Protein 4X0R (pdb70)

Secondary structure (DSSP, 8-state):
---GGGGHHHHHHHHHHHHHHHHHT-----SSS--HHHHHHHHHHHHHHHHHHHHHHHHHHHHH---HHHHHHHHHHHHHHHHHHHHHHHHHHHHHHHHHHHHHHTT-HHHHHHHHHHHHHHHHHHHHHHHHHHHHHHHHHHHTT---THHHHHHHHHHHHHHHHHHHHHHHHIIIIIIHHHHHHHHHHHTTSSGGGTTT-/-TTGGGGHHHHHHHHHHHHHHHHHT-----TTS--HHHHHHHHHHHHHHHHHHHHHHHHHHHHHHHHHHHHHH--HHHHHHHHHHHHHHHHHHHHHHHHHHHHHHHHHHHHHHHHTT-HHHHHHHHHHHHHHHHHHHHHHHHHHHHHHHHHHHHH-----HHHHHHHHHHHHHHHHHHHHHHHHHHHHIIIIIHHHHHHHHHHHHHTT-GGGGGG-

B-factor: mean 104.65, std 35.22, range [20.0, 264.3]

Organism: Homo sapiens (NCBI:txid9606)

CATH classification: 1.20.120.1240

InterPro domains:
  IPR000375 Dynamin stalk domain [PF01031] (307-593)
  IPR001401 Dynamin, GTPase domain [SM00053] (94-336)
  IPR001401 Dynamin, GTPase domain [cd08771] (116-387)
  IPR003130 Dynamin GTPase effector [PF02212] (621-709)
  IPR003130 Dynamin GTPase effector [SM00302] (618-709)
  IPR019762 Dynamin, GTPase region, conserved site [PS00410] (143-152)
  IPR020850 GTPase effector domain [PS51388] (623-714)
  IPR022812 Dynamin [PR00195] (118-136)
  IPR022812 Dynamin [PR00195] (142-159)
  IPR022812 Dynamin [PR00195] (215-232)
  IPR022812 Dynamin [PR00195] (265-283)
  IPR022812 Dynamin [PR00195] (284-300)
  IPR022812 Dynamin [PR00195] (309-328)
  IPR022812 Dynamin [PTHR11566] (98-706)
  IPR027417 P-loop containing nucleoside triphosphate hydrolase [G3DSA:3.40.50.300] (107-403)
  IPR027417 P-loop containing nucleoside triphosphate hydrolase [SSF52540] (95-397)
  IPR030381 Dynamin-type guanine nucleotide-binding (G) domain [PS51718] (115-387)
  IPR045063 Dynamin, N-terminal [PF00350] (121-295)

Structure (mmCIF, N/CA/C/O backbone):
data_4X0R
#
_entry.id   4X0R
#
_cell.length_a   154.612
_cell.length_b   154.612
_cell.length_c   103.340
_cell.angle_alpha   90.00
_cell.angle_beta   90.00
_cell.angle_gamma   120.00
#
_symmetry.space_group_name_H-M   'P 31 2 1'
#
loop_
_atom_site.group_PDB
_atom_site.id
_atom_site.type_symbol
_atom_site.label_atom_id
_atom_site.label_alt_id
_atom_site.label_comp_id
_atom_site.label_asym_id
_atom_site.label_entity_id
_atom_site.label_seq_id
_atom_site.pdbx_PDB_ins_code
_atom_site.Cartn_x
_atom_site.Cartn_y
_atom_site.Cartn_z
_atom_site.occupancy
_atom_site.B_iso_or_equiv
_atom_site.auth_seq_id
_atom_site.auth_comp_id
_atom_site.auth_asym_id
_atom_site.auth_atom_id
_atom_site.pdbx_PDB_model_num
ATOM 1 N N . GLU A 1 3 ? 210.284 61.720 149.435 1.00 162.75 3 GLU B N 1
ATOM 2 C CA . GLU A 1 3 ? 210.291 61.900 147.994 1.00 162.80 3 GLU B CA 1
ATOM 3 C C . GLU A 1 3 ? 209.781 60.632 147.328 1.00 172.17 3 GLU B C 1
ATOM 4 O O . GLU A 1 3 ? 209.632 60.581 146.114 1.00 174.28 3 GLU B O 1
ATOM 10 N N . ALA A 1 4 ? 209.506 59.596 148.116 1.00 172.20 4 ALA B N 1
ATOM 11 C CA . ALA A 1 4 ? 208.880 58.404 147.553 1.00 159.72 4 ALA B CA 1
ATOM 12 C C . ALA A 1 4 ? 207.560 58.800 146.892 1.00 165.27 4 ALA B C 1
ATOM 13 O O . ALA A 1 4 ? 207.013 58.043 146.095 1.00 176.52 4 ALA B O 1
ATOM 15 N N . ASP A 1 5 ? 207.097 60.014 147.168 1.00 163.76 5 ASP B N 1
ATOM 16 C CA . ASP A 1 5 ? 205.875 60.517 146.551 1.00 165.64 5 ASP B CA 1
ATOM 17 C C . ASP A 1 5 ? 206.114 61.199 145.199 1.00 161.45 5 ASP B C 1
ATOM 18 O O . ASP A 1 5 ? 205.436 62.171 144.869 1.00 148.80 5 ASP B O 1
ATOM 23 N N . LYS A 1 6 ? 207.066 60.692 144.417 1.00 163.29 6 LYS B N 1
ATOM 24 C CA . LYS A 1 6 ? 207.302 61.235 143.086 1.00 147.80 6 LYS B CA 1
ATOM 25 C C . LYS A 1 6 ? 206.091 60.828 142.275 1.00 135.05 6 LYS B C 1
ATOM 26 O O . LYS A 1 6 ? 206.046 60.998 141.060 1.00 136.40 6 LYS B O 1
ATOM 32 N N . MET A 1 7 ? 205.091 60.319 142.987 1.00 133.25 7 MET B N 1
ATOM 33 C CA . MET A 1 7 ? 203.821 59.886 142.423 1.00 130.86 7 MET B CA 1
ATOM 34 C C . MET A 1 7 ? 203.018 61.078 141.921 1.00 134.28 7 MET B C 1
ATOM 35 O O . MET A 1 7 ? 201.959 60.923 141.312 1.00 146.86 7 MET B O 1
ATOM 40 N N . PHE A 1 8 ? 203.540 62.271 142.174 1.00 133.53 8 PHE B N 1
ATOM 41 C CA . PHE A 1 8 ? 203.109 63.479 141.498 1.00 137.50 8 PHE B CA 1
ATOM 42 C C . PHE A 1 8 ? 203.367 63.409 139.993 1.00 150.44 8 PHE B C 1
ATOM 43 O O . PHE A 1 8 ? 203.024 64.340 139.271 1.00 163.44 8 PHE B O 1
ATOM 51 N N . PHE A 1 9 ? 203.946 62.307 139.511 1.00 143.23 9 PHE B N 1
ATOM 52 C CA . PHE A 1 9 ? 204.077 62.105 138.071 1.00 128.19 9 PHE B CA 1
ATOM 53 C C . PHE A 1 9 ? 202.706 61.820 137.467 1.00 132.73 9 PHE B C 1
ATOM 54 O O . PHE A 1 9 ? 202.539 61.844 136.239 1.00 142.96 9 PHE B O 1
ATOM 62 N N . LEU A 1 10 ? 201.713 61.645 138.341 1.00 127.58 10 LEU B N 1
ATOM 63 C CA . LEU A 1 10 ? 200.323 61.601 137.923 1.00 118.65 10 LEU B CA 1
ATOM 64 C C . LEU A 1 10 ? 199.966 62.893 137.234 1.00 115.48 10 LEU B C 1
ATOM 65 O O . LEU A 1 10 ? 199.263 62.892 136.220 1.00 123.75 10 LEU B O 1
ATOM 70 N N . ILE A 1 11 ? 200.499 63.988 137.767 1.00 113.40 11 ILE B N 1
ATOM 71 C CA . ILE A 1 11 ? 200.275 65.304 137.197 1.00 124.06 11 ILE B CA 1
ATOM 72 C C . ILE A 1 11 ? 200.613 65.261 135.711 1.00 123.96 11 ILE B C 1
ATOM 73 O O . ILE A 1 11 ? 199.879 65.809 134.886 1.00 132.86 11 ILE B O 1
ATOM 78 N N . GLU A 1 12 ? 201.696 64.569 135.362 1.00 115.69 12 GLU B N 1
ATOM 79 C CA . GLU A 1 12 ? 202.018 64.420 133.951 1.00 127.75 12 GLU B CA 1
ATOM 80 C C . GLU A 1 12 ? 201.053 63.512 133.202 1.00 121.29 12 GLU B C 1
ATOM 81 O O . GLU A 1 12 ? 200.545 63.907 132.148 1.00 118.82 12 GLU B O 1
ATOM 87 N N . LYS A 1 13 ? 200.799 62.318 133.741 1.00 111.16 13 LYS B N 1
ATOM 88 C CA . LYS A 1 13 ? 199.904 61.365 133.091 1.00 113.66 13 LYS B CA 1
ATOM 89 C C . LYS A 1 13 ? 198.607 62.024 132.654 1.00 117.29 13 LYS B C 1
ATOM 90 O O . LYS A 1 13 ? 198.270 62.069 131.458 1.00 118.25 13 LYS B O 1
ATOM 96 N N . ILE A 1 14 ? 197.902 62.559 133.638 1.00 102.35 14 ILE B N 1
ATOM 97 C CA . ILE A 1 14 ? 196.679 63.267 133.380 1.00 113.18 14 ILE B CA 1
ATOM 98 C C . ILE A 1 14 ? 196.901 64.362 132.333 1.00 122.11 14 ILE B C 1
ATOM 99 O O . ILE A 1 14 ? 196.164 64.383 131.335 1.00 131.65 14 ILE B O 1
ATOM 104 N N . LYS A 1 15 ? 197.930 65.205 132.500 1.00 121.26 15 LYS B N 1
ATOM 105 C CA . LYS A 1 15 ? 198.181 66.257 131.508 1.00 125.11 15 LYS B CA 1
ATOM 106 C C . LYS A 1 15 ? 198.185 65.668 130.111 1.00 126.79 15 LYS B C 1
ATOM 107 O O . LYS A 1 15 ? 197.481 66.174 129.222 1.00 116.45 15 LYS B O 1
ATOM 113 N N . MET A 1 16 ? 198.896 64.549 129.954 1.00 121.41 16 MET B N 1
ATOM 114 C CA . MET A 1 16 ? 199.001 63.909 128.652 1.00 124.05 16 MET B CA 1
ATOM 115 C C . MET A 1 16 ? 197.675 63.266 128.250 1.00 122.56 16 MET B C 1
ATOM 116 O O . MET A 1 16 ? 197.202 63.480 127.126 1.00 122.06 16 MET B O 1
ATOM 121 N N . PHE A 1 17 ? 197.074 62.498 129.162 1.00 115.80 17 PHE B N 1
ATOM 122 C CA . PHE A 1 17 ? 195.815 61.817 128.869 1.00 105.03 17 PHE B CA 1
ATOM 123 C C . PHE A 1 17 ? 194.786 62.857 128.444 1.00 102.94 17 PHE B C 1
ATOM 124 O O . PHE A 1 17 ? 194.212 62.784 127.347 1.00 101.70 17 PHE B O 1
ATOM 132 N N . ASN A 1 18 ? 194.561 63.829 129.319 1.00 85.71 18 ASN B N 1
ATOM 133 C CA . ASN A 1 18 ? 193.697 64.943 128.989 1.00 86.34 18 ASN B CA 1
ATOM 134 C C . ASN A 1 18 ? 194.008 65.526 127.619 1.00 93.90 18 ASN B C 1
ATOM 135 O O . ASN A 1 18 ? 193.097 65.669 126.799 1.00 106.50 18 ASN B O 1
ATOM 140 N N . GLN A 1 19 ? 195.286 65.777 127.331 1.00 102.23 19 GLN B N 1
ATOM 141 C CA . GLN A 1 19 ? 195.647 66.323 126.022 1.00 110.13 19 GLN B CA 1
ATOM 142 C C . GLN A 1 19 ? 195.127 65.423 124.907 1.00 111.69 19 GLN B C 1
ATOM 143 O O . GLN A 1 19 ? 194.413 65.895 124.007 1.00 106.95 19 GLN B O 1
ATOM 149 N N . ASP A 1 20 ? 195.450 64.130 124.999 1.00 86.56 20 ASP B N 1
ATOM 150 C CA . ASP A 1 20 ? 194.996 63.155 124.009 1.00 95.14 20 ASP B CA 1
ATOM 151 C C . ASP A 1 20 ? 193.480 63.242 123.816 1.00 106.80 20 ASP B C 1
ATOM 152 O O . ASP A 1 20 ? 193.005 63.307 122.672 1.00 118.68 20 ASP B O 1
ATOM 157 N N . ILE A 1 21 ? 192.734 63.304 124.924 1.00 103.27 21 ILE B N 1
ATOM 158 C CA . ILE A 1 21 ? 191.276 63.380 124.842 1.00 95.87 21 ILE B CA 1
ATOM 159 C C . ILE A 1 21 ? 190.878 64.593 124.034 1.00 96.57 21 ILE B C 1
ATOM 160 O O . ILE A 1 21 ? 190.104 64.477 123.081 1.00 102.17 21 ILE B O 1
ATOM 165 N N . GLU A 1 22 ? 191.440 65.749 124.386 1.00 89.48 22 GLU B N 1
ATOM 166 C CA . GLU A 1 22 ? 191.085 66.975 123.691 1.00 91.91 22 GLU B CA 1
ATOM 167 C C . GLU A 1 22 ? 191.398 66.842 122.193 1.00 102.64 22 GLU B C 1
ATOM 168 O O . GLU A 1 22 ? 190.638 67.337 121.356 1.00 110.15 22 GLU B O 1
ATOM 174 N N . LYS A 1 23 ? 192.475 66.131 121.857 1.00 96.54 23 LYS B N 1
ATOM 175 C CA . LYS A 1 23 ? 192.818 65.950 120.453 1.00 101.28 23 LYS B CA 1
ATOM 176 C C . LYS A 1 23 ? 191.684 65.197 119.736 1.00 107.67 23 LYS B C 1
ATOM 177 O O . LYS A 1 23 ? 191.267 65.609 118.651 1.00 118.75 23 LYS B O 1
ATOM 183 N N . LEU A 1 24 ? 191.151 64.146 120.364 1.00 105.70 24 LEU B N 1
ATOM 184 C CA . LEU A 1 24 ? 189.982 63.433 119.836 1.00 93.08 24 LEU B CA 1
ATOM 185 C C . LEU A 1 24 ? 188.805 64.378 119.606 1.00 87.53 24 LEU B C 1
ATOM 186 O O . LEU A 1 24 ? 188.066 64.244 118.635 1.00 93.58 24 LEU B O 1
ATOM 191 N N . VAL A 1 25 ? 188.621 65.321 120.519 1.00 80.46 25 VAL B N 1
ATOM 192 C CA . VAL A 1 25 ? 187.526 66.271 120.427 1.00 74.93 25 VAL B CA 1
ATOM 193 C C . VAL A 1 25 ? 187.758 67.243 119.276 1.00 95.90 25 VAL B C 1
ATOM 194 O O . VAL A 1 25 ? 186.815 67.673 118.614 1.00 111.34 25 VAL B O 1
ATOM 198 N N . GLU A 1 26 ? 189.025 67.563 119.027 1.00 107.89 26 GLU B N 1
ATOM 199 C CA . GLU A 1 26 ? 189.384 68.551 118.013 1.00 114.22 26 GLU B CA 1
ATOM 200 C C . GLU A 1 26 ? 189.740 67.886 116.676 1.00 111.78 26 GLU B C 1
ATOM 201 O O . GLU A 1 26 ? 190.163 68.556 115.737 1.00 117.00 26 GLU B O 1
ATOM 207 N N . GLY A 1 27 ? 189.564 66.566 116.609 1.00 99.10 27 GLY B N 1
ATOM 208 C CA . GLY A 1 27 ? 189.799 65.789 115.404 1.00 98.21 27 GLY B CA 1
ATOM 209 C C . GLY A 1 27 ? 191.262 65.660 115.021 1.00 113.61 27 GLY B C 1
ATOM 210 O O . GLY A 1 27 ? 191.583 65.150 113.943 1.00 132.45 27 GLY B O 1
ATOM 211 N N . GLU A 1 28 ? 192.151 66.084 115.917 1.00 112.60 28 GLU B N 1
ATOM 212 C CA . GLU A 1 28 ? 193.586 66.046 115.658 1.00 115.40 28 GLU B CA 1
ATOM 213 C C . GLU A 1 28 ? 194.261 64.857 116.335 1.00 124.33 28 GLU B C 1
ATOM 214 O O . GLU A 1 28 ? 195.432 64.945 116.717 1.00 122.68 28 GLU B O 1
ATOM 220 N N . GLU A 1 29 ? 193.538 63.749 116.487 1.00 128.23 29 GLU B N 1
ATOM 221 C CA . GLU A 1 29 ? 194.143 62.562 117.079 1.00 125.92 29 GLU B CA 1
ATOM 222 C C . GLU A 1 29 ? 195.261 62.049 116.191 1.00 132.88 29 GLU B C 1
ATOM 223 O O . GLU A 1 29 ? 195.510 62.575 115.109 1.00 145.37 29 GLU B O 1
ATOM 229 N N . VAL A 1 30 ? 195.935 61.010 116.645 1.00 137.92 30 VAL B N 1
ATOM 230 C CA . VAL A 1 30 ? 197.029 60.462 115.880 1.00 144.84 30 VAL B CA 1
ATOM 231 C C . VAL A 1 30 ? 196.807 58.966 115.746 1.00 156.64 30 VAL B C 1
ATOM 232 O O . VAL A 1 30 ? 196.591 58.266 116.733 1.00 161.56 30 VAL B O 1
ATOM 236 N N . VAL A 1 31 ? 196.813 58.486 114.513 1.00 158.86 31 VAL B N 1
ATOM 237 C CA . VAL A 1 31 ? 196.445 57.108 114.256 1.00 159.37 31 VAL B CA 1
ATOM 238 C C . VAL A 1 31 ? 197.471 56.381 113.388 1.00 162.50 31 VAL B C 1
ATOM 239 O O . VAL A 1 31 ? 198.398 57.001 112.867 1.00 158.88 31 VAL B O 1
ATOM 243 N N . ARG A 1 32 ? 197.296 55.070 113.226 1.00 170.65 32 ARG B N 1
ATOM 244 C CA . ARG A 1 32 ? 198.116 54.299 112.295 1.00 182.55 32 ARG B CA 1
ATOM 245 C C . ARG A 1 32 ? 197.687 54.652 110.873 1.00 195.06 32 ARG B C 1
ATOM 246 O O . ARG A 1 32 ? 196.833 55.514 110.661 1.00 196.34 32 ARG B O 1
ATOM 254 N N . GLU A 1 33 ? 198.286 53.978 109.899 1.00 202.35 33 GLU B N 1
ATOM 255 C CA . GLU A 1 33 ? 197.885 54.120 108.507 1.00 201.56 33 GLU B CA 1
ATOM 256 C C . GLU A 1 33 ? 196.659 53.257 108.218 1.00 205.56 33 GLU B C 1
ATOM 257 O O . GLU A 1 33 ? 195.923 53.495 107.257 1.00 202.62 33 GLU B O 1
ATOM 263 N N . ASN A 1 34 ? 196.440 52.265 109.076 1.00 211.50 34 ASN B N 1
ATOM 264 C CA . ASN A 1 34 ? 195.394 51.270 108.874 1.00 213.49 34 ASN B CA 1
ATOM 265 C C . ASN A 1 34 ? 194.232 51.426 109.849 1.00 207.64 34 ASN B C 1
ATOM 266 O O . ASN A 1 34 ? 193.565 50.453 110.199 1.00 211.73 34 ASN B O 1
ATOM 271 N N . GLU A 1 35 ? 193.997 52.659 110.281 1.00 192.65 35 GLU B N 1
ATOM 272 C CA . GLU A 1 35 ? 192.891 52.966 111.172 1.00 175.86 35 GLU B CA 1
ATOM 273 C C . GLU A 1 35 ? 192.470 54.408 110.919 1.00 157.75 35 GLU B C 1
ATOM 274 O O . GLU A 1 35 ? 193.295 55.264 110.586 1.00 151.50 35 GLU B O 1
ATOM 280 N N . THR A 1 36 ? 191.188 54.684 111.103 1.00 144.05 36 THR B N 1
ATOM 281 C CA . THR A 1 36 ? 190.646 55.971 110.713 1.00 132.14 36 THR B CA 1
ATOM 282 C C . THR A 1 36 ? 190.430 56.891 111.913 1.00 119.66 36 THR B C 1
ATOM 283 O O . THR A 1 36 ? 190.390 56.443 113.059 1.00 121.64 36 THR B O 1
ATOM 287 N N . ARG A 1 37 ? 190.305 58.183 111.639 1.00 105.00 37 ARG B N 1
ATOM 288 C CA . ARG A 1 37 ? 190.095 59.173 112.688 1.00 116.40 37 ARG B CA 1
ATOM 289 C C . ARG A 1 37 ? 188.689 59.084 113.306 1.00 119.97 37 ARG B C 1
ATOM 290 O O . ARG A 1 37 ? 187.784 58.487 112.725 1.00 126.51 37 ARG B O 1
ATOM 298 N N . LEU A 1 38 ? 188.494 59.710 114.465 1.00 111.89 38 LEU B N 1
ATOM 299 C CA . LEU A 1 38 ? 187.184 59.697 115.110 1.00 105.33 38 LEU B CA 1
ATOM 300 C C . LEU A 1 38 ? 186.223 60.571 114.324 1.00 114.63 38 LEU B C 1
ATOM 301 O O . LEU A 1 38 ? 185.129 60.120 113.972 1.00 130.86 38 LEU B O 1
ATOM 306 N N . TYR A 1 39 ? 186.628 61.818 114.072 1.00 105.97 39 TYR B N 1
ATOM 307 C CA . TYR A 1 39 ? 185.834 62.747 113.273 1.00 107.68 39 TYR B CA 1
ATOM 308 C C . TYR A 1 39 ? 185.250 62.117 112.024 1.00 112.18 39 TYR B C 1
ATOM 309 O O . TYR A 1 39 ? 184.094 62.365 111.692 1.00 120.01 39 TYR B O 1
ATOM 318 N N . ASN A 1 40 ? 186.025 61.282 111.346 1.00 104.40 40 ASN B N 1
ATOM 319 C CA . ASN A 1 40 ? 185.522 60.704 110.119 1.00 116.63 40 ASN B CA 1
ATOM 320 C C . ASN A 1 40 ? 184.521 59.586 110.386 1.00 112.32 40 ASN B C 1
ATOM 321 O O . ASN A 1 40 ? 183.491 59.481 109.704 1.00 129.61 40 ASN B O 1
ATOM 326 N N . LYS A 1 41 ? 184.801 58.789 111.411 1.00 97.35 41 LYS B N 1
ATOM 327 C CA . LYS A 1 41 ? 183.922 57.692 111.792 1.00 103.85 41 LYS B CA 1
ATOM 328 C C . LYS A 1 41 ? 182.536 58.263 112.103 1.00 104.01 41 LYS B C 1
ATOM 329 O O . LYS A 1 41 ? 181.498 57.681 111.751 1.00 99.13 41 LYS B O 1
ATOM 335 N N . ILE A 1 42 ? 182.545 59.417 112.760 1.00 99.96 42 ILE B N 1
ATOM 336 C CA . ILE A 1 42 ? 181.335 60.158 113.091 1.00 97.56 42 ILE B CA 1
ATOM 337 C C . ILE A 1 42 ? 180.654 60.803 111.885 1.00 92.39 42 ILE B C 1
ATOM 338 O O . ILE A 1 42 ? 179.423 60.739 111.745 1.00 102.71 42 ILE B O 1
ATOM 343 N N . ARG A 1 43 ? 181.449 61.430 111.021 1.00 93.30 43 ARG B N 1
ATOM 344 C CA . ARG A 1 43 ? 180.914 62.069 109.818 1.00 94.13 43 ARG B CA 1
ATOM 345 C C . ARG A 1 43 ? 180.177 61.070 108.951 1.00 97.28 43 ARG B C 1
ATOM 346 O O . ARG A 1 43 ? 179.158 61.424 108.375 1.00 95.50 43 ARG B O 1
ATOM 354 N N . GLU A 1 44 ? 180.658 59.827 108.891 1.00 95.82 44 GLU B N 1
ATOM 355 C CA . GLU A 1 44 ? 179.960 58.807 108.111 1.00 108.73 44 GLU B CA 1
ATOM 356 C C . GLU A 1 44 ? 178.519 58.622 108.618 1.00 110.91 44 GLU B C 1
ATOM 357 O O . GLU A 1 44 ? 177.557 58.522 107.833 1.00 117.83 44 GLU B O 1
ATOM 363 N N . ASP A 1 45 ? 178.389 58.577 109.936 1.00 106.46 45 ASP B N 1
ATOM 364 C CA . ASP A 1 45 ? 177.104 58.472 110.594 1.00 104.37 45 ASP B CA 1
ATOM 365 C C . ASP A 1 45 ? 176.211 59.680 110.265 1.00 98.29 45 ASP B C 1
ATOM 366 O O . ASP A 1 45 ? 175.007 59.534 109.927 1.00 98.42 45 ASP B O 1
ATOM 371 N N . PHE A 1 46 ? 176.797 60.873 110.368 1.00 73.11 46 PHE B N 1
ATOM 372 C CA . PHE A 1 46 ? 176.058 62.086 110.034 1.00 67.60 46 PHE B CA 1
ATOM 373 C C . PHE A 1 46 ? 175.589 62.091 108.563 1.00 84.52 46 PHE B C 1
ATOM 374 O O . PHE A 1 46 ? 174.459 62.508 108.261 1.00 82.62 46 PHE B O 1
ATOM 382 N N . LYS A 1 47 ? 176.449 61.627 107.656 1.00 84.36 47 LYS B N 1
ATOM 383 C CA . LYS A 1 47 ? 176.125 61.591 106.234 1.00 90.92 47 LYS B CA 1
ATOM 384 C C . LYS A 1 47 ? 174.945 60.652 106.023 1.00 91.22 47 LYS B C 1
ATOM 385 O O . LYS A 1 47 ? 173.994 60.977 105.293 1.00 93.32 47 LYS B O 1
ATOM 391 N N . ASN A 1 48 ? 174.976 59.518 106.714 1.00 86.30 48 ASN B N 1
ATOM 392 C CA . ASN A 1 48 ? 173.826 58.624 106.706 1.00 94.05 48 ASN B CA 1
ATOM 393 C C . ASN A 1 48 ? 172.535 59.348 107.143 1.00 83.93 48 ASN B C 1
ATOM 394 O O . ASN A 1 48 ? 171.474 59.179 106.530 1.00 86.26 48 ASN B O 1
ATOM 399 N N . TRP A 1 49 ? 172.629 60.150 108.203 1.00 86.40 49 TRP B N 1
ATOM 400 C CA . TRP A 1 49 ? 171.478 60.945 108.662 1.00 81.02 49 TRP B CA 1
ATOM 401 C C . TRP A 1 49 ? 170.911 61.879 107.606 1.00 83.45 49 TRP B C 1
ATOM 402 O O . TRP A 1 49 ? 169.706 61.868 107.338 1.00 88.43 49 TRP B O 1
ATOM 413 N N . VAL A 1 50 ? 171.780 62.707 107.036 1.00 80.98 50 VAL B N 1
ATOM 414 C CA . VAL A 1 50 ? 171.398 63.602 105.942 1.00 74.75 50 VAL B CA 1
ATOM 415 C C . VAL A 1 50 ? 170.723 62.827 104.801 1.00 84.43 50 VAL B C 1
ATOM 416 O O . VAL A 1 50 ? 169.796 63.333 104.158 1.00 91.08 50 VAL B O 1
ATOM 420 N N . GLY A 1 51 ? 171.214 61.616 104.531 1.00 85.82 51 GLY B N 1
ATOM 421 C CA . GLY A 1 51 ? 170.615 60.762 103.519 1.00 76.52 51 GLY B CA 1
ATOM 422 C C . GLY A 1 51 ? 169.183 60.398 103.861 1.00 86.80 51 GLY B C 1
ATOM 423 O O . GLY A 1 51 ? 168.253 60.547 103.028 1.00 94.04 51 GLY B O 1
ATOM 424 N N . ILE A 1 52 ? 168.994 59.936 105.098 1.00 73.12 52 ILE B N 1
ATOM 425 C CA . ILE A 1 52 ? 167.651 59.615 105.584 1.00 72.19 52 ILE B CA 1
ATOM 426 C C . ILE A 1 52 ? 166.710 60.827 105.440 1.00 78.38 52 ILE B C 1
ATOM 427 O O . ILE A 1 52 ? 165.619 60.719 104.878 1.00 92.95 52 ILE B O 1
ATOM 432 N N . LEU A 1 53 ? 167.166 61.980 105.914 1.00 66.07 53 LEU B N 1
ATOM 433 C CA . LEU A 1 53 ? 166.458 63.240 105.763 1.00 79.49 53 LEU B CA 1
ATOM 434 C C . LEU A 1 53 ? 166.022 63.506 104.318 1.00 83.48 53 LEU B C 1
ATOM 435 O O . LEU A 1 53 ? 164.858 63.828 104.044 1.00 88.24 53 LEU B O 1
ATOM 440 N N . ALA A 1 54 ? 166.971 63.391 103.398 1.00 71.24 54 ALA B N 1
ATOM 441 C CA . ALA A 1 54 ? 166.702 63.690 102.005 1.00 77.01 54 ALA B CA 1
ATOM 442 C C . ALA A 1 54 ? 165.604 62.782 101.447 1.00 85.80 54 ALA B C 1
ATOM 443 O O . ALA A 1 54 ? 164.683 63.230 100.747 1.00 107.22 54 ALA B O 1
ATOM 445 N N . THR A 1 55 ? 165.699 61.502 101.770 1.00 75.70 55 THR B N 1
ATOM 446 C CA . THR A 1 55 ? 164.665 60.551 101.380 1.00 78.40 55 THR B CA 1
ATOM 447 C C . THR A 1 55 ? 163.278 60.891 101.945 1.00 81.00 55 THR B C 1
ATOM 448 O O . THR A 1 55 ? 162.303 61.002 101.194 1.00 92.66 55 THR B O 1
ATOM 452 N N . ASN A 1 56 ? 163.185 61.055 103.263 1.00 74.00 56 ASN B N 1
ATOM 453 C CA . ASN A 1 56 ? 161.885 61.298 103.877 1.00 77.76 56 ASN B CA 1
ATOM 454 C C . ASN A 1 56 ? 161.233 62.595 103.406 1.00 77.91 56 ASN B C 1
ATOM 455 O O . ASN A 1 56 ? 160.002 62.673 103.239 1.00 80.54 56 ASN B O 1
ATOM 460 N N . THR A 1 57 ? 162.078 63.589 103.155 1.00 69.85 57 THR B N 1
ATOM 461 C CA . THR A 1 57 ? 161.630 64.897 102.720 1.00 74.91 57 THR B CA 1
ATOM 462 C C . THR A 1 57 ? 161.151 64.860 101.272 1.00 75.52 57 THR B C 1
ATOM 463 O O . THR A 1 57 ? 160.127 65.477 100.934 1.00 76.53 57 THR B O 1
ATOM 467 N N . GLN A 1 58 ? 161.870 64.153 100.407 1.00 77.33 58 GLN B N 1
ATOM 468 C CA . GLN A 1 58 ? 161.358 64.009 99.048 1.00 81.21 58 GLN B CA 1
ATOM 469 C C . GLN A 1 58 ? 160.004 63.275 99.109 1.00 80.47 58 GLN B C 1
ATOM 470 O O . GLN A 1 58 ? 159.058 63.627 98.388 1.00 69.92 58 GLN B O 1
ATOM 476 N N . LYS A 1 59 ? 159.908 62.296 100.011 1.00 81.88 59 LYS B N 1
ATOM 477 C CA . LYS A 1 59 ? 158.677 61.529 100.180 1.00 72.61 59 LYS B CA 1
ATOM 478 C C . LYS A 1 59 ? 157.469 62.392 100.569 1.00 76.72 59 LYS B C 1
ATOM 479 O O . LYS A 1 59 ? 156.429 62.315 99.899 1.00 87.81 59 LYS B O 1
ATOM 485 N N . VAL A 1 60 ? 157.559 63.201 101.627 1.00 78.51 60 VAL B N 1
ATOM 486 C CA . VAL A 1 60 ? 156.397 64.064 101.895 1.00 90.92 60 VAL B CA 1
ATOM 487 C C . VAL A 1 60 ? 156.197 65.187 100.874 1.00 90.07 60 VAL B C 1
ATOM 488 O O . VAL A 1 60 ? 155.070 65.647 100.699 1.00 94.32 60 VAL B O 1
ATOM 492 N N . LYS A 1 61 ? 157.265 65.651 100.226 1.00 69.67 61 LYS B N 1
ATOM 493 C CA . LYS A 1 61 ? 157.078 66.667 99.199 1.00 65.43 61 LYS B CA 1
ATOM 494 C C . LYS A 1 61 ? 156.128 66.080 98.187 1.00 78.89 61 LYS B C 1
ATOM 495 O O . LYS A 1 61 ? 155.134 66.711 97.807 1.00 85.33 61 LYS B O 1
ATOM 501 N N . ASN A 1 62 ? 156.427 64.857 97.765 1.00 82.54 62 ASN B N 1
ATOM 502 C CA . ASN A 1 62 ? 155.570 64.179 96.802 1.00 83.35 62 ASN B CA 1
ATOM 503 C C . ASN A 1 62 ? 154.150 63.948 97.342 1.00 76.65 62 ASN B C 1
ATOM 504 O O . ASN A 1 62 ? 153.175 64.247 96.650 1.00 74.59 62 ASN B O 1
ATOM 509 N N . ILE A 1 63 ? 154.028 63.484 98.585 1.00 82.80 63 ILE B N 1
ATOM 510 C CA . ILE A 1 63 ? 152.705 63.340 99.192 1.00 59.88 63 ILE B CA 1
ATOM 511 C C . ILE A 1 63 ? 151.884 64.643 99.123 1.00 89.01 63 ILE B C 1
ATOM 512 O O . ILE A 1 63 ? 150.775 64.637 98.557 1.00 87.08 63 ILE B O 1
ATOM 517 N N . ILE A 1 64 ? 152.412 65.760 99.649 1.00 71.30 64 ILE B N 1
ATOM 518 C CA . ILE A 1 64 ? 151.614 66.992 99.659 1.00 70.30 64 ILE B CA 1
ATOM 519 C C . ILE A 1 64 ? 151.410 67.572 98.264 1.00 74.00 64 ILE B C 1
ATOM 520 O O . ILE A 1 64 ? 150.391 68.223 98.017 1.00 88.76 64 ILE B O 1
ATOM 525 N N . HIS A 1 65 ? 152.327 67.322 97.335 1.00 61.46 65 HIS B N 1
ATOM 526 C CA . HIS A 1 65 ? 152.076 67.779 95.971 1.00 61.12 65 HIS B CA 1
ATOM 527 C C . HIS A 1 65 ? 150.870 67.050 95.385 1.00 79.33 65 HIS B C 1
ATOM 528 O O . HIS A 1 65 ? 150.011 67.659 94.703 1.00 78.72 65 HIS B O 1
ATOM 535 N N . GLU A 1 66 ? 150.801 65.746 95.653 1.00 73.80 66 GLU B N 1
ATOM 536 C CA . GLU A 1 66 ? 149.653 64.964 95.221 1.00 65.10 66 GLU B CA 1
ATOM 537 C C . GLU A 1 66 ? 148.367 65.452 95.889 1.00 72.76 66 GLU B C 1
ATOM 538 O O . GLU A 1 66 ? 147.314 65.550 95.236 1.00 85.01 66 GLU B O 1
ATOM 544 N N . GLU A 1 67 ? 148.445 65.783 97.177 1.00 66.40 67 GLU B N 1
ATOM 545 C CA . GLU A 1 67 ? 147.246 66.270 97.860 1.00 69.34 67 GLU B CA 1
ATOM 546 C C . GLU A 1 67 ? 146.742 67.555 97.243 1.00 79.64 67 GLU B C 1
ATOM 547 O O . GLU A 1 67 ? 145.574 67.655 96.885 1.00 90.03 67 GLU B O 1
ATOM 553 N N . VAL A 1 68 ? 147.634 68.529 97.105 1.00 85.60 68 VAL B N 1
ATOM 554 C CA . VAL A 1 68 ? 147.285 69.829 96.549 1.00 73.99 68 VAL B CA 1
ATOM 555 C C . VAL A 1 68 ? 146.688 69.684 95.150 1.00 80.04 68 VAL B C 1
ATOM 556 O O . VAL A 1 68 ? 145.690 70.335 94.824 1.00 70.39 68 VAL B O 1
ATOM 560 N N . GLU A 1 69 ? 147.268 68.806 94.333 1.00 83.69 69 GLU B N 1
ATOM 561 C CA . GLU A 1 69 ? 146.664 68.539 93.036 1.00 73.68 69 GLU B CA 1
ATOM 562 C C . GLU A 1 69 ? 145.251 67.986 93.173 1.00 73.17 69 GLU B C 1
ATOM 563 O O . GLU A 1 69 ? 144.343 68.383 92.434 1.00 76.31 69 GLU B O 1
ATOM 569 N N . LYS A 1 70 ? 145.067 67.063 94.111 1.00 78.91 70 LYS B N 1
ATOM 570 C CA . LYS A 1 70 ? 143.761 66.438 94.299 1.00 74.02 70 LYS B CA 1
ATOM 571 C C . LYS A 1 70 ? 142.735 67.496 94.634 1.00 70.87 70 LYS B C 1
ATOM 572 O O . LYS A 1 70 ? 141.699 67.596 93.957 1.00 76.07 70 LYS B O 1
ATOM 578 N N . TYR A 1 71 ? 143.029 68.311 95.636 1.00 65.73 71 TYR B N 1
ATOM 579 C CA . TYR A 1 71 ? 142.071 69.329 96.058 1.00 67.05 71 TYR B CA 1
ATOM 580 C C . TYR A 1 71 ? 141.812 70.410 95.006 1.00 68.09 71 TYR B C 1
ATOM 581 O O . TYR A 1 71 ? 140.680 70.901 94.855 1.00 78.02 71 TYR B O 1
ATOM 590 N N . GLU A 1 72 ? 142.851 70.773 94.262 1.00 66.99 72 GLU B N 1
ATOM 591 C CA . GLU A 1 72 ? 142.687 71.781 93.216 1.00 72.22 72 GLU B CA 1
ATOM 592 C C . GLU A 1 72 ? 141.766 71.255 92.164 1.00 70.35 72 GLU B C 1
ATOM 593 O O . GLU A 1 72 ? 140.925 71.975 91.644 1.00 90.67 72 GLU B O 1
ATOM 599 N N . LYS A 1 73 ? 141.934 69.978 91.861 1.00 87.83 73 LYS B N 1
ATOM 600 C CA . LYS A 1 73 ? 141.082 69.312 90.896 1.00 72.66 73 LYS B CA 1
ATOM 601 C C . LYS A 1 73 ? 139.631 69.159 91.363 1.00 75.37 73 LYS B C 1
ATOM 602 O O . LYS A 1 73 ? 138.723 69.311 90.561 1.00 75.19 73 LYS B O 1
ATOM 608 N N . GLN A 1 74 ? 139.408 68.889 92.650 1.00 74.33 74 GLN B N 1
ATOM 609 C CA . GLN A 1 74 ? 138.035 68.855 93.173 1.00 72.78 74 GLN B CA 1
ATOM 610 C C . GLN A 1 74 ? 137.368 70.217 93.063 1.00 75.00 74 GLN B C 1
ATOM 611 O O . GLN A 1 74 ? 136.219 70.339 92.611 1.00 84.48 74 GLN B O 1
ATOM 617 N N . ALA A 1 75 ? 138.082 71.262 93.420 1.00 73.34 75 ALA B N 1
ATOM 618 C CA . ALA A 1 75 ? 137.487 72.578 93.404 1.00 72.91 75 ALA B CA 1
ATOM 619 C C . ALA A 1 75 ? 137.151 73.052 92.014 1.00 75.04 75 ALA B C 1
ATOM 620 O O . ALA A 1 75 ? 136.447 74.017 91.852 1.00 98.64 75 ALA B O 1
ATOM 622 N N . ALA A 1 76 ? 137.654 72.372 91.005 1.00 100.69 76 ALA B N 1
ATOM 623 C CA . ALA A 1 76 ? 137.362 72.740 89.634 1.00 106.74 76 ALA B CA 1
ATOM 624 C C . ALA A 1 76 ? 136.843 71.549 88.843 1.00 131.68 76 ALA B C 1
ATOM 625 O O . ALA A 1 76 ? 137.624 70.874 88.203 1.00 151.71 76 ALA B O 1
ATOM 627 N N . LYS A 1 87 ? 143.467 70.469 107.947 1.00 138.37 87 LYS B N 1
ATOM 628 C CA . LYS A 1 87 ? 144.054 69.557 108.924 1.00 125.13 87 LYS B CA 1
ATOM 629 C C . LYS A 1 87 ? 144.793 68.475 108.180 1.00 117.99 87 LYS B C 1
ATOM 630 O O . LYS A 1 87 ? 145.751 67.890 108.691 1.00 129.46 87 LYS B O 1
ATOM 636 N N . THR A 1 88 ? 144.335 68.221 106.961 1.00 114.82 88 THR B N 1
ATOM 637 C CA . THR A 1 88 ? 144.868 67.156 106.122 1.00 117.85 88 THR B CA 1
ATOM 638 C C . THR A 1 88 ? 146.384 67.243 105.957 1.00 113.43 88 THR B C 1
ATOM 639 O O . THR A 1 88 ? 147.067 66.215 105.937 1.00 108.33 88 THR B O 1
ATOM 643 N N . PHE A 1 89 ? 146.905 68.468 105.878 1.00 99.72 89 PHE B N 1
ATOM 644 C CA . PHE A 1 89 ? 148.336 68.670 105.709 1.00 84.28 89 PHE B CA 1
ATOM 645 C C . PHE A 1 89 ? 149.110 68.729 107.015 1.00 86.62 89 PHE B C 1
ATOM 646 O O . PHE A 1 89 ? 150.267 68.292 107.069 1.00 100.39 89 PHE B O 1
ATOM 654 N N . GLU A 1 90 ? 148.508 69.308 108.048 1.00 78.23 90 GLU B N 1
ATOM 655 C CA . GLU A 1 90 ? 149.111 69.269 109.370 1.00 75.37 90 GLU B CA 1
ATOM 656 C C . GLU A 1 90 ? 149.401 67.828 109.774 1.00 77.93 90 GLU B C 1
ATOM 657 O O . GLU A 1 90 ? 150.504 67.523 110.219 1.00 91.34 90 GLU B O 1
ATOM 663 N N . ILE A 1 91 ? 148.421 66.942 109.599 1.00 68.44 91 ILE B N 1
ATOM 664 C CA . ILE A 1 91 ? 148.623 65.535 109.916 1.00 74.05 91 ILE B CA 1
ATOM 665 C C . ILE A 1 91 ? 149.863 64.956 109.221 1.00 81.53 91 ILE B C 1
ATOM 666 O O . ILE A 1 91 ? 150.686 64.271 109.837 1.00 101.81 91 ILE B O 1
ATOM 671 N N . ILE A 1 92 ? 149.992 65.248 107.933 1.00 75.41 92 ILE B N 1
ATOM 672 C CA . ILE A 1 92 ? 151.071 64.712 107.117 1.00 71.56 92 ILE B CA 1
ATOM 673 C C . ILE A 1 92 ? 152.439 65.258 107.530 1.00 81.92 92 ILE B C 1
ATOM 674 O O . ILE A 1 92 ? 153.427 64.503 107.597 1.00 91.04 92 ILE B O 1
ATOM 679 N N . VAL A 1 93 ? 152.497 66.550 107.839 1.00 73.69 93 VAL B N 1
ATOM 680 C CA . VAL A 1 93 ? 153.752 67.154 108.277 1.00 73.81 93 VAL B CA 1
ATOM 681 C C . VAL A 1 93 ? 154.169 66.623 109.660 1.00 75.60 93 VAL B C 1
ATOM 682 O O . VAL A 1 93 ? 155.330 66.231 109.850 1.00 80.04 93 VAL B O 1
ATOM 686 N N . HIS A 1 94 ? 153.230 66.610 110.612 1.00 70.87 94 HIS B N 1
ATOM 687 C CA . HIS A 1 94 ? 153.441 65.969 111.909 1.00 67.22 94 HIS B CA 1
ATOM 688 C C . HIS A 1 94 ? 154.020 64.550 111.740 1.00 70.75 94 HIS B C 1
ATOM 689 O O . HIS A 1 94 ? 154.995 64.183 112.417 1.00 73.41 94 HIS B O 1
ATOM 696 N N . GLN A 1 95 ? 153.414 63.757 110.856 1.00 65.19 95 GLN B N 1
ATOM 697 C CA . GLN A 1 95 ? 153.871 62.390 110.626 1.00 74.46 95 GLN B CA 1
ATOM 698 C C . GLN A 1 95 ? 155.318 62.421 110.145 1.00 75.21 95 GLN B C 1
ATOM 699 O O . GLN A 1 95 ? 156.189 61.715 110.665 1.00 80.78 95 GLN B O 1
ATOM 705 N N . TYR A 1 96 ? 155.560 63.275 109.159 1.00 79.66 96 TYR B N 1
ATOM 706 C CA . TYR A 1 96 ? 156.877 63.446 108.558 1.00 74.56 96 TYR B CA 1
ATOM 707 C C . TYR A 1 96 ? 157.970 63.660 109.579 1.00 74.86 96 TYR B C 1
ATOM 708 O O . TYR A 1 96 ? 159.045 63.056 109.493 1.00 88.27 96 TYR B O 1
ATOM 717 N N . ILE A 1 97 ? 157.664 64.512 110.550 1.00 68.61 97 ILE B N 1
ATOM 718 C CA . ILE A 1 97 ? 158.592 64.886 111.601 1.00 60.83 97 ILE B CA 1
ATOM 719 C C . ILE A 1 97 ? 158.760 63.783 112.652 1.00 63.98 97 ILE B C 1
ATOM 720 O O . ILE A 1 97 ? 159.878 63.490 113.040 1.00 86.15 97 ILE B O 1
ATOM 725 N N . GLN A 1 98 ? 157.672 63.177 113.121 1.00 67.31 98 GLN B N 1
ATOM 726 C CA . GLN A 1 98 ? 157.801 62.050 114.052 1.00 82.74 98 GLN B CA 1
ATOM 727 C C . GLN A 1 98 ? 158.603 60.912 113.465 1.00 85.30 98 GLN B C 1
ATOM 728 O O . GLN A 1 98 ? 159.273 60.180 114.195 1.00 95.97 98 GLN B O 1
ATOM 734 N N . GLN A 1 99 ? 158.548 60.768 112.149 1.00 80.96 99 GLN B N 1
ATOM 735 C CA . GLN A 1 99 ? 159.296 59.699 111.511 1.00 91.96 99 GLN B CA 1
ATOM 736 C C . GLN A 1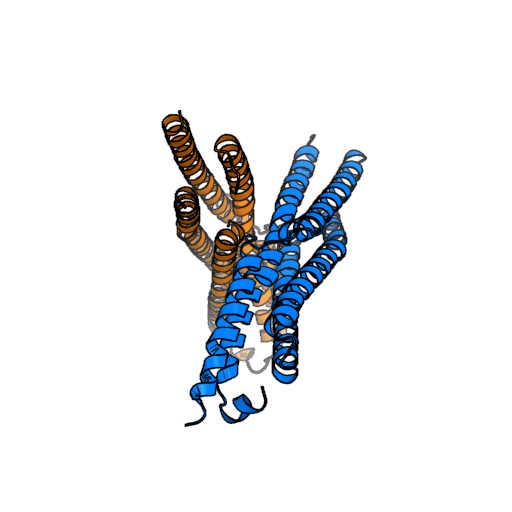 99 ? 160.816 59.914 111.524 1.00 81.41 99 GLN B C 1
ATOM 737 O O . GLN A 1 99 ? 161.577 59.018 111.169 1.00 83.53 99 GLN B O 1
ATOM 743 N N . LEU A 1 100 ? 161.257 61.088 111.953 1.00 74.16 100 LEU B N 1
ATOM 744 C CA . LEU A 1 100 ? 162.676 61.402 111.946 1.00 72.22 100 LEU B CA 1
ATOM 745 C C . LEU A 1 100 ? 163.272 61.236 113.340 1.00 78.66 100 LEU B C 1
ATOM 746 O O . LEU A 1 100 ? 164.488 61.118 113.496 1.00 85.35 100 LEU B O 1
ATOM 751 N N . VAL A 1 101 ? 162.418 61.215 114.353 1.00 70.05 101 VAL B N 1
ATOM 752 C CA . VAL A 1 101 ? 162.904 61.071 115.716 1.00 74.51 101 VAL B CA 1
ATOM 753 C C . VAL A 1 101 ? 163.684 59.776 115.928 1.00 80.60 101 VAL B C 1
ATOM 754 O O . VAL A 1 101 ? 164.765 59.799 116.505 1.00 84.70 101 VAL B O 1
ATOM 758 N N . GLU A 1 102 ? 163.157 58.647 115.475 1.00 93.53 102 GLU B N 1
ATOM 759 C CA . GLU A 1 102 ? 163.899 57.405 115.665 1.00 85.93 102 GLU B CA 1
ATOM 760 C C . GLU A 1 102 ? 165.265 57.372 114.959 1.00 88.45 102 GLU B C 1
ATOM 761 O O . GLU A 1 102 ? 166.271 57.060 115.597 1.00 101.24 102 GLU B O 1
ATOM 767 N N . PRO A 1 103 ? 165.319 57.719 113.660 1.00 77.31 103 PRO B N 1
ATOM 768 C CA . PRO A 1 103 ? 166.626 57.796 112.995 1.00 83.60 103 PRO B CA 1
ATOM 769 C C . PRO A 1 103 ? 167.594 58.738 113.704 1.00 82.55 103 PRO B C 1
ATOM 770 O O . PRO A 1 103 ? 168.807 58.498 113.729 1.00 83.34 103 PRO B O 1
ATOM 774 N N . ALA A 1 104 ? 167.049 59.805 114.273 1.00 76.08 104 ALA B N 1
ATOM 775 C CA . ALA A 1 104 ? 167.870 60.816 114.908 1.00 75.89 104 ALA B CA 1
ATOM 776 C C . ALA A 1 104 ? 168.488 60.240 116.166 1.00 76.82 104 ALA B C 1
ATOM 777 O O . ALA A 1 104 ? 169.693 60.337 116.379 1.00 78.11 104 ALA B O 1
ATOM 779 N N . LEU A 1 105 ? 167.646 59.619 116.984 1.00 79.28 105 LEU B N 1
ATOM 780 C CA . LEU A 1 105 ? 168.079 59.024 118.239 1.00 75.84 105 LEU B CA 1
ATOM 781 C C . LEU A 1 105 ? 168.985 57.809 118.013 1.00 79.17 105 LEU B C 1
ATOM 782 O O . LEU A 1 105 ? 169.873 57.545 118.809 1.00 85.67 105 LEU B O 1
ATOM 787 N N . SER A 1 106 ? 168.760 57.077 116.931 1.00 78.42 106 SER B N 1
ATOM 788 C CA . SER A 1 106 ? 169.592 55.943 116.604 1.00 74.80 106 SER B CA 1
ATOM 789 C C . SER A 1 106 ? 170.984 56.434 116.242 1.00 80.58 106 SER B C 1
ATOM 790 O O . SER A 1 106 ? 171.990 55.825 116.622 1.00 103.35 106 SER B O 1
ATOM 793 N N . MET A 1 107 ? 171.032 57.552 115.528 1.00 70.63 107 MET B N 1
ATOM 794 C CA . MET A 1 107 ? 172.288 58.213 115.191 1.00 80.88 107 MET B CA 1
ATOM 795 C C . MET A 1 107 ? 173.069 58.603 116.458 1.00 92.56 107 MET B C 1
ATOM 796 O O . MET A 1 107 ? 174.288 58.410 116.523 1.00 101.33 1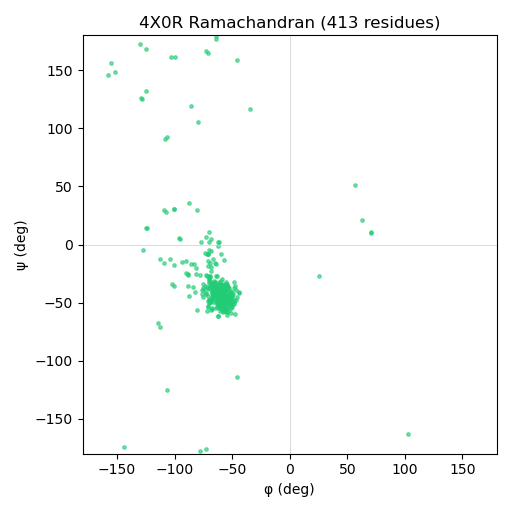07 MET B O 1
ATOM 801 N N . LEU A 1 108 ? 172.361 59.137 117.456 1.00 78.39 108 LEU B N 1
ATOM 802 C CA . LEU A 1 108 ? 172.943 59.422 118.763 1.00 75.64 108 LEU B CA 1
ATOM 803 C C . LEU A 1 108 ? 173.527 58.166 119.387 1.00 82.02 108 LEU B C 1
ATOM 804 O O . LEU A 1 108 ? 174.650 58.195 119.893 1.00 89.19 108 LEU B O 1
ATOM 809 N N . GLN A 1 109 ? 172.758 57.077 119.383 1.00 85.99 109 GLN B N 1
ATOM 810 C CA . GLN A 1 109 ? 173.214 55.837 120.002 1.00 86.02 109 GLN B CA 1
ATOM 811 C C . GLN A 1 109 ? 174.459 55.325 119.285 1.00 84.60 109 GLN B C 1
ATOM 812 O O . GLN A 1 109 ? 175.418 54.903 119.925 1.00 76.02 109 GLN B O 1
ATOM 818 N N . LYS A 1 110 ? 174.471 55.440 117.962 1.00 88.45 110 LYS B N 1
ATOM 819 C CA . LYS A 1 110 ? 175.594 54.955 117.175 1.00 83.63 110 LYS B CA 1
ATOM 820 C C . LYS A 1 110 ? 176.862 55.796 117.436 1.00 87.32 110 LYS B C 1
ATOM 821 O O . LYS A 1 110 ? 177.971 55.269 117.473 1.00 97.75 110 LYS B O 1
ATOM 827 N N . ALA A 1 111 ? 176.692 57.095 117.639 1.00 84.50 111 ALA B N 1
ATOM 828 C CA . ALA A 1 111 ? 177.819 57.968 117.936 1.00 82.67 111 ALA B CA 1
ATOM 829 C C . ALA A 1 111 ? 178.325 57.813 119.373 1.00 90.93 111 ALA B C 1
ATOM 830 O O . ALA A 1 111 ? 179.517 57.978 119.638 1.00 94.90 111 ALA B O 1
ATOM 832 N N . MET A 1 112 ? 177.419 57.550 120.309 1.00 82.62 112 MET B N 1
ATOM 833 C CA . MET A 1 112 ? 177.834 57.338 121.684 1.00 83.69 112 MET B CA 1
ATOM 834 C C . MET A 1 112 ? 178.766 56.131 121.718 1.00 91.64 112 MET B C 1
ATOM 835 O O . MET A 1 112 ? 179.812 56.165 122.358 1.00 93.65 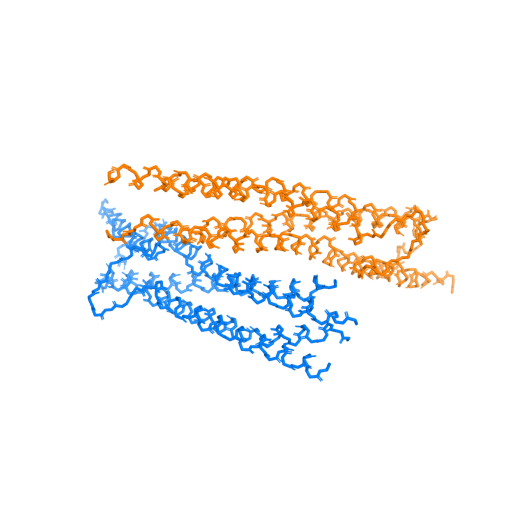112 MET B O 1
ATOM 840 N N . GLU A 1 113 ? 178.380 55.067 121.022 1.00 91.52 113 GLU B N 1
ATOM 841 C CA . GLU A 1 113 ? 179.171 53.848 121.014 1.00 85.99 113 GLU B CA 1
ATOM 842 C C . GLU A 1 113 ? 180.567 54.088 120.451 1.00 93.65 113 GLU B C 1
ATOM 843 O O . GLU A 1 113 ? 181.560 53.641 121.034 1.00 97.02 113 GLU B O 1
ATOM 849 N N . ILE A 1 114 ? 180.636 54.798 119.327 1.00 87.23 114 ILE B N 1
ATOM 850 C CA . ILE A 1 114 ? 181.905 55.119 118.687 1.00 75.91 114 ILE B CA 1
ATOM 851 C C . ILE A 1 114 ? 182.819 55.902 119.643 1.00 85.97 114 ILE B C 1
ATOM 852 O O . ILE A 1 114 ? 183.957 55.514 119.894 1.00 92.62 114 ILE B O 1
ATOM 857 N N . ILE A 1 115 ? 182.301 56.983 120.203 1.00 87.41 115 ILE B N 1
ATOM 858 C CA . ILE A 1 115 ? 183.061 57.828 121.111 1.00 79.10 115 ILE B CA 1
ATOM 859 C C . ILE A 1 115 ? 183.459 57.111 122.392 1.00 78.02 115 ILE B C 1
ATOM 860 O O . ILE A 1 115 ? 184.575 57.288 122.884 1.00 86.57 115 ILE B O 1
ATOM 865 N N . GLN A 1 116 ? 182.563 56.295 122.936 1.00 79.62 116 GLN B N 1
ATOM 866 C CA . GLN A 1 116 ? 182.875 55.595 124.179 1.00 81.47 116 GLN B CA 1
ATOM 867 C C . GLN A 1 116 ? 184.057 54.674 123.952 1.00 84.15 116 GLN B C 1
ATOM 868 O O . GLN A 1 116 ? 184.956 54.599 124.780 1.00 83.28 116 GLN B O 1
ATOM 874 N N . GLN A 1 117 ? 184.064 53.996 122.809 1.00 89.64 117 GLN B N 1
ATOM 875 C CA . GLN A 1 117 ? 185.132 53.067 122.518 1.00 92.06 117 GLN B CA 1
ATOM 876 C C . GLN A 1 117 ? 186.434 53.856 122.350 1.00 92.73 117 GLN B C 1
ATOM 877 O O . GLN A 1 117 ? 187.493 53.444 122.850 1.00 92.75 117 GLN B O 1
ATOM 883 N N . ALA A 1 118 ? 186.348 55.008 121.695 1.00 87.18 118 ALA B N 1
ATOM 884 C CA . ALA A 1 118 ? 187.515 55.859 121.524 1.00 90.47 118 ALA B CA 1
ATOM 885 C C . ALA A 1 118 ? 188.128 56.267 122.880 1.00 98.87 118 ALA B C 1
ATOM 886 O O . ALA A 1 118 ? 189.346 56.144 123.071 1.00 101.92 118 ALA B O 1
ATOM 888 N N . PHE A 1 119 ? 187.287 56.746 123.805 1.00 87.64 119 PHE B N 1
ATOM 889 C CA . PHE A 1 119 ? 187.749 57.192 125.120 1.00 81.55 119 PHE B CA 1
ATOM 890 C C . PHE A 1 119 ? 188.304 56.044 125.940 1.00 91.87 119 PHE B C 1
ATOM 891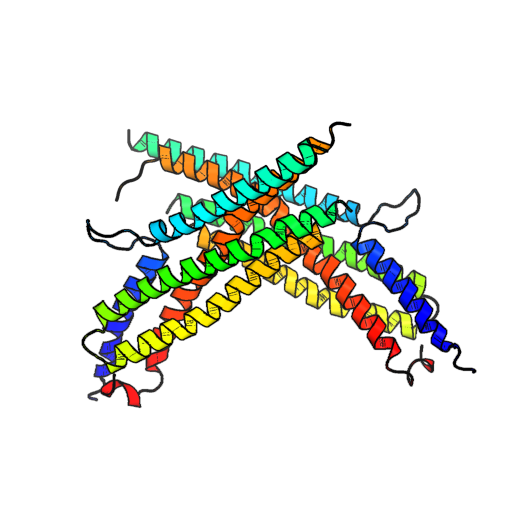 O O . PHE A 1 119 ? 189.239 56.228 126.707 1.00 98.51 119 PHE B O 1
ATOM 899 N N . ILE A 1 120 ? 187.710 54.865 125.814 1.00 91.54 120 ILE B N 1
ATOM 900 C CA . ILE A 1 120 ? 188.214 53.728 126.556 1.00 92.28 120 ILE B CA 1
ATOM 901 C C . ILE A 1 120 ? 189.588 53.358 126.026 1.00 104.62 120 ILE B C 1
ATOM 902 O O . ILE A 1 120 ? 190.480 53.072 126.803 1.00 102.20 120 ILE B O 1
ATOM 907 N N . ASN A 1 121 ? 189.769 53.382 124.708 1.00 108.57 121 ASN B N 1
ATOM 908 C CA . ASN A 1 121 ? 191.068 53.029 124.135 1.00 115.06 121 ASN B CA 1
ATOM 909 C C . ASN A 1 121 ? 192.191 53.981 124.545 1.00 118.55 121 ASN B C 1
ATOM 910 O O . ASN A 1 121 ? 193.355 53.580 124.609 1.00 111.89 121 ASN B O 1
ATOM 915 N N . VAL A 1 122 ? 191.841 55.225 124.858 1.00 116.67 122 VAL B N 1
ATOM 916 C CA . VAL A 1 122 ? 192.827 56.174 125.354 1.00 92.13 122 VAL B CA 1
ATOM 917 C C . VAL A 1 122 ? 193.174 55.859 126.815 1.00 112.11 122 VAL B C 1
ATOM 918 O O . VAL A 1 122 ? 194.322 55.985 127.231 1.00 117.90 122 VAL B O 1
ATOM 922 N N . ALA A 1 123 ? 192.178 55.448 127.592 1.00 98.51 123 ALA B N 1
ATOM 923 C CA . ALA A 1 123 ? 192.406 55.090 128.984 1.00 94.02 123 ALA B CA 1
ATOM 924 C C . ALA A 1 123 ? 193.239 53.834 129.083 1.00 102.82 123 ALA B C 1
ATOM 925 O O . ALA A 1 123 ? 194.141 53.771 129.913 1.00 100.60 123 ALA B O 1
ATOM 927 N N . LYS A 1 124 ? 192.925 52.828 128.272 1.00 98.83 124 LYS B N 1
ATOM 928 C CA . LYS A 1 124 ? 193.689 51.587 128.280 1.00 109.65 124 LYS B CA 1
ATOM 929 C C . LYS A 1 124 ? 195.148 51.884 127.979 1.00 112.22 124 LYS B C 1
ATOM 930 O O . LYS A 1 124 ? 196.048 51.387 128.655 1.00 107.99 124 LYS B O 1
ATOM 936 N N . LYS A 1 125 ? 195.363 52.735 126.981 1.00 116.97 125 LYS B N 1
ATOM 937 C CA . LYS A 1 125 ? 196.703 53.091 126.532 1.00 114.59 125 LYS B CA 1
ATOM 938 C C . LYS A 1 125 ? 197.511 53.798 127.630 1.00 120.89 125 LYS B C 1
ATOM 939 O O . LYS A 1 125 ? 198.696 53.493 127.849 1.00 138.13 125 LYS B O 1
ATOM 945 N N . HIS A 1 126 ? 196.870 54.725 128.334 1.00 110.53 126 HIS B N 1
ATOM 946 C CA . HIS A 1 126 ? 197.578 55.514 129.333 1.00 113.10 126 HIS B CA 1
ATOM 947 C C . HIS A 1 126 ? 197.589 54.877 130.718 1.00 112.38 126 HIS B C 1
ATOM 948 O O . HIS A 1 126 ? 198.495 55.142 131.513 1.00 118.84 126 HIS B O 1
ATOM 955 N N . PHE A 1 127 ? 196.603 54.036 131.014 1.00 113.13 127 PHE B N 1
ATOM 956 C CA . PHE A 1 127 ? 196.452 53.560 132.383 1.00 109.73 127 PHE B CA 1
ATOM 957 C C . PHE A 1 127 ? 196.449 52.036 132.492 1.00 117.41 127 PHE B C 1
ATOM 958 O O . PHE A 1 127 ? 196.106 51.490 133.539 1.00 119.76 127 PHE B O 1
ATOM 966 N N . GLY A 1 128 ? 196.874 51.359 131.431 1.00 121.17 128 GLY B N 1
ATOM 967 C CA . GLY A 1 128 ? 196.806 49.911 131.379 1.00 115.81 128 GLY B CA 1
ATOM 968 C C . GLY A 1 128 ? 197.448 49.195 132.544 1.00 127.88 128 GLY B C 1
ATOM 969 O O . GLY A 1 128 ? 196.920 48.191 133.015 1.00 138.53 128 GLY B O 1
ATOM 970 N N . GLU A 1 129 ? 198.552 49.747 133.038 1.00 129.76 129 GLU B N 1
ATOM 971 C CA . GLU A 1 129 ? 199.385 49.093 134.045 1.00 139.30 129 GLU B CA 1
ATOM 972 C C . GLU A 1 129 ? 198.813 49.180 135.456 1.00 141.75 129 GLU B C 1
ATOM 973 O O . GLU A 1 129 ? 199.109 48.347 136.325 1.00 133.95 129 GLU B O 1
ATOM 979 N N . PHE A 1 130 ? 198.018 50.213 135.690 1.00 139.31 130 PHE B N 1
ATOM 980 C CA . PHE A 1 130 ? 197.527 50.486 137.024 1.00 130.50 130 PHE B CA 1
ATOM 981 C C . PHE A 1 130 ? 196.049 50.158 137.060 1.00 125.05 130 PHE B C 1
ATOM 982 O O . PHE A 1 130 ? 195.212 51.002 136.760 1.00 111.74 130 PHE B O 1
ATOM 990 N N . PHE A 1 131 ? 195.744 48.917 137.418 1.00 130.82 131 PHE B N 1
ATOM 991 C CA . PHE A 1 131 ? 194.401 48.367 137.284 1.00 125.71 131 PHE B CA 1
ATOM 992 C C . PHE A 1 131 ? 193.348 49.140 138.066 1.00 131.06 131 PHE B C 1
ATOM 993 O O . PHE A 1 131 ? 192.250 49.357 137.560 1.00 128.34 131 PHE B O 1
ATOM 1001 N N . ASN A 1 132 ? 193.670 49.545 139.290 1.00 132.23 132 ASN B N 1
ATOM 1002 C CA . ASN A 1 132 ? 192.744 50.344 140.088 1.00 125.99 132 ASN B CA 1
ATOM 1003 C C . ASN A 1 132 ? 192.408 51.654 139.380 1.00 128.09 132 ASN B C 1
ATOM 1004 O O . ASN A 1 132 ? 191.241 52.055 139.267 1.00 141.23 132 ASN B O 1
ATOM 1009 N N . LEU A 1 133 ? 193.455 52.313 138.900 1.00 110.87 133 LEU B N 1
ATOM 1010 C CA . LEU A 1 133 ? 193.328 53.598 138.233 1.00 104.38 133 LEU B CA 1
ATOM 1011 C C . LEU A 1 133 ? 192.511 53.480 136.950 1.00 104.64 133 LEU B C 1
ATOM 1012 O O . LEU A 1 133 ? 191.536 54.205 136.756 1.00 115.25 133 LEU B O 1
ATOM 1017 N N . ASN A 1 134 ? 192.928 52.567 136.080 1.00 104.19 134 ASN B N 1
ATOM 1018 C CA . ASN A 1 134 ? 192.215 52.290 134.847 1.00 104.19 134 ASN B CA 1
ATOM 1019 C C . ASN A 1 134 ? 190.751 52.014 135.149 1.00 109.31 134 ASN B C 1
ATOM 1020 O O . ASN A 1 134 ? 189.868 52.546 134.486 1.00 116.70 134 ASN B O 1
ATOM 1025 N N . GLN A 1 135 ? 190.503 51.183 136.157 1.00 113.76 135 GLN B N 1
ATOM 1026 C CA . GLN A 1 135 ? 189.146 50.820 136.544 1.00 116.90 135 GLN B CA 1
ATOM 1027 C C . GLN A 1 135 ? 188.298 52.038 136.915 1.00 117.55 135 GLN B C 1
ATOM 1028 O O . GLN A 1 135 ? 187.248 52.280 136.292 1.00 124.50 135 GLN B O 1
ATOM 1034 N N . THR A 1 136 ? 188.745 52.820 137.899 1.00 111.31 136 THR B N 1
ATOM 1035 C CA . THR A 1 136 ? 187.945 53.977 138.313 1.00 101.47 136 THR B CA 1
ATOM 1036 C C . THR A 1 136 ? 187.778 54.976 137.161 1.00 103.47 136 THR B C 1
ATOM 1037 O O . THR A 1 136 ? 186.740 55.636 137.050 1.00 120.19 136 THR B O 1
ATOM 1041 N N . VAL A 1 137 ? 188.782 55.081 136.296 1.00 98.10 137 VAL B N 1
ATOM 1042 C CA . VAL A 1 137 ? 188.683 55.977 135.145 1.00 103.27 137 VAL B CA 1
ATOM 1043 C C . VAL A 1 137 ? 187.627 55.503 134.152 1.00 105.00 137 VAL B C 1
ATOM 1044 O O . VAL A 1 137 ? 186.830 56.297 133.651 1.00 102.05 137 VAL B O 1
ATOM 1048 N N . GLN A 1 138 ? 187.625 54.210 133.856 1.00 101.51 138 GLN B N 1
ATOM 1049 C CA . GLN A 1 138 ? 186.619 53.674 132.949 1.00 106.21 138 GLN B CA 1
ATOM 1050 C C . GLN A 1 138 ? 185.210 53.831 133.527 1.00 110.03 138 GLN B C 1
ATOM 1051 O O . GLN A 1 138 ? 184.260 54.123 132.790 1.00 107.08 138 GLN B O 1
ATOM 1057 N N . SER A 1 139 ? 185.076 53.646 134.840 1.00 115.39 139 SER B N 1
ATOM 1058 C CA . SER A 1 139 ? 183.779 53.855 135.478 1.00 116.32 139 SER B CA 1
ATOM 1059 C C . SER A 1 139 ? 183.340 55.321 135.338 1.00 109.36 139 SER B C 1
ATOM 1060 O O . SER A 1 139 ? 182.176 55.600 135.006 1.00 106.72 139 SER B O 1
ATOM 1063 N N . THR A 1 140 ? 184.279 56.240 135.566 1.00 92.92 140 THR B N 1
ATOM 1064 C CA . THR A 1 140 ? 184.049 57.669 135.352 1.00 80.96 140 THR B CA 1
ATOM 1065 C C . THR A 1 140 ? 183.571 58.003 133.938 1.00 83.69 140 THR B C 1
ATOM 1066 O O . THR A 1 140 ? 182.608 58.753 133.740 1.00 93.88 140 THR B O 1
ATOM 1070 N N . ILE A 1 141 ? 184.280 57.466 132.958 1.00 86.93 141 ILE B N 1
ATOM 1071 C CA . ILE A 1 141 ? 183.930 57.600 131.552 1.00 80.39 141 ILE B CA 1
ATOM 1072 C C . ILE A 1 141 ? 182.503 57.137 131.301 1.00 85.12 141 ILE B C 1
ATOM 1073 O O . ILE A 1 141 ? 181.747 57.826 130.605 1.00 93.68 141 ILE B O 1
ATOM 1078 N N . GLU A 1 142 ? 182.133 55.977 131.850 1.00 86.58 142 GLU B N 1
ATOM 1079 C CA . GLU A 1 142 ? 180.747 55.514 131.723 1.00 93.95 142 GLU B CA 1
ATOM 1080 C C . GLU A 1 142 ? 179.748 56.515 132.331 1.00 93.76 142 GLU B C 1
ATOM 1081 O O . GLU A 1 142 ? 178.782 56.903 131.669 1.00 89.47 142 GLU B O 1
ATOM 1087 N N . ASP A 1 143 ? 179.990 56.924 133.577 1.00 87.26 143 ASP B N 1
ATOM 1088 C CA . ASP A 1 143 ? 179.100 57.842 134.280 1.00 97.61 143 ASP B CA 1
ATOM 1089 C C . ASP A 1 143 ? 178.809 59.088 133.435 1.00 99.58 143 ASP B C 1
ATOM 1090 O O . ASP A 1 143 ? 177.634 59.428 133.126 1.00 106.19 143 ASP B O 1
ATOM 1095 N N . ILE A 1 144 ? 179.895 59.729 133.017 1.00 83.88 144 ILE B N 1
ATOM 1096 C CA . ILE A 1 144 ? 179.813 60.933 132.197 1.00 73.28 144 ILE B CA 1
ATOM 1097 C C . ILE A 1 144 ? 179.120 60.667 130.852 1.00 81.40 144 ILE B C 1
ATOM 1098 O O . ILE A 1 144 ? 178.399 61.520 130.325 1.00 94.94 144 ILE B O 1
ATOM 1103 N N . LYS A 1 145 ? 179.360 59.489 130.290 1.00 84.70 145 LYS B N 1
ATOM 1104 C CA . LYS A 1 145 ? 178.668 59.068 129.077 1.00 81.13 145 LYS B CA 1
ATOM 1105 C C . LYS A 1 145 ? 177.147 59.056 129.246 1.00 84.85 145 LYS B C 1
ATOM 1106 O O . LYS A 1 145 ? 176.430 59.679 128.470 1.00 84.50 145 LYS B O 1
ATOM 1112 N N . VAL A 1 146 ? 176.650 58.370 130.271 1.00 87.07 146 VAL B N 1
ATOM 1113 C CA . VAL A 1 146 ? 175.200 58.247 130.402 1.00 90.81 146 VAL B CA 1
ATOM 1114 C C . VAL A 1 146 ? 174.543 59.581 130.716 1.00 81.65 146 VAL B C 1
ATOM 1115 O O . VAL A 1 146 ? 173.445 59.870 130.215 1.00 87.95 146 VAL B O 1
ATOM 1119 N N . LYS A 1 147 ? 175.221 60.403 131.513 1.00 69.84 147 LYS B N 1
ATOM 1120 C CA . LYS A 1 147 ? 174.686 61.727 131.793 1.00 65.65 147 LYS B CA 1
ATOM 1121 C C . LYS A 1 147 ? 174.590 62.534 130.500 1.00 78.74 147 LYS B C 1
ATOM 1122 O O . LYS A 1 147 ? 173.527 63.115 130.177 1.00 92.99 147 LYS B O 1
ATOM 1128 N N . HIS A 1 148 ? 175.679 62.559 129.737 1.00 74.84 148 HIS B N 1
ATOM 1129 C CA . HIS A 1 148 ? 175.659 63.366 128.521 1.00 74.14 148 HIS B CA 1
ATOM 1130 C C . HIS A 1 148 ? 174.746 62.832 127.418 1.00 75.98 148 HIS B C 1
ATOM 1131 O O . HIS A 1 148 ? 174.221 63.611 126.617 1.00 88.21 148 HIS B O 1
ATOM 1138 N N . THR A 1 149 ? 174.540 61.521 127.385 1.00 74.27 149 THR B N 1
ATOM 1139 C CA . THR A 1 149 ? 173.581 60.947 126.448 1.00 74.73 149 THR B CA 1
ATOM 1140 C C . THR A 1 149 ? 172.181 61.397 126.851 1.00 76.97 149 THR B C 1
ATOM 1141 O O . THR A 1 149 ? 171.369 61.759 126.012 1.00 80.53 149 THR B O 1
ATOM 1145 N N . ALA A 1 150 ? 171.914 61.399 128.147 1.00 79.14 150 ALA B N 1
ATOM 1146 C CA . ALA A 1 150 ? 170.642 61.906 128.621 1.00 64.67 150 ALA B CA 1
ATOM 1147 C C . ALA A 1 150 ? 170.423 63.325 128.116 1.00 68.80 150 ALA B C 1
ATOM 1148 O O . ALA A 1 150 ? 169.375 63.617 127.536 1.00 86.30 150 ALA B O 1
ATOM 1150 N N . LYS A 1 151 ? 171.415 64.199 128.312 1.00 72.64 151 LYS B N 1
ATOM 1151 C CA . LYS A 1 151 ? 171.312 65.587 127.816 1.00 66.31 151 LYS B CA 1
ATOM 1152 C C . LYS A 1 151 ? 171.024 65.683 126.321 1.00 71.24 151 LYS B C 1
ATOM 1153 O O . LYS A 1 151 ? 170.187 66.473 125.877 1.00 78.40 151 LYS B O 1
ATOM 1159 N N . ALA A 1 152 ? 171.764 64.903 125.546 1.00 75.55 152 ALA B N 1
ATOM 1160 C CA . ALA A 1 152 ? 171.630 64.936 124.107 1.00 64.78 152 ALA B CA 1
ATOM 1161 C C . ALA A 1 152 ? 170.251 64.494 123.681 1.00 73.43 152 ALA B C 1
ATOM 1162 O O . ALA A 1 152 ? 169.646 65.083 122.764 1.00 85.04 152 ALA B O 1
ATOM 1164 N N . GLU A 1 153 ? 169.758 63.444 124.328 1.00 71.42 153 GLU B N 1
ATOM 1165 C CA . GLU A 1 153 ? 168.453 62.906 123.968 1.00 72.27 153 GLU B CA 1
ATOM 1166 C C . GLU A 1 153 ? 167.377 63.940 124.283 1.00 72.01 153 GLU B C 1
ATOM 1167 O O . GLU A 1 153 ? 166.498 64.198 123.459 1.00 81.68 153 GLU B O 1
ATOM 1173 N N . ASN A 1 154 ? 167.481 64.576 125.445 1.00 68.34 154 ASN B N 1
ATOM 1174 C CA . ASN A 1 154 ? 166.533 65.633 125.760 1.00 72.44 154 ASN B CA 1
ATOM 1175 C C . ASN A 1 154 ? 166.563 66.756 124.754 1.00 73.50 154 ASN B C 1
ATOM 1176 O O . ASN A 1 154 ? 165.509 67.190 124.320 1.00 89.18 154 ASN B O 1
ATOM 1181 N N . MET A 1 155 ? 167.750 67.210 124.360 1.00 59.06 155 MET B N 1
ATOM 1182 C CA . MET A 1 155 ? 167.828 68.232 123.318 1.00 58.69 155 MET B CA 1
ATOM 1183 C C . MET A 1 155 ? 167.198 67.815 121.991 1.00 68.88 155 MET B C 1
ATOM 1184 O O . 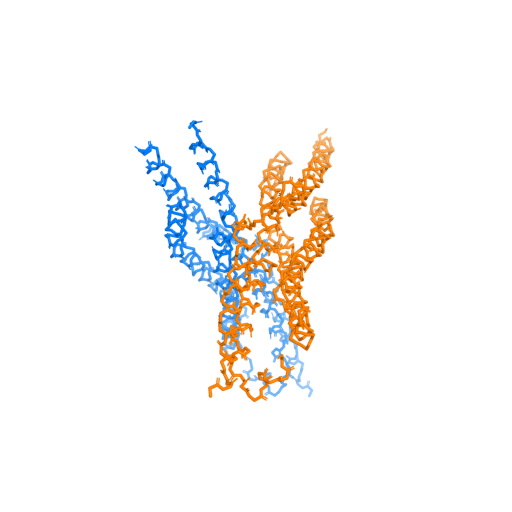MET A 1 155 ? 166.619 68.641 121.288 1.00 83.32 155 MET B O 1
ATOM 1189 N N . ILE A 1 156 ? 167.339 66.548 121.629 1.00 72.39 156 ILE B N 1
ATOM 1190 C CA . ILE A 1 156 ? 166.781 66.071 120.366 1.00 72.51 156 ILE B CA 1
ATOM 1191 C C . ILE A 1 156 ? 165.259 66.023 120.424 1.00 68.26 156 ILE B C 1
ATOM 1192 O O . ILE A 1 156 ? 164.574 66.526 119.522 1.00 76.51 156 ILE B O 1
ATOM 1197 N N . GLN A 1 157 ? 164.731 65.453 121.500 1.00 67.64 157 GLN B N 1
ATOM 1198 C CA . GLN A 1 157 ? 163.296 65.511 121.736 1.00 69.02 157 GLN B CA 1
ATOM 1199 C C . GLN A 1 157 ? 162.772 66.960 121.762 1.00 76.45 157 GLN B C 1
ATOM 1200 O O . GLN A 1 157 ? 161.730 67.259 121.178 1.00 78.40 157 GLN B O 1
ATOM 1206 N N . LEU A 1 158 ? 163.503 67.854 122.420 1.00 71.94 158 LEU B N 1
ATOM 1207 C CA . LEU A 1 158 ? 163.120 69.253 122.486 1.00 70.36 158 LEU B CA 1
ATOM 1208 C C . LEU A 1 158 ? 163.071 69.860 121.088 1.00 74.61 158 LEU B C 1
ATOM 1209 O O . LEU A 1 158 ? 162.103 70.532 120.741 1.00 80.94 158 LEU B O 1
ATOM 1214 N N . GLN A 1 159 ? 164.094 69.601 120.276 1.00 66.84 159 GLN B N 1
ATOM 1215 C CA . GLN A 1 159 ? 164.123 70.128 118.910 1.00 59.43 159 GLN B CA 1
ATOM 1216 C C . GLN A 1 159 ? 162.921 69.654 118.124 1.00 59.24 159 GLN B C 1
ATOM 1217 O O . GLN A 1 159 ? 162.344 70.427 117.386 1.00 79.61 159 GLN B O 1
ATOM 1223 N N . PHE A 1 160 ? 162.556 68.380 118.242 1.00 64.30 160 PHE B N 1
ATOM 1224 C CA . PHE A 1 160 ? 161.392 67.908 117.488 1.00 59.77 160 PHE B CA 1
ATOM 1225 C C . PHE A 1 160 ? 160.057 68.428 118.011 1.00 63.12 160 PHE B C 1
ATOM 1226 O O . PHE A 1 160 ? 159.170 68.706 117.209 1.00 69.26 160 PHE B O 1
ATOM 1234 N N . ARG A 1 161 ? 159.910 68.559 119.332 1.00 66.74 161 ARG B N 1
ATOM 1235 C CA . ARG A 1 161 ? 158.720 69.192 119.906 1.00 61.57 161 ARG B CA 1
ATOM 1236 C C . ARG A 1 161 ? 158.606 70.560 119.271 1.00 67.87 161 ARG B C 1
ATOM 1237 O O . ARG A 1 161 ? 157.609 70.879 118.646 1.00 69.77 161 ARG B O 1
ATOM 1245 N N . MET A 1 162 ? 159.674 71.336 119.401 1.00 68.22 162 MET B N 1
ATOM 1246 C CA . MET A 1 162 ? 159.758 72.684 118.855 1.00 69.70 162 MET B CA 1
ATOM 1247 C C . MET A 1 162 ? 159.376 72.719 117.364 1.00 71.38 162 MET B C 1
ATOM 1248 O O . MET A 1 162 ? 158.598 73.549 116.933 1.00 76.60 162 MET B O 1
ATOM 1253 N N . GLU A 1 163 ? 159.910 71.799 116.583 1.00 66.89 163 GLU B N 1
ATOM 1254 C CA . GLU A 1 163 ? 159.616 71.761 115.171 1.00 64.66 163 GLU B CA 1
ATOM 1255 C C . GLU A 1 163 ? 158.112 71.524 114.936 1.00 70.11 163 GLU B C 1
ATOM 1256 O O . GLU A 1 163 ? 157.487 72.174 114.088 1.00 84.65 163 GLU B O 1
ATOM 1262 N N . GLN A 1 164 ? 157.512 70.667 115.754 1.00 71.33 164 GLN B N 1
ATOM 1263 C CA . GLN A 1 164 ? 156.086 70.351 115.625 1.00 59.97 164 GLN B CA 1
ATOM 1264 C C . GLN A 1 164 ? 155.219 71.552 115.966 1.00 58.55 164 GLN B C 1
ATOM 1265 O O . GLN A 1 164 ? 154.377 71.944 115.177 1.00 79.51 164 GLN B O 1
ATOM 1271 N N . MET A 1 165 ? 155.417 72.113 117.153 1.00 70.03 165 MET B N 1
ATOM 1272 C CA . MET A 1 165 ? 154.660 73.269 117.625 1.00 71.02 165 MET B CA 1
ATOM 1273 C C . MET A 1 165 ? 154.850 74.492 116.734 1.00 68.21 165 MET B C 1
ATOM 1274 O O . MET A 1 165 ? 153.890 75.156 116.384 1.00 86.63 165 MET B O 1
ATOM 1279 N N . VAL A 1 166 ? 156.086 74.836 116.413 1.00 75.62 166 VAL B N 1
ATOM 1280 C CA . VAL A 1 166 ? 156.313 76.034 115.620 1.00 74.93 166 VAL B CA 1
ATOM 1281 C C . VAL A 1 166 ? 155.852 75.835 114.176 1.00 78.53 166 VAL B C 1
ATOM 1282 O O . VAL A 1 166 ? 155.673 76.810 113.446 1.00 76.44 166 VAL B O 1
ATOM 1286 N N . PHE A 1 167 ? 155.606 74.589 113.758 1.00 94.35 167 PHE B N 1
ATOM 1287 C CA . PHE A 1 167 ? 155.098 74.402 112.388 1.00 88.74 167 PHE B CA 1
ATOM 1288 C C . PHE A 1 167 ? 153.745 75.008 112.121 1.00 99.02 167 PHE B C 1
ATOM 1289 O O . PHE A 1 167 ? 153.524 75.579 111.057 1.00 105.84 167 PHE B O 1
ATOM 1297 N N . LYS A 1 168 ? 152.855 74.855 113.102 1.00 117.87 168 LYS B N 1
ATOM 1298 C CA . LYS A 1 168 ? 151.478 75.357 113.069 1.00 135.44 168 LYS B CA 1
ATOM 1299 C C . LYS A 1 168 ? 151.353 76.806 112.565 1.00 145.95 168 LYS B C 1
ATOM 1300 O O . LYS A 1 168 ? 150.364 77.168 111.924 1.00 151.23 168 LYS B O 1
ATOM 1306 N N . SER A 1 179 ? 138.166 82.400 106.852 1.00 163.50 180 SER B N 1
ATOM 1307 C CA . SER A 1 179 ? 139.187 83.266 106.266 1.00 165.10 180 SER B CA 1
ATOM 1308 C C . SER A 1 179 ? 139.486 82.916 104.805 1.00 170.17 180 SER B C 1
ATOM 1309 O O . SER A 1 179 ? 138.700 82.221 104.151 1.00 168.63 180 SER B O 1
ATOM 1312 N N . VAL A 1 180 ? 140.627 83.400 104.305 1.00 167.63 181 VAL B N 1
ATOM 1313 C CA . VAL A 1 180 ? 141.017 83.204 102.901 1.00 153.61 181 VAL B CA 1
ATOM 1314 C C . VAL A 1 180 ? 142.396 82.557 102.687 1.00 149.31 181 VAL B C 1
ATOM 1315 O O . VAL A 1 180 ? 143.404 82.960 103.279 1.00 152.80 181 VAL B O 1
ATOM 1319 N N . SER A 1 181 ? 142.416 81.553 101.817 1.00 132.35 182 SER B N 1
ATOM 1320 C CA . SER A 1 181 ? 143.627 80.837 101.445 1.00 108.31 182 SER B CA 1
ATOM 1321 C C . SER A 1 181 ? 143.544 80.472 99.967 1.00 95.87 182 SER B C 1
ATOM 1322 O O . SER A 1 181 ? 142.604 80.869 99.262 1.00 105.15 182 SER B O 1
ATOM 1325 N N . SER A 1 182 ? 144.530 79.706 99.510 1.00 74.75 183 SER B N 1
ATOM 1326 C CA . SER A 1 182 ? 144.574 79.181 98.146 1.00 84.93 183 SER B CA 1
ATOM 1327 C C . SER A 1 182 ? 145.483 77.978 98.189 1.00 77.91 183 SER B C 1
ATOM 1328 O O . SER A 1 182 ? 146.435 77.954 98.968 1.00 72.17 183 SER B O 1
ATOM 1331 N N . PHE A 1 183 ? 145.193 76.965 97.384 1.00 63.86 184 PHE B N 1
ATOM 1332 C CA . PHE A 1 183 ? 146.070 75.816 97.372 1.00 64.96 184 PHE B CA 1
ATOM 1333 C C . PHE A 1 183 ? 147.391 76.170 96.722 1.00 66.57 184 PHE B C 1
ATOM 1334 O O . PHE A 1 183 ? 148.418 75.593 97.066 1.00 70.44 184 PHE B O 1
ATOM 1342 N N . THR A 1 184 ? 147.367 77.121 95.795 1.00 67.17 185 THR B N 1
ATOM 1343 C CA . THR A 1 184 ? 148.582 77.501 95.099 1.00 82.47 185 THR B CA 1
ATOM 1344 C C . THR A 1 184 ? 149.589 78.003 96.164 1.00 72.89 185 THR B C 1
ATOM 1345 O O . THR A 1 184 ? 150.747 77.505 96.262 1.00 75.01 185 THR B O 1
ATOM 1349 N N . GLU A 1 185 ? 149.110 78.884 97.043 1.00 68.22 186 GLU B N 1
ATOM 1350 C CA . GLU A 1 185 ? 149.947 79.401 98.120 1.00 67.71 186 GLU B CA 1
ATOM 1351 C C . GLU A 1 185 ? 150.359 78.350 99.180 1.00 67.24 186 GLU B C 1
ATOM 1352 O O . GLU A 1 185 ? 151.530 78.279 99.562 1.00 69.66 186 GLU B O 1
ATOM 1358 N N . ILE A 1 186 ? 149.432 77.509 99.622 1.00 72.63 187 ILE B N 1
ATOM 1359 C CA . ILE A 1 186 ? 149.791 76.412 100.526 1.00 68.41 187 ILE B CA 1
ATOM 1360 C C . ILE A 1 186 ? 150.904 75.536 99.940 1.00 72.17 187 ILE B C 1
ATOM 1361 O O . ILE A 1 186 ? 151.805 75.114 100.662 1.00 73.95 187 ILE B O 1
ATOM 1366 N N . GLY A 1 187 ? 150.835 75.254 98.637 1.00 62.30 188 GLY B N 1
ATOM 1367 C CA . GLY A 1 187 ? 151.854 74.442 97.991 1.00 76.33 188 GLY B CA 1
ATOM 1368 C C . GLY A 1 187 ? 153.235 75.071 98.042 1.00 73.50 188 GLY B C 1
ATOM 1369 O O . GLY A 1 187 ? 154.233 74.411 98.377 1.00 76.81 188 GLY B O 1
ATOM 1370 N N . ILE A 1 188 ? 153.275 76.357 97.691 1.00 60.70 189 ILE B N 1
ATOM 1371 C CA . ILE A 1 188 ? 154.500 77.152 97.747 1.00 66.33 189 ILE B CA 1
ATOM 1372 C C . ILE A 1 188 ? 155.122 77.207 99.140 1.00 83.21 189 ILE B C 1
ATOM 1373 O O . ILE A 1 188 ? 156.315 76.912 99.330 1.00 81.40 189 ILE B O 1
ATOM 1378 N N . HIS A 1 189 ? 154.302 77.618 100.102 1.00 56.01 190 HIS B N 1
ATOM 1379 C CA . HIS A 1 189 ? 154.713 77.683 101.482 1.00 69.03 190 HIS B CA 1
ATOM 1380 C C . HIS A 1 189 ? 155.276 76.344 101.956 1.00 77.12 190 HIS B C 1
ATOM 1381 O O . HIS A 1 189 ? 156.379 76.286 102.512 1.00 78.96 190 HIS B O 1
ATOM 1388 N N . LEU A 1 190 ? 154.535 75.268 101.713 1.00 71.55 191 LEU B N 1
ATOM 1389 C CA . LEU A 1 190 ? 154.960 73.954 102.173 1.00 59.95 191 LEU B CA 1
ATOM 1390 C C . LEU A 1 190 ? 156.279 73.555 101.547 1.00 77.34 191 LEU B C 1
ATOM 1391 O O . LEU A 1 190 ? 157.190 73.145 102.268 1.00 83.87 191 LEU B O 1
ATOM 1396 N N . ASN A 1 191 ? 156.411 73.706 100.230 1.00 69.15 192 ASN B N 1
ATOM 1397 C CA . ASN A 1 191 ? 157.713 73.469 99.603 1.00 67.51 192 ASN B CA 1
ATOM 1398 C C . ASN A 1 191 ? 158.865 74.223 100.281 1.00 76.32 192 ASN B C 1
ATOM 1399 O O . ASN A 1 191 ? 159.883 73.620 100.651 1.00 85.69 192 ASN B O 1
ATOM 1404 N N . ALA A 1 192 ? 158.701 75.535 100.440 1.00 76.13 193 ALA B N 1
ATOM 1405 C CA . ALA A 1 192 ? 159.718 76.353 101.095 1.00 63.14 193 ALA B CA 1
ATOM 1406 C C . ALA A 1 192 ? 160.073 75.787 102.464 1.00 74.24 193 ALA B C 1
ATOM 1407 O O . ALA A 1 192 ? 161.256 75.653 102.829 1.00 78.24 193 ALA B O 1
ATOM 1409 N N . TYR A 1 193 ? 159.031 75.453 103.210 1.00 66.41 194 TYR B N 1
ATOM 1410 C CA . TYR A 1 193 ? 159.164 74.851 104.530 1.00 57.33 194 TYR B CA 1
ATOM 1411 C C . TYR A 1 193 ? 160.000 73.568 104.522 1.00 67.10 194 TYR B C 1
ATOM 1412 O O . TYR A 1 193 ? 160.876 73.409 105.345 1.00 84.84 194 TYR B O 1
ATOM 1421 N N . PHE A 1 194 ? 159.674 72.620 103.653 1.00 74.45 195 PHE B N 1
ATOM 1422 C CA . PHE A 1 194 ? 160.405 71.353 103.610 1.00 76.49 195 PHE B CA 1
ATOM 1423 C C . PHE A 1 194 ? 161.873 71.580 103.273 1.00 78.97 195 PHE B C 1
ATOM 1424 O O . PHE A 1 194 ? 162.765 70.920 103.833 1.00 91.94 195 PHE B O 1
ATOM 1432 N N . LEU A 1 195 ? 162.118 72.513 102.356 1.00 80.62 196 LEU B N 1
ATOM 1433 C CA . LEU A 1 195 ? 163.487 72.866 101.961 1.00 89.38 196 LEU B CA 1
ATOM 1434 C C . LEU A 1 195 ? 164.305 73.337 103.164 1.00 84.43 196 LEU B C 1
ATOM 1435 O O . LEU A 1 195 ? 165.366 72.781 103.503 1.00 80.65 196 LEU B O 1
ATOM 1440 N N . GLU A 1 196 ? 163.784 74.378 103.804 1.00 81.89 197 GLU B N 1
ATOM 1441 C CA . GLU A 1 196 ? 164.458 74.998 104.921 1.00 67.66 197 GLU B CA 1
ATOM 1442 C C . GLU A 1 196 ? 164.592 74.023 106.083 1.00 76.42 197 GLU B C 1
ATOM 1443 O O . GLU A 1 196 ? 165.666 73.896 106.682 1.00 96.18 197 GLU B O 1
ATOM 1449 N N . THR A 1 197 ? 163.520 73.306 106.381 1.00 72.04 198 THR B N 1
ATOM 1450 C CA . THR A 1 197 ? 163.540 72.376 107.501 1.00 79.19 198 THR B CA 1
ATOM 1451 C C . THR A 1 197 ? 164.553 71.260 107.334 1.00 83.01 198 THR B C 1
ATOM 1452 O O . THR A 1 197 ? 165.301 70.935 108.263 1.00 78.31 198 THR B O 1
ATOM 1456 N N . SER A 1 198 ? 164.564 70.648 106.160 1.00 81.16 199 SER B N 1
ATOM 1457 C CA . SER A 1 198 ? 165.513 69.571 105.945 1.00 72.87 199 SER B CA 1
ATOM 1458 C C . SER A 1 198 ? 166.937 70.107 106.084 1.00 80.62 199 SER B C 1
ATOM 1459 O O . SER A 1 198 ? 167.777 69.467 106.741 1.00 82.49 199 SER B O 1
ATOM 1462 N N . LYS A 1 199 ? 167.224 71.260 105.470 1.00 84.73 200 LYS B N 1
ATOM 1463 C CA . LYS A 1 199 ? 168.588 71.790 105.582 1.00 78.77 200 LYS B CA 1
ATOM 1464 C C . LYS A 1 199 ? 168.952 72.120 107.044 1.00 88.15 200 LYS B C 1
ATOM 1465 O O . LYS A 1 199 ? 170.089 71.911 107.467 1.00 90.91 200 LYS B O 1
ATOM 1471 N N . ARG A 1 200 ? 167.977 72.585 107.824 1.00 80.66 201 ARG B N 1
ATOM 1472 C CA . ARG A 1 200 ? 168.229 72.914 109.227 1.00 67.88 201 ARG B CA 1
ATOM 1473 C C . ARG A 1 200 ? 168.527 71.661 110.031 1.00 82.79 201 ARG B C 1
ATOM 1474 O O . ARG A 1 200 ? 169.568 71.570 110.663 1.00 94.25 201 ARG B O 1
ATOM 1482 N N . LEU A 1 201 ? 167.614 70.698 109.990 1.00 80.88 202 LEU B N 1
ATOM 1483 C CA . LEU A 1 201 ? 167.755 69.463 110.746 1.00 63.63 202 LEU B CA 1
ATOM 1484 C C . LEU A 1 201 ? 169.050 68.711 110.386 1.00 66.87 202 LEU B C 1
ATOM 1485 O O . LEU A 1 201 ? 169.668 68.081 111.276 1.00 80.27 202 LEU B O 1
ATOM 1490 N N . ALA A 1 202 ? 169.453 68.782 109.109 1.00 57.80 203 ALA B N 1
ATOM 1491 C CA . ALA A 1 202 ? 170.738 68.214 108.639 1.00 69.16 203 ALA B CA 1
ATOM 1492 C C . ALA A 1 202 ? 171.962 68.583 109.486 1.00 73.95 203 ALA B C 1
ATOM 1493 O O . ALA A 1 202 ? 172.860 67.767 109.658 1.00 86.52 203 ALA B O 1
ATOM 1495 N N . ASN A 1 203 ? 172.002 69.817 109.985 1.00 64.78 204 ASN B N 1
ATOM 1496 C CA . ASN A 1 203 ? 173.105 70.276 110.813 1.00 82.24 204 ASN B CA 1
ATOM 1497 C C . ASN A 1 203 ? 172.716 70.233 112.272 1.00 80.59 204 ASN B C 1
ATOM 1498 O O . ASN A 1 203 ? 173.518 69.935 113.140 1.00 84.34 204 ASN B O 1
ATOM 1503 N N . GLN A 1 204 ? 171.460 70.524 112.536 1.00 77.20 205 GLN B N 1
ATOM 1504 C CA . GLN A 1 204 ? 171.038 70.763 113.892 1.00 68.86 205 GLN B CA 1
ATOM 1505 C C . GLN A 1 204 ? 171.135 69.504 114.709 1.00 72.07 205 GLN B C 1
ATOM 1506 O O . GLN A 1 204 ? 171.633 69.558 115.831 1.00 87.98 205 GLN B O 1
ATOM 1512 N N . ILE A 1 205 ? 170.704 68.360 114.174 1.00 69.37 206 ILE B N 1
ATOM 1513 C CA . ILE A 1 205 ? 170.817 67.172 115.037 1.00 67.55 206 ILE B CA 1
ATOM 1514 C C . ILE A 1 205 ? 172.281 66.736 115.308 1.00 78.41 206 ILE B C 1
ATOM 1515 O O . ILE A 1 205 ? 172.670 66.525 116.460 1.00 84.89 206 ILE B O 1
ATOM 1520 N N . PRO A 1 206 ? 173.108 66.637 114.261 1.00 64.55 207 PRO B N 1
ATOM 1521 C CA . PRO A 1 206 ? 174.533 66.428 114.534 1.00 62.63 207 PRO B CA 1
ATOM 1522 C C . PRO A 1 206 ? 175.180 67.480 115.468 1.00 63.79 207 PRO B C 1
ATOM 1523 O O . PRO A 1 206 ? 176.060 67.113 116.233 1.00 77.38 207 PRO B O 1
ATOM 1527 N N . PHE A 1 207 ? 174.781 68.748 115.404 1.00 74.19 208 PHE B N 1
ATOM 1528 C CA . PHE A 1 207 ? 175.351 69.750 116.304 1.00 70.76 208 PHE B CA 1
ATOM 1529 C C . PHE A 1 207 ? 175.152 69.341 117.744 1.00 72.06 208 PHE B C 1
ATOM 1530 O O . PHE A 1 207 ? 176.112 69.297 118.524 1.00 70.49 208 PHE B O 1
ATOM 1538 N N . ILE A 1 208 ? 173.905 69.030 118.079 1.00 57.96 209 ILE B N 1
ATOM 1539 C CA . ILE A 1 208 ? 173.557 68.551 119.405 1.00 56.44 209 ILE B CA 1
ATOM 1540 C C . ILE A 1 208 ? 174.412 67.340 119.800 1.00 68.89 209 ILE B C 1
ATOM 1541 O O . ILE A 1 208 ? 174.985 67.301 120.893 1.00 79.71 209 ILE B O 1
ATOM 1546 N N . ILE A 1 209 ? 174.552 66.386 118.885 1.00 66.26 210 ILE B N 1
ATOM 1547 C CA . ILE A 1 209 ? 175.337 65.201 119.164 1.00 56.33 210 ILE B CA 1
ATOM 1548 C C . ILE A 1 209 ? 176.816 65.527 119.421 1.00 72.62 210 ILE B C 1
ATOM 1549 O O . ILE A 1 209 ? 177.388 65.029 120.394 1.00 73.10 210 ILE B O 1
ATOM 1554 N N . GLN A 1 210 ? 177.422 66.386 118.597 1.00 63.54 211 GLN B N 1
ATOM 1555 C CA . GLN A 1 210 ? 178.805 66.810 118.828 1.00 62.92 211 GLN B CA 1
ATOM 1556 C C . GLN A 1 210 ? 178.958 67.591 120.117 1.00 72.09 211 GLN B C 1
ATOM 1557 O O . GLN A 1 210 ? 179.866 67.323 120.904 1.00 78.56 211 GLN B O 1
ATOM 1563 N N . TYR A 1 211 ? 178.090 68.576 120.320 1.00 70.86 212 TYR B N 1
ATOM 1564 C CA . TYR A 1 211 ? 178.209 69.426 121.490 1.00 70.10 212 TYR B CA 1
ATOM 1565 C C . TYR A 1 211 ? 178.179 68.578 122.755 1.00 71.81 212 TYR B C 1
ATOM 1566 O O . TYR A 1 211 ? 179.050 68.719 123.626 1.00 73.38 212 TYR B O 1
ATOM 1575 N N . PHE A 1 212 ? 177.196 67.687 122.849 1.00 63.27 213 PHE B N 1
ATOM 1576 C CA . PHE A 1 212 ? 177.014 66.935 124.087 1.00 69.29 213 PHE B CA 1
ATOM 1577 C C . PHE A 1 212 ? 177.878 65.693 124.231 1.00 77.50 213 PHE B C 1
ATOM 1578 O O . PHE A 1 212 ? 178.275 65.377 125.351 1.00 91.73 213 PHE B O 1
ATOM 1586 N N . MET A 1 213 ? 178.123 64.962 123.142 1.00 76.57 214 MET B N 1
ATOM 1587 C CA . MET A 1 213 ? 178.864 63.694 123.235 1.00 79.10 214 MET B CA 1
ATOM 1588 C C . MET A 1 213 ? 180.354 63.847 122.998 1.00 84.07 214 MET B C 1
ATOM 1589 O O . MET A 1 213 ? 181.135 62.948 123.311 1.00 95.05 214 MET B O 1
ATOM 1594 N N . LEU A 1 214 ? 180.753 64.984 122.448 1.00 78.30 215 LEU B N 1
ATOM 1595 C CA . LEU A 1 214 ? 182.161 65.198 122.155 1.00 74.19 215 LEU B CA 1
ATOM 1596 C C . LEU A 1 214 ? 182.735 66.319 123.012 1.00 76.64 215 LEU B C 1
ATOM 1597 O O . LEU A 1 214 ? 183.577 66.073 123.863 1.00 87.17 215 LEU B O 1
ATOM 1602 N N . ARG A 1 215 ? 182.287 67.546 122.771 1.00 73.17 216 ARG B N 1
ATOM 1603 C CA . ARG A 1 215 ? 182.784 68.709 123.500 1.00 79.04 216 ARG B CA 1
ATOM 1604 C C . ARG A 1 215 ? 182.495 68.666 125.014 1.00 70.61 216 ARG B C 1
ATOM 1605 O O . ARG A 1 215 ? 183.398 68.698 125.848 1.00 79.26 216 ARG B O 1
ATOM 1613 N N . GLU A 1 216 ? 181.227 68.632 125.374 1.00 68.20 217 GLU B N 1
ATOM 1614 C CA . GLU A 1 216 ? 180.882 68.623 126.781 1.00 71.39 217 GLU B CA 1
ATOM 1615 C C . GLU A 1 216 ? 181.375 67.345 127.466 1.00 77.51 217 GLU B C 1
ATOM 1616 O O . GLU A 1 216 ? 181.810 67.374 128.615 1.00 87.55 217 GLU B O 1
ATOM 1622 N N . ASN A 1 217 ? 181.332 66.232 126.747 1.00 80.86 218 ASN B N 1
ATOM 1623 C CA . ASN A 1 217 ? 181.774 64.949 127.280 1.00 79.86 218 ASN B CA 1
ATOM 1624 C C . ASN A 1 217 ? 183.266 64.962 127.605 1.00 80.36 218 ASN B C 1
ATOM 1625 O O . ASN A 1 217 ? 183.664 64.658 128.734 1.00 85.48 218 ASN B O 1
ATOM 1630 N N . GLY A 1 218 ? 184.078 65.319 126.607 1.00 83.24 219 GLY B N 1
ATOM 1631 C CA . GLY A 1 218 ? 185.513 65.455 126.763 1.00 85.91 219 GLY B CA 1
ATOM 1632 C C . GLY A 1 218 ? 185.871 66.406 127.886 1.00 96.88 219 GLY B C 1
ATOM 1633 O O . GLY A 1 218 ? 186.726 66.088 128.728 1.00 104.06 219 GLY B O 1
ATOM 1634 N N . ASP A 1 219 ? 185.213 67.567 127.909 1.00 95.51 220 ASP B N 1
ATOM 1635 C CA . ASP A 1 219 ? 185.461 68.563 128.955 1.00 90.24 220 ASP B CA 1
ATOM 1636 C C . ASP A 1 219 ? 185.138 68.027 130.360 1.00 95.95 220 ASP B C 1
ATOM 1637 O O . ASP A 1 219 ? 185.944 68.169 131.299 1.00 97.58 220 ASP B O 1
ATOM 1642 N N . SER A 1 220 ? 183.965 67.414 130.499 1.00 84.89 221 SER B N 1
ATOM 1643 C CA . SER A 1 220 ? 183.557 66.825 131.770 1.00 81.48 221 SER B CA 1
ATOM 1644 C C . SER A 1 220 ? 184.578 65.809 132.253 1.00 86.78 221 SER B C 1
ATOM 1645 O O . SER A 1 220 ? 184.968 65.802 133.435 1.00 98.49 221 SER B O 1
ATOM 1648 N N . LEU A 1 221 ? 185.037 64.981 131.317 1.00 93.53 222 LEU B N 1
ATOM 1649 C CA . LEU A 1 221 ? 186.024 63.949 131.611 1.00 95.24 222 LEU B CA 1
ATOM 1650 C C . LEU A 1 221 ? 187.345 64.542 132.109 1.00 92.85 222 LEU B C 1
ATOM 1651 O O . LEU A 1 221 ? 187.893 64.084 133.125 1.00 103.53 222 LEU B O 1
ATOM 1656 N N . GLN A 1 222 ? 187.866 65.536 131.388 1.00 86.42 223 GLN B N 1
ATOM 1657 C CA . GLN A 1 222 ? 189.103 66.201 131.803 1.00 86.22 223 GLN B CA 1
ATOM 1658 C C . GLN A 1 222 ? 188.967 66.844 133.194 1.00 97.56 223 GLN B C 1
ATOM 1659 O O . GLN A 1 222 ? 189.899 66.774 134.011 1.00 89.10 223 GLN B O 1
ATOM 1665 N N . LYS A 1 223 ? 187.829 67.498 133.443 1.00 96.87 224 LYS B N 1
ATOM 1666 C CA . LYS A 1 223 ? 187.591 68.118 134.739 1.00 95.05 224 LYS B CA 1
ATOM 1667 C C . LYS A 1 223 ? 187.647 67.072 135.841 1.00 106.07 224 LYS B C 1
ATOM 1668 O O . LYS A 1 223 ? 188.228 67.311 136.918 1.00 121.57 224 LYS B O 1
ATOM 1674 N N . ALA A 1 224 ? 187.043 65.914 135.574 1.00 91.21 225 ALA B N 1
ATOM 1675 C CA . ALA A 1 224 ? 187.035 64.829 136.559 1.00 87.93 225 ALA B CA 1
ATOM 1676 C C . ALA A 1 224 ? 188.460 64.316 136.851 1.00 92.00 225 ALA B C 1
ATOM 1677 O O . ALA A 1 224 ? 188.845 64.072 138.017 1.00 107.22 225 ALA B O 1
ATOM 1679 N N . MET A 1 225 ? 189.245 64.158 135.789 1.00 91.69 226 MET B N 1
ATOM 1680 C CA . MET A 1 225 ? 190.624 63.707 135.949 1.00 94.38 226 MET B CA 1
ATOM 1681 C C . MET A 1 225 ? 191.420 64.716 136.778 1.00 100.02 226 MET B C 1
ATOM 1682 O O . MET A 1 225 ? 192.212 64.335 137.629 1.00 110.76 226 MET B O 1
ATOM 1687 N N . MET A 1 226 ? 191.212 66.003 136.519 1.00 102.56 227 MET B N 1
ATOM 1688 C CA . MET A 1 226 ? 191.851 67.046 137.313 1.00 101.98 227 MET B CA 1
ATOM 1689 C C . MET A 1 226 ? 191.431 66.898 138.776 1.00 111.02 227 MET B C 1
ATOM 1690 O O . MET A 1 226 ? 192.233 67.123 139.696 1.00 105.49 227 MET B O 1
ATOM 1695 N N . GLN A 1 227 ? 190.170 66.527 138.994 1.00 121.13 228 GLN B N 1
ATOM 1696 C CA . GLN A 1 227 ? 189.677 66.410 140.358 1.00 125.89 228 GLN B CA 1
ATOM 1697 C C . GLN A 1 227 ? 190.292 65.205 141.086 1.00 126.88 228 GLN B C 1
ATOM 1698 O O . GLN A 1 227 ? 190.302 65.151 142.321 1.00 142.55 228 GLN B O 1
ATOM 1704 N N . ILE A 1 228 ? 190.838 64.262 140.325 1.00 110.30 229 ILE B N 1
ATOM 1705 C CA . ILE A 1 228 ? 191.540 63.120 140.924 1.00 115.43 229 ILE B CA 1
ATOM 1706 C C . ILE A 1 228 ? 192.856 63.505 141.618 1.00 123.08 229 ILE B C 1
ATOM 1707 O O . ILE A 1 228 ? 193.226 62.909 142.638 1.00 125.50 229 ILE B O 1
ATOM 1712 N N . LEU A 1 229 ? 193.558 64.500 141.070 1.00 127.44 230 LEU B N 1
ATOM 1713 C CA . LEU A 1 229 ? 194.854 64.922 141.610 1.00 133.88 230 LEU B CA 1
ATOM 1714 C C . LEU A 1 229 ? 194.674 65.495 143.006 1.00 149.06 230 LEU B C 1
ATOM 1715 O O . LEU A 1 229 ? 195.633 65.656 143.755 1.00 160.39 230 LEU B O 1
ATOM 1720 N N . GLN A 1 230 ? 193.432 65.811 143.343 1.00 153.04 231 GLN B N 1
ATOM 1721 C CA . GLN A 1 230 ? 193.113 66.384 144.634 1.00 143.62 231 GLN B CA 1
ATOM 1722 C C . GLN A 1 230 ? 193.322 65.399 145.774 1.00 143.55 231 GLN B C 1
ATOM 1723 O O . GLN A 1 230 ? 194.095 65.671 146.694 1.00 153.71 231 GLN B O 1
ATOM 1729 N N . GLU A 1 231 ? 192.664 64.244 145.705 1.00 140.92 232 GLU B N 1
ATOM 1730 C CA . GLU A 1 231 ? 192.704 63.319 146.833 1.00 157.40 232 GLU B CA 1
ATOM 1731 C C . GLU A 1 231 ? 193.984 62.501 146.868 1.00 158.81 232 GLU B C 1
ATOM 1732 O O . GLU A 1 231 ? 194.140 61.541 146.114 1.00 157.79 232 GLU B O 1
ATOM 1738 N N . LYS A 1 232 ? 194.876 62.853 147.793 1.00 155.31 233 LYS B N 1
ATOM 1739 C CA . LYS A 1 232 ? 196.236 62.334 147.747 1.00 149.91 233 LYS B CA 1
ATOM 1740 C C . LYS A 1 232 ? 196.391 61.046 148.527 1.00 154.07 233 LYS B C 1
ATOM 1741 O O . LYS A 1 232 ? 197.236 60.205 148.194 1.00 158.04 233 LYS B O 1
ATOM 1747 N N . ASN A 1 233 ? 195.517 60.842 149.506 1.00 155.26 234 ASN B N 1
ATOM 1748 C CA . ASN A 1 233 ? 195.589 59.638 150.321 1.00 159.41 234 ASN B CA 1
ATOM 1749 C C . ASN A 1 233 ? 195.187 58.427 149.489 1.00 149.02 234 ASN B C 1
ATOM 1750 O O . ASN A 1 233 ? 195.145 57.304 149.986 1.00 136.56 234 ASN B O 1
ATOM 1755 N N . ARG A 1 234 ? 194.894 58.665 148.215 1.00 152.52 235 ARG B N 1
ATOM 1756 C CA . ARG A 1 234 ? 194.465 57.600 147.333 1.00 153.59 235 ARG B CA 1
ATOM 1757 C C . ARG A 1 234 ? 195.498 57.320 146.243 1.00 145.26 235 ARG B C 1
ATOM 1758 O O . ARG A 1 234 ? 195.390 56.302 145.545 1.00 139.76 235 ARG B O 1
ATOM 1766 N N . TYR A 1 235 ? 196.479 58.216 146.086 1.00 143.28 236 TYR B N 1
ATOM 1767 C CA . TYR A 1 235 ? 197.525 58.013 145.070 1.00 143.61 236 TYR B CA 1
ATOM 1768 C C . TYR A 1 235 ? 198.141 56.615 145.172 1.00 157.71 236 TYR B C 1
ATOM 1769 O O . TYR A 1 235 ? 198.366 55.943 144.163 1.00 164.56 236 TYR B O 1
ATOM 1778 N N . SER A 1 236 ? 198.404 56.195 146.405 1.00 158.22 237 SER B N 1
ATOM 1779 C CA . SER A 1 236 ? 199.039 54.920 146.687 1.00 158.70 237 SER B CA 1
ATOM 1780 C C . SER A 1 236 ? 198.250 53.783 146.068 1.00 153.23 237 SER B C 1
ATOM 1781 O O . SER A 1 236 ? 198.810 52.859 145.481 1.00 159.45 237 SER B O 1
ATOM 1784 N N . TRP A 1 237 ? 196.934 53.867 146.196 1.00 139.92 238 TRP B N 1
ATOM 1785 C CA . TRP A 1 237 ? 196.061 52.788 145.765 1.00 141.56 238 TRP B CA 1
ATOM 1786 C C . TRP A 1 237 ? 196.046 52.659 144.240 1.00 156.69 238 TRP B C 1
ATOM 1787 O O . TRP A 1 237 ? 195.604 51.654 143.683 1.00 161.97 238 TRP B O 1
ATOM 1798 N N . LEU A 1 238 ? 196.520 53.702 143.574 1.00 162.15 239 LEU B N 1
ATOM 1799 C CA . LEU A 1 238 ? 196.566 53.757 142.124 1.00 114.01 239 LEU B CA 1
ATOM 1800 C C . LEU A 1 238 ? 197.891 53.201 141.521 1.00 192.91 239 LEU B C 1
ATOM 1801 O O . LEU A 1 238 ? 199.026 53.439 142.001 1.00 119.36 239 LEU B O 1
ATOM 1806 N N . GLU B 1 3 ? 127.461 77.092 151.084 1.00 134.39 3 GLU A N 1
ATOM 1807 C CA . GLU B 1 3 ? 127.008 76.653 149.768 1.00 177.01 3 GLU A CA 1
ATOM 1808 C C . GLU B 1 3 ? 127.001 77.814 148.779 1.00 176.42 3 GLU A C 1
ATOM 1809 O O . GLU B 1 3 ? 126.870 77.619 147.572 1.00 127.25 3 GLU A O 1
ATOM 1815 N N . ALA B 1 4 ? 127.192 79.025 149.291 1.00 179.60 4 ALA A N 1
ATOM 1816 C CA . ALA B 1 4 ? 127.340 80.204 148.441 1.00 168.94 4 ALA A CA 1
ATOM 1817 C C . ALA B 1 4 ? 128.561 80.086 147.515 1.00 157.29 4 ALA A C 1
ATOM 1818 O O . ALA B 1 4 ? 128.819 80.982 146.713 1.00 147.22 4 ALA A O 1
ATOM 1820 N N . ASP B 1 5 ? 129.260 78.957 147.584 1.00 157.40 5 ASP A N 1
ATOM 1821 C CA . ASP B 1 5 ? 130.452 78.730 146.763 1.00 168.63 5 ASP A CA 1
ATOM 1822 C C . ASP B 1 5 ? 130.121 78.300 145.325 1.00 174.14 5 ASP A C 1
ATOM 1823 O O . ASP B 1 5 ? 130.896 77.577 144.700 1.00 169.30 5 ASP A O 1
ATOM 1828 N N . LYS B 1 6 ? 128.981 78.746 144.803 1.00 179.10 6 LYS A N 1
ATOM 1829 C CA . LYS B 1 6 ? 128.644 78.575 143.410 1.00 113.55 6 LYS A CA 1
ATOM 1830 C C . LYS B 1 6 ? 129.654 79.475 142.759 1.00 117.36 6 LYS A C 1
ATOM 1831 O O . LYS B 1 6 ? 129.598 79.742 141.562 1.00 119.56 6 LYS A O 1
ATOM 1837 N N . MET B 1 7 ? 130.532 80.008 143.609 1.00 125.45 7 MET A N 1
ATOM 1838 C CA . MET B 1 7 ? 131.615 80.911 143.248 1.00 111.43 7 MET A CA 1
ATOM 1839 C C . MET B 1 7 ? 132.614 80.215 142.351 1.00 108.84 7 MET A C 1
ATOM 1840 O O . MET B 1 7 ? 133.396 80.869 141.699 1.00 123.87 7 MET A O 1
ATOM 1845 N N . PHE B 1 8 ? 132.587 78.886 142.298 1.00 126.99 8 PHE A N 1
ATOM 1846 C CA . PHE B 1 8 ? 133.335 78.151 141.274 1.00 119.52 8 PHE A CA 1
ATOM 1847 C C . PHE B 1 8 ? 132.861 78.555 139.886 1.00 125.56 8 PHE A C 1
ATOM 1848 O O . PHE B 1 8 ? 133.446 78.134 138.908 1.00 135.54 8 PHE A O 1
ATOM 1856 N N . PHE B 1 9 ? 131.786 79.331 139.776 1.00 121.78 9 PHE A N 1
ATOM 1857 C CA . PHE B 1 9 ? 131.370 79.753 138.454 1.00 116.30 9 PHE A CA 1
ATOM 1858 C C . PHE B 1 9 ? 132.232 80.881 137.868 1.00 129.10 9 PHE A C 1
ATOM 1859 O O . PHE B 1 9 ? 131.948 81.389 136.781 1.00 134.90 9 PHE A O 1
ATOM 1867 N N . LEU B 1 10 ? 133.253 81.278 138.618 1.00 126.20 10 LEU A N 1
ATOM 1868 C CA . LEU B 1 10 ? 134.306 82.122 138.081 1.00 111.54 10 LEU A CA 1
ATOM 1869 C C . LEU B 1 10 ? 135.090 81.289 137.069 1.00 127.88 10 LEU A C 1
ATOM 1870 O O . LEU B 1 10 ? 135.745 81.826 136.175 1.00 136.40 10 LEU A O 1
ATOM 1875 N N . ILE B 1 11 ? 135.008 79.969 137.221 1.00 135.05 11 ILE A N 1
ATOM 1876 C CA . ILE B 1 11 ? 135.624 79.033 136.299 1.00 128.88 11 ILE A CA 1
ATOM 1877 C C . ILE B 1 11 ? 135.247 79.365 134.863 1.00 117.12 11 ILE A C 1
ATOM 1878 O O . ILE B 1 11 ? 136.092 79.299 133.971 1.00 100.16 11 ILE A O 1
ATOM 1883 N N . GLU B 1 12 ? 133.986 79.724 134.626 1.00 121.80 12 GLU A N 1
ATOM 1884 C CA . GLU B 1 12 ? 133.612 80.063 133.276 1.00 135.84 12 GLU A CA 1
ATOM 1885 C C . GLU B 1 12 ? 134.461 81.242 132.777 1.00 133.47 12 GLU A C 1
ATOM 1886 O O . GLU B 1 12 ? 135.029 81.162 131.682 1.00 153.18 12 GLU A O 1
ATOM 1892 N N . LYS B 1 13 ? 134.631 82.268 133.615 1.00 120.98 13 LYS A N 1
ATOM 1893 C CA . LYS B 1 13 ? 135.470 83.438 133.309 1.00 111.62 13 LYS A CA 1
ATOM 1894 C C . LYS B 1 13 ? 136.863 83.006 132.843 1.00 109.24 13 LYS A C 1
ATOM 1895 O O . LYS B 1 13 ? 137.283 83.305 131.714 1.00 111.07 13 LYS A O 1
ATOM 1901 N N . ILE B 1 14 ? 137.552 82.272 133.711 1.00 96.98 14 ILE A N 1
ATOM 1902 C CA . ILE B 1 14 ? 138.864 81.713 133.397 1.00 99.14 14 ILE A CA 1
ATOM 1903 C C . ILE B 1 14 ? 138.892 80.973 132.073 1.00 98.83 14 ILE A C 1
ATOM 1904 O O . ILE B 1 14 ? 139.723 81.264 131.197 1.00 101.19 14 ILE A O 1
ATOM 1909 N N . LYS B 1 15 ? 137.968 80.025 131.931 1.00 102.10 15 LYS A N 1
ATOM 1910 C CA . LYS B 1 15 ? 137.897 79.204 130.735 1.00 92.70 15 LYS A CA 1
ATOM 1911 C C . LYS B 1 15 ? 137.763 80.097 129.502 1.00 88.98 15 LYS A C 1
ATOM 1912 O O . LYS B 1 15 ? 138.400 79.820 128.476 1.00 90.01 15 LYS A O 1
ATOM 1918 N N . MET B 1 16 ? 136.985 81.183 129.612 1.00 80.39 16 MET A N 1
ATOM 1919 C CA . MET B 1 16 ? 136.841 82.100 128.474 1.00 101.27 16 MET A CA 1
ATOM 1920 C C . MET B 1 16 ? 138.191 82.784 128.210 1.00 101.71 16 MET A C 1
ATOM 1921 O O . MET B 1 16 ? 138.694 82.793 127.081 1.00 110.03 16 MET A O 1
ATOM 1926 N N . PHE B 1 17 ? 138.784 83.315 129.272 1.00 89.77 17 PHE A N 1
ATOM 1927 C CA . PHE B 1 17 ? 140.064 83.994 129.200 1.00 90.98 17 PHE A CA 1
ATOM 1928 C C . PHE B 1 17 ? 141.094 83.082 128.549 1.00 90.70 17 PHE A C 1
ATOM 1929 O O . PHE B 1 17 ? 141.671 83.433 127.513 1.00 93.39 17 PHE A O 1
ATOM 1937 N N . ASN B 1 18 ? 141.303 81.909 129.146 1.00 77.28 18 ASN A N 1
ATOM 1938 C CA . ASN B 1 18 ? 142.181 80.896 128.569 1.00 78.53 18 ASN A CA 1
ATOM 1939 C C . ASN B 1 18 ? 141.939 80.681 127.078 1.00 89.94 18 ASN A C 1
ATOM 1940 O O . ASN B 1 18 ? 142.907 80.627 126.305 1.00 95.03 18 ASN A O 1
ATOM 1945 N N . GLN B 1 19 ? 140.663 80.589 126.674 1.00 88.78 19 GLN A N 1
ATOM 1946 C CA . GLN B 1 19 ? 140.331 80.399 125.261 1.00 79.38 19 GLN A CA 1
ATOM 1947 C C . GLN B 1 19 ? 140.977 81.494 124.436 1.00 85.38 19 GLN A C 1
ATOM 1948 O O . GLN B 1 19 ? 141.742 81.216 123.510 1.00 93.56 19 GLN A O 1
ATOM 1954 N N . ASP B 1 20 ? 140.697 82.741 124.804 1.00 83.50 20 ASP A N 1
ATOM 1955 C CA . ASP B 1 20 ? 141.278 83.889 124.115 1.00 87.91 20 ASP A CA 1
ATOM 1956 C C . ASP B 1 20 ? 142.811 83.764 124.045 1.00 95.91 20 ASP A C 1
ATOM 1957 O O . ASP B 1 20 ? 143.407 83.997 122.985 1.00 103.40 20 ASP A O 1
ATOM 1962 N N . ILE B 1 21 ? 143.439 83.352 125.151 1.00 92.55 21 ILE A N 1
ATOM 1963 C CA . ILE B 1 21 ? 144.894 83.200 125.188 1.00 75.15 21 ILE A CA 1
ATOM 1964 C C . ILE B 1 21 ? 145.293 82.228 124.105 1.00 83.83 21 ILE A C 1
ATOM 1965 O O . ILE B 1 21 ? 146.149 82.551 123.278 1.00 94.26 21 ILE A O 1
ATOM 1970 N N . GLU B 1 22 ? 144.640 81.063 124.066 1.00 83.78 22 GLU A N 1
ATOM 1971 C CA . GLU B 1 22 ? 144.993 80.058 123.062 1.00 80.56 22 GLU A CA 1
ATOM 1972 C C . GLU B 1 22 ? 144.802 80.593 121.635 1.00 83.34 22 GLU A C 1
ATOM 1973 O O . GLU B 1 22 ? 145.577 80.265 120.736 1.00 87.26 22 GLU A O 1
ATOM 1979 N N . LYS B 1 23 ? 143.804 81.449 121.432 1.00 78.85 23 LYS A N 1
ATOM 1980 C CA . LYS B 1 23 ? 143.615 81.993 120.101 1.00 77.00 23 LYS A CA 1
ATOM 1981 C C . LYS B 1 23 ? 144.873 82.782 119.723 1.00 78.98 23 LYS A C 1
ATOM 1982 O O . LYS B 1 23 ? 145.439 82.557 118.657 1.00 86.87 23 LYS A O 1
ATOM 1988 N N . LEU B 1 24 ? 145.351 83.633 120.635 1.00 81.79 24 LEU A N 1
ATOM 1989 C CA . LEU B 1 24 ? 146.593 84.382 120.421 1.00 79.13 24 LEU A CA 1
ATOM 1990 C C . LEU B 1 24 ? 147.753 83.444 120.130 1.00 78.50 24 LEU A C 1
ATOM 1991 O O . LEU B 1 24 ? 148.578 83.712 119.267 1.00 83.42 24 LEU A O 1
ATOM 1996 N N . VAL B 1 25 ? 147.807 82.321 120.826 1.00 71.70 25 VAL A N 1
ATOM 1997 C CA . VAL B 1 25 ? 148.933 81.431 120.626 1.00 77.49 25 VAL A CA 1
ATOM 1998 C C . VAL B 1 25 ? 148.902 80.837 119.220 1.00 75.63 25 VAL A C 1
ATOM 1999 O O . VAL B 1 25 ? 149.944 80.631 118.612 1.00 88.93 25 VAL A O 1
ATOM 2003 N N . GLU B 1 26 ? 147.710 80.618 118.677 1.00 88.95 26 GLU A N 1
ATOM 2004 C CA . GLU B 1 26 ? 147.606 79.992 117.361 1.00 83.71 26 GLU A CA 1
ATOM 2005 C C . GLU B 1 26 ? 147.471 80.991 116.219 1.00 85.14 26 GLU A C 1
ATOM 2006 O O . GLU B 1 26 ? 147.300 80.586 115.078 1.00 98.71 26 GLU A O 1
ATOM 2012 N N . GLY B 1 27 ? 147.568 82.285 116.536 1.00 90.00 27 GLY A N 1
ATOM 2013 C CA . GLY B 1 27 ? 147.505 83.356 115.551 1.00 89.08 27 GLY A CA 1
ATOM 2014 C C . GLY B 1 27 ? 146.123 83.542 114.954 1.00 109.13 27 GLY A C 1
ATOM 2015 O O . GLY B 1 27 ? 145.953 84.287 113.981 1.00 123.94 27 GLY A O 1
ATOM 2016 N N . GLU B 1 28 ? 145.135 82.877 115.550 1.00 112.07 28 GLU A N 1
ATOM 2017 C CA . GLU B 1 28 ? 143.759 82.946 115.076 1.00 117.34 28 GLU A CA 1
ATOM 2018 C C . GLU B 1 28 ? 142.915 83.913 115.924 1.00 115.76 28 GLU A C 1
ATOM 2019 O O . GLU B 1 28 ? 141.711 83.745 116.068 1.00 122.04 28 GLU A O 1
ATOM 2025 N N . GLU B 1 29 ? 143.562 84.938 116.463 1.00 119.45 29 GLU A N 1
ATOM 2026 C CA . GLU B 1 29 ? 142.905 85.974 117.256 1.00 116.15 29 GLU A CA 1
ATOM 2027 C C . GLU B 1 29 ? 141.925 86.747 116.396 1.00 125.52 29 GLU A C 1
ATOM 2028 O O . GLU B 1 29 ? 141.806 86.496 115.201 1.00 137.32 29 GLU A O 1
ATOM 2034 N N . VAL B 1 30 ? 141.251 87.716 117.000 1.00 128.99 30 VAL A N 1
ATOM 2035 C CA . VAL B 1 30 ? 140.264 88.517 116.292 1.00 131.12 30 VAL A CA 1
ATOM 2036 C C . VAL B 1 30 ? 140.570 90.002 116.503 1.00 140.12 30 VAL A C 1
ATOM 2037 O O . VAL B 1 30 ? 140.665 90.467 117.640 1.00 139.63 30 VAL A O 1
ATOM 2041 N N . VAL B 1 31 ? 140.711 90.757 115.417 1.00 147.45 31 VAL A N 1
ATOM 2042 C CA . VAL B 1 31 ? 141.155 92.140 115.553 1.00 156.56 31 VAL A CA 1
ATOM 2043 C C . VAL B 1 31 ? 140.183 93.118 114.905 1.00 167.34 31 VAL A C 1
ATOM 2044 O O . VAL B 1 31 ? 139.279 92.717 114.166 1.00 166.48 31 VAL A O 1
ATOM 2048 N N . ARG B 1 32 ? 140.381 94.404 115.192 1.00 173.61 32 ARG A N 1
ATOM 2049 C CA . ARG B 1 32 ? 139.649 95.480 114.530 1.00 178.68 32 ARG A CA 1
ATOM 2050 C C . ARG B 1 32 ? 140.242 95.711 113.144 1.00 190.87 32 ARG A C 1
ATOM 2051 O O . ARG B 1 32 ? 141.159 95.006 112.718 1.00 200.02 32 ARG A O 1
ATOM 2059 N N . GLU B 1 33 ? 139.712 96.703 112.440 1.00 190.43 33 GLU A N 1
ATOM 2060 C CA . GLU B 1 33 ? 140.302 97.155 111.190 1.00 190.46 33 GLU A CA 1
ATOM 2061 C C . GLU B 1 33 ? 141.437 98.138 111.500 1.00 194.46 33 GLU A C 1
ATOM 2062 O O . GLU B 1 33 ? 142.287 98.415 110.649 1.00 192.81 33 GLU A O 1
ATOM 2068 N N . ASN B 1 34 ? 141.445 98.649 112.733 1.00 197.07 34 ASN A N 1
ATOM 2069 C CA . ASN B 1 34 ? 142.402 99.672 113.161 1.00 195.05 34 ASN A CA 1
ATOM 2070 C C . ASN B 1 34 ? 143.478 99.142 114.123 1.00 186.72 34 ASN A C 1
ATOM 2071 O O . ASN B 1 34 ? 144.001 99.886 114.958 1.00 184.02 34 ASN A O 1
ATOM 2076 N N . GLU B 1 35 ? 143.799 97.856 114.008 1.00 172.85 35 GLU A N 1
ATOM 2077 C CA . GLU B 1 35 ? 144.838 97.240 114.825 1.00 156.72 35 GLU A CA 1
ATOM 2078 C C . GLU B 1 35 ? 145.418 96.026 114.114 1.00 152.68 35 GLU A C 1
ATOM 2079 O O . GLU B 1 35 ? 144.762 95.404 113.267 1.00 144.09 35 GLU A O 1
ATOM 2085 N N . THR B 1 36 ? 146.647 95.681 114.481 1.00 148.02 36 THR A N 1
ATOM 2086 C CA . THR B 1 36 ? 147.377 94.634 113.789 1.00 137.44 36 THR A CA 1
ATOM 2087 C C . THR B 1 36 ? 147.322 93.320 114.539 1.00 127.40 36 THR A C 1
ATOM 2088 O O . THR B 1 36 ? 147.018 93.269 115.733 1.00 124.03 36 THR A O 1
ATOM 2092 N N . ARG B 1 37 ? 147.613 92.246 113.826 1.00 118.33 37 ARG A N 1
ATOM 2093 C CA . ARG B 1 37 ? 147.692 90.955 114.463 1.00 119.76 37 ARG A CA 1
ATOM 2094 C C . ARG B 1 37 ? 148.951 90.837 115.321 1.00 132.66 37 ARG A C 1
ATOM 2095 O O . ARG B 1 37 ? 149.880 91.647 115.217 1.00 133.79 37 ARG A O 1
ATOM 2103 N N . LEU B 1 38 ? 148.982 89.805 116.156 1.00 128.55 38 LEU A N 1
ATOM 2104 C CA . LEU B 1 38 ? 150.130 89.545 117.003 1.00 107.97 38 LEU A CA 1
ATOM 2105 C C . LEU B 1 38 ? 151.285 89.045 116.147 1.00 101.17 38 LEU A C 1
ATOM 2106 O O . LEU B 1 38 ? 152.383 89.637 116.135 1.00 88.55 38 LEU A O 1
ATOM 2111 N N . TYR B 1 39 ? 151.020 87.955 115.427 1.00 92.47 39 TYR A N 1
ATOM 2112 C CA . TYR B 1 39 ? 152.014 87.353 114.544 1.00 85.02 39 TYR A CA 1
ATOM 2113 C C . TYR B 1 39 ? 152.694 88.368 113.637 1.00 92.02 39 TYR A C 1
ATOM 2114 O O . TYR B 1 39 ? 153.840 88.171 113.259 1.00 106.59 39 TYR A O 1
ATOM 2123 N N . ASN B 1 40 ? 151.979 89.414 113.239 1.00 77.83 40 ASN A N 1
ATOM 2124 C CA . ASN B 1 40 ? 152.545 90.381 112.313 1.00 95.11 40 ASN A CA 1
ATOM 2125 C C . ASN B 1 40 ? 153.573 91.289 112.997 1.00 100.09 40 ASN A C 1
ATOM 2126 O O . ASN B 1 40 ? 154.609 91.621 112.400 1.00 109.48 40 ASN A O 1
ATOM 2131 N N . LYS B 1 41 ? 153.289 91.681 114.240 1.00 94.27 41 LYS A N 1
ATOM 2132 C CA . LYS B 1 41 ? 154.234 92.444 115.067 1.00 86.39 41 LYS A CA 1
ATOM 2133 C C . LYS B 1 41 ? 155.489 91.620 115.339 1.00 89.38 41 LYS A C 1
ATOM 2134 O O . LYS B 1 41 ? 156.652 92.100 115.265 1.00 102.90 41 LYS A O 1
ATOM 2140 N N . ILE B 1 42 ? 155.234 90.351 115.623 1.00 72.49 42 ILE A N 1
ATOM 2141 C CA . ILE B 1 42 ? 156.305 89.415 115.868 1.00 71.19 42 ILE A CA 1
ATOM 2142 C C . ILE B 1 42 ? 157.169 89.194 114.612 1.00 88.76 42 ILE A C 1
ATOM 2143 O O . ILE B 1 42 ? 158.399 89.208 114.697 1.00 96.19 42 ILE A O 1
ATOM 2148 N N . ARG B 1 43 ? 156.541 88.980 113.458 1.00 92.35 43 ARG A N 1
ATOM 2149 C CA . ARG B 1 43 ? 157.289 88.786 112.223 1.00 92.09 43 ARG A CA 1
ATOM 2150 C C . ARG B 1 43 ? 158.044 90.048 111.862 1.00 86.03 43 ARG A C 1
ATOM 2151 O O . ARG B 1 43 ? 159.114 89.999 111.288 1.00 86.75 43 ARG A O 1
ATOM 2159 N N . GLU B 1 44 ? 157.487 91.193 112.193 1.00 77.72 44 GLU A N 1
ATOM 2160 C CA . GLU B 1 44 ? 158.211 92.431 111.953 1.00 82.19 44 GLU A CA 1
ATOM 2161 C C . GLU B 1 44 ? 159.531 92.380 112.706 1.00 93.46 44 GLU A C 1
ATOM 2162 O O . GLU B 1 44 ? 160.614 92.674 112.160 1.00 115.49 44 GLU A O 1
ATOM 2168 N N . ASP B 1 45 ? 159.438 91.950 113.956 1.00 94.53 45 ASP A N 1
ATOM 2169 C CA . ASP B 1 45 ? 160.634 91.749 114.755 1.00 87.98 45 ASP A CA 1
ATOM 2170 C C . ASP B 1 45 ? 161.624 90.713 114.127 1.00 83.51 45 ASP A C 1
ATOM 2171 O O . ASP B 1 45 ? 162.828 91.016 113.908 1.00 85.34 45 ASP A O 1
ATOM 2176 N N . PHE B 1 46 ? 161.109 89.529 113.781 1.00 69.03 46 PHE A N 1
ATOM 2177 C CA . PHE B 1 46 ? 161.935 88.467 113.203 1.00 63.04 46 PHE A CA 1
ATOM 2178 C C . PHE B 1 46 ? 162.597 88.898 111.906 1.00 73.95 46 PHE A C 1
ATOM 2179 O O . PHE B 1 46 ? 163.748 88.548 111.644 1.00 87.32 46 PHE A O 1
ATOM 2187 N N . LYS B 1 47 ? 161.855 89.630 111.083 1.00 82.57 47 LYS A N 1
ATOM 2188 C CA . LYS B 1 47 ? 162.355 90.113 109.805 1.00 75.43 47 LYS A CA 1
ATOM 2189 C C . LYS B 1 47 ? 163.503 91.077 110.034 1.00 66.47 47 LYS A C 1
ATOM 2190 O O . LYS B 1 47 ? 164.518 91.007 109.335 1.00 80.97 47 LYS A O 1
ATOM 2196 N N . ASN B 1 48 ? 163.375 91.941 111.036 1.00 76.54 48 ASN A N 1
ATOM 2197 C CA . ASN B 1 48 ? 164.515 92.780 111.411 1.00 75.91 48 ASN A CA 1
ATOM 2198 C C . ASN B 1 48 ? 165.754 91.927 111.721 1.00 82.86 48 ASN A C 1
ATOM 2199 O O . ASN B 1 48 ? 166.874 92.246 111.297 1.00 92.37 48 ASN A O 1
ATOM 2204 N N . TRP B 1 49 ? 165.546 90.844 112.466 1.00 85.68 49 TRP A N 1
ATOM 2205 C CA . TRP B 1 49 ? 166.634 89.889 112.745 1.00 75.40 49 TRP A CA 1
ATOM 2206 C C . TRP B 1 49 ? 167.287 89.365 111.472 1.00 81.85 49 TRP A C 1
ATOM 2207 O O . TRP B 1 49 ? 168.495 89.520 111.289 1.00 98.70 49 TRP A O 1
ATOM 2218 N N . VAL B 1 50 ? 166.483 88.784 110.584 1.00 76.21 50 VAL A N 1
ATOM 2219 C CA . VAL B 1 50 ? 166.985 88.279 109.306 1.00 86.32 50 VAL A CA 1
ATOM 2220 C C . VAL B 1 50 ? 167.788 89.339 108.532 1.00 87.47 50 VAL A C 1
ATOM 2221 O O . VAL B 1 50 ? 168.829 89.043 107.927 1.00 83.33 50 VAL A O 1
ATOM 2225 N N . GLY B 1 51 ? 167.307 90.571 108.563 1.00 77.33 51 GLY A N 1
ATOM 2226 C CA . GLY B 1 51 ? 168.037 91.650 107.947 1.00 77.99 51 GLY A CA 1
ATOM 2227 C C . GLY B 1 51 ? 169.399 91.851 108.577 1.00 86.30 51 GLY A C 1
ATOM 2228 O O . GLY B 1 51 ? 170.398 92.007 107.868 1.00 100.97 51 GLY A O 1
ATOM 2229 N N . ILE B 1 52 ? 169.439 91.877 109.906 1.00 91.72 52 ILE A N 1
ATOM 2230 C CA . ILE B 1 52 ? 170.702 92.020 110.630 1.00 90.60 52 ILE A CA 1
ATOM 2231 C C . ILE B 1 52 ? 171.698 90.926 110.257 1.00 91.76 52 ILE A C 1
ATOM 2232 O O . ILE B 1 52 ? 172.870 91.196 109.963 1.00 89.53 52 ILE A O 1
ATOM 2237 N N . LEU B 1 53 ? 171.213 89.691 110.295 1.00 83.33 53 LEU A N 1
ATOM 2238 C CA . LEU B 1 53 ? 171.962 88.522 109.878 1.00 76.61 53 LEU A CA 1
ATOM 2239 C C . LEU B 1 53 ? 172.544 88.757 108.478 1.00 94.29 53 LEU A C 1
ATOM 2240 O O . LEU B 1 53 ? 173.748 88.603 108.262 1.00 97.24 53 LEU A O 1
ATOM 2245 N N . ALA B 1 54 ? 171.692 89.164 107.540 1.00 104.72 54 ALA A N 1
ATOM 2246 C CA . ALA B 1 54 ? 172.116 89.382 106.161 1.00 100.19 54 ALA A CA 1
ATOM 2247 C C . ALA B 1 54 ? 173.219 90.437 106.089 1.00 96.40 54 ALA A C 1
ATOM 2248 O O . ALA B 1 54 ? 174.202 90.273 105.368 1.00 106.41 54 ALA A O 1
ATOM 2250 N N . THR B 1 55 ? 173.056 91.512 106.845 1.00 84.37 55 THR A N 1
ATOM 2251 C CA . THR B 1 55 ? 174.076 92.549 106.935 1.00 88.19 55 THR A CA 1
ATOM 2252 C C . THR B 1 55 ? 175.418 91.986 107.419 1.00 97.02 55 THR A C 1
ATOM 2253 O O . THR B 1 55 ? 176.439 92.219 106.787 1.00 112.55 55 THR A O 1
ATOM 2257 N N . ASN B 1 56 ? 175.427 91.278 108.550 1.00 102.62 56 ASN A N 1
ATOM 2258 C CA . ASN B 1 56 ? 176.681 90.755 109.113 1.00 101.07 56 ASN A CA 1
ATOM 2259 C C . ASN B 1 56 ? 177.340 89.700 108.218 1.00 103.68 56 ASN A C 1
ATOM 2260 O O . ASN B 1 56 ? 178.578 89.558 108.193 1.00 103.35 56 ASN A O 1
ATOM 2265 N N . THR B 1 57 ? 176.505 88.953 107.496 1.00 98.25 57 THR A N 1
ATOM 2266 C CA . THR B 1 57 ? 176.980 87.917 106.581 1.00 105.89 57 THR A CA 1
ATOM 2267 C C . THR B 1 57 ? 177.614 88.580 105.347 1.00 116.74 57 THR A C 1
ATOM 2268 O O . THR B 1 57 ? 178.665 88.148 104.873 1.00 119.99 57 THR A O 1
ATOM 2272 N N . GLN B 1 58 ? 176.975 89.632 104.835 1.00 124.56 58 GLN A N 1
ATOM 2273 C CA . GLN B 1 58 ? 177.564 90.452 103.775 1.00 120.03 58 GLN A CA 1
ATOM 2274 C C . GLN B 1 58 ? 178.886 91.031 104.262 1.00 117.67 58 GLN A C 1
ATOM 2275 O O . GLN B 1 58 ? 179.841 91.152 103.505 1.00 125.16 58 GLN A O 1
ATOM 2281 N N . LYS B 1 59 ? 178.917 91.401 105.536 1.00 118.12 59 LYS A N 1
ATOM 2282 C CA . LYS B 1 59 ? 180.100 91.967 106.164 1.00 121.79 59 LYS A CA 1
ATOM 2283 C C . LYS B 1 59 ? 181.289 91.020 106.111 1.00 126.15 59 LYS A C 1
ATOM 2284 O O . LYS B 1 59 ? 182.354 91.392 105.601 1.00 150.32 59 LYS A O 1
ATOM 2290 N N . VAL B 1 60 ? 181.129 89.800 106.625 1.00 118.64 60 VAL A N 1
ATOM 2291 C CA . VAL B 1 60 ? 182.258 88.866 106.561 1.00 121.24 60 VAL A CA 1
ATOM 2292 C C . VAL B 1 60 ? 182.547 88.373 105.134 1.00 139.83 60 VAL A C 1
ATOM 2293 O O . VAL B 1 60 ? 183.705 88.069 104.807 1.00 154.33 60 VAL A O 1
ATOM 2297 N N . LYS B 1 61 ? 181.519 88.304 104.284 1.00 137.23 61 LYS A N 1
ATOM 2298 C CA . LYS B 1 61 ? 181.747 87.954 102.881 1.00 140.66 61 LYS A CA 1
ATOM 2299 C C . LYS B 1 61 ? 182.691 88.971 102.255 1.00 150.45 61 LYS A C 1
ATOM 2300 O O . LYS B 1 61 ? 183.662 88.594 101.611 1.00 162.26 61 LYS A O 1
ATOM 2306 N N . ASN B 1 62 ? 182.389 90.256 102.432 1.00 154.12 62 ASN A N 1
ATOM 2307 C CA . ASN B 1 62 ? 183.247 91.325 101.924 1.00 158.10 62 ASN A CA 1
ATOM 2308 C C . ASN B 1 62 ? 184.653 91.250 102.524 1.00 162.34 62 ASN A C 1
ATOM 2309 O O . ASN B 1 62 ? 185.649 91.409 101.803 1.00 179.05 62 ASN A O 1
ATOM 2314 N N . ILE B 1 63 ? 184.733 91.006 103.834 1.00 149.26 63 ILE A N 1
ATOM 2315 C CA . ILE B 1 63 ? 186.030 90.831 104.501 1.00 158.93 63 ILE A CA 1
ATOM 2316 C C . ILE B 1 63 ? 186.909 89.770 103.835 1.00 176.93 63 ILE A C 1
ATOM 2317 O O . ILE B 1 63 ? 188.066 90.040 103.488 1.00 188.90 63 ILE A O 1
ATOM 2322 N N . ILE B 1 64 ? 186.377 88.560 103.680 1.00 176.29 64 ILE A N 1
ATOM 2323 C CA . ILE B 1 64 ? 187.160 87.481 103.068 1.00 175.57 64 ILE A CA 1
ATOM 2324 C C . ILE B 1 64 ? 187.359 87.635 101.547 1.00 180.22 64 ILE A C 1
ATOM 2325 O O . ILE B 1 64 ? 188.319 87.111 100.993 1.00 180.38 64 ILE A O 1
ATOM 2330 N N . HIS B 1 65 ? 186.437 88.322 100.877 1.00 182.75 65 HIS A N 1
ATOM 2331 C CA . HIS B 1 65 ? 186.574 88.614 99.451 1.00 185.73 65 HIS A CA 1
ATOM 2332 C C . HIS B 1 65 ? 187.780 89.525 99.258 1.00 192.23 65 HIS A C 1
ATOM 2333 O O . HIS B 1 65 ? 188.517 89.397 98.275 1.00 188.94 65 HIS A O 1
ATOM 2340 N N . GLU B 1 66 ? 187.965 90.456 100.194 1.00 200.54 66 GLU A N 1
ATOM 2341 C CA . GLU B 1 66 ? 189.148 91.312 100.181 1.00 210.00 66 GLU A CA 1
ATOM 2342 C C . GLU B 1 66 ? 190.462 90.526 100.316 1.00 214.20 66 GLU A C 1
ATOM 2343 O O . GLU B 1 66 ? 191.495 90.938 99.780 1.00 223.89 66 GLU A O 1
ATOM 2349 N N . GLU B 1 67 ? 190.396 89.444 101.080 1.00 201.33 67 GLU A N 1
ATOM 2350 C CA . GLU B 1 67 ? 191.570 88.668 101.411 1.00 187.62 67 GLU A CA 1
ATOM 2351 C C . GLU B 1 67 ? 191.559 87.357 100.629 1.00 179.02 67 GLU A C 1
ATOM 2352 O O . GLU B 1 67 ? 191.293 87.355 99.428 1.00 164.46 67 GLU A O 1
ATOM 2358 N N . THR B 1 88 ? 192.846 81.655 114.685 1.00 161.43 88 THR A N 1
ATOM 2359 C CA . THR B 1 88 ? 192.944 81.183 113.309 1.00 161.29 88 THR A CA 1
ATOM 2360 C C . THR B 1 88 ? 191.828 81.631 112.357 1.00 151.47 88 THR A C 1
ATOM 2361 O O . THR B 1 88 ? 191.730 82.804 112.004 1.00 142.42 88 THR A O 1
ATOM 2365 N N . PHE B 1 89 ? 191.038 80.669 111.898 1.00 148.38 89 PHE A N 1
ATOM 2366 C CA . PHE B 1 89 ? 189.871 80.883 111.061 1.00 143.16 89 PHE A CA 1
ATOM 2367 C C . PHE B 1 89 ? 188.681 81.139 111.980 1.00 149.31 89 PHE A C 1
ATOM 2368 O O . PHE B 1 89 ? 187.842 82.012 111.796 1.00 155.76 89 PHE A O 1
ATOM 2376 N N . GLU B 1 90 ? 188.667 80.285 112.993 1.00 148.44 90 GLU A N 1
ATOM 2377 C CA . GLU B 1 90 ? 187.738 80.332 114.104 1.00 129.46 90 GLU A CA 1
ATOM 2378 C C . GLU B 1 90 ? 187.446 81.678 114.737 1.00 129.23 90 GLU A C 1
ATOM 2379 O O . GLU B 1 90 ? 186.301 81.960 115.073 1.00 141.71 90 GLU A O 1
ATOM 2385 N N . ILE B 1 91 ? 188.484 82.490 114.922 1.00 120.31 91 ILE A N 1
ATOM 2386 C CA . ILE B 1 91 ? 188.329 83.832 115.478 1.00 104.85 91 ILE A CA 1
ATOM 2387 C C . ILE B 1 91 ? 187.224 84.614 114.757 1.00 98.36 91 ILE A C 1
ATOM 2388 O O . ILE B 1 91 ? 186.415 85.286 115.388 1.00 112.39 91 ILE A O 1
ATOM 2393 N N . ILE B 1 92 ? 187.189 84.502 113.437 1.00 95.36 92 ILE A N 1
ATOM 2394 C CA . ILE B 1 92 ? 186.220 85.195 112.596 1.00 92.42 92 ILE A CA 1
ATOM 2395 C C . ILE B 1 92 ? 184.810 84.691 112.887 1.00 99.49 92 ILE A C 1
ATOM 2396 O O . ILE B 1 92 ? 183.841 85.450 112.835 1.00 111.33 92 ILE A O 1
ATOM 2401 N N . VAL B 1 93 ? 184.691 83.397 113.160 1.00 103.67 93 VAL A N 1
ATOM 2402 C CA . VAL B 1 93 ? 183.401 82.809 113.509 1.00 98.13 93 VAL A CA 1
ATOM 2403 C C . VAL B 1 93 ? 182.933 83.285 114.881 1.00 99.58 93 VAL A C 1
ATOM 2404 O O . VAL B 1 93 ? 181.778 83.716 115.051 1.00 110.57 93 VAL A O 1
ATOM 2408 N N . HIS B 1 94 ? 183.836 83.189 115.851 1.00 87.62 94 HIS A N 1
ATOM 2409 C CA . HIS B 1 94 ? 183.601 83.697 117.189 1.00 89.36 94 HIS A CA 1
ATOM 2410 C C . HIS B 1 94 ? 183.057 85.115 117.096 1.00 90.45 94 HIS A C 1
ATOM 2411 O O . HIS B 1 94 ? 182.004 85.416 117.661 1.00 98.40 94 HIS A O 1
ATOM 2418 N N . GLN B 1 95 ? 183.754 85.962 116.345 1.00 80.85 95 GLN A N 1
ATOM 2419 C CA . GLN B 1 95 ? 183.387 87.364 116.210 1.00 85.86 95 GLN A CA 1
ATOM 2420 C C . GLN B 1 95 ? 182.015 87.507 115.570 1.00 88.59 95 GLN A C 1
ATOM 2421 O O . GLN B 1 95 ? 181.151 88.245 116.071 1.00 97.69 95 GLN A O 1
ATOM 2427 N N . TYR B 1 96 ? 181.818 86.779 114.477 1.00 77.90 96 TYR A N 1
ATOM 2428 C CA . TYR B 1 96 ? 180.557 86.798 113.733 1.00 74.27 96 TYR A CA 1
ATOM 2429 C C . TYR B 1 96 ? 179.370 86.549 114.655 1.00 81.34 96 TYR A C 1
ATOM 2430 O O . TYR B 1 96 ? 178.354 87.252 114.585 1.00 98.66 96 TYR A O 1
ATOM 2439 N N . ILE B 1 97 ? 179.514 85.560 115.530 1.00 66.59 97 ILE A N 1
ATOM 2440 C CA . ILE B 1 97 ? 178.444 85.191 116.445 1.00 66.81 97 ILE A CA 1
ATOM 2441 C C . ILE B 1 97 ? 178.301 86.186 117.615 1.00 79.77 97 ILE A C 1
ATOM 2442 O O . ILE B 1 97 ? 177.178 86.590 117.981 1.00 97.67 97 ILE A O 1
ATOM 2447 N N . GLN B 1 98 ? 179.427 86.603 118.184 1.00 78.17 98 GLN A N 1
ATOM 2448 C CA . GLN B 1 98 ? 179.407 87.571 119.268 1.00 80.29 98 GLN A CA 1
ATOM 2449 C C . GLN B 1 98 ? 178.644 88.818 118.827 1.00 87.82 98 GLN A C 1
ATOM 2450 O O . GLN B 1 98 ? 177.905 89.418 119.617 1.00 106.53 98 GLN A O 1
ATOM 2456 N N . GLN B 1 99 ? 178.777 89.160 117.548 1.00 75.89 99 GLN A N 1
ATOM 2457 C CA . GLN B 1 99 ? 178.080 90.304 116.972 1.00 83.50 99 GLN A CA 1
ATOM 2458 C C . GLN B 1 99 ? 176.585 90.049 116.768 1.00 82.36 99 GLN A C 1
ATOM 2459 O O . GLN B 1 99 ? 175.827 90.956 116.397 1.00 91.20 99 GLN A O 1
ATOM 2465 N N . LEU B 1 100 ? 176.173 88.807 116.984 1.00 71.35 100 LEU A N 1
ATOM 2466 C CA . LEU B 1 100 ? 174.762 88.431 116.886 1.00 74.02 100 LEU A CA 1
ATOM 2467 C C . LEU B 1 100 ? 174.113 88.250 118.254 1.00 76.97 100 LEU A C 1
ATOM 2468 O O . LEU B 1 100 ? 172.903 88.062 118.336 1.00 63.56 100 LEU A O 1
ATOM 2473 N N . VAL B 1 101 ? 174.907 88.185 119.319 1.00 88.83 101 VAL A N 1
ATOM 2474 C CA . VAL B 1 101 ? 174.284 87.993 120.629 1.00 74.54 101 VAL A CA 1
ATOM 2475 C C . VAL B 1 101 ? 173.328 89.138 120.999 1.00 82.47 101 VAL A C 1
AT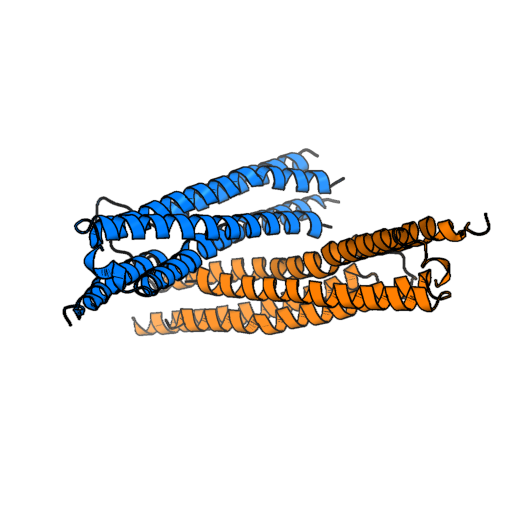OM 2476 O O . VAL B 1 101 ? 172.182 88.882 121.391 1.00 81.29 101 VAL A O 1
ATOM 2480 N N . GLU B 1 102 ? 173.775 90.388 120.856 1.00 84.92 102 GLU A N 1
ATOM 2481 C CA . GLU B 1 102 ? 172.907 91.535 121.180 1.00 77.48 102 GLU A CA 1
ATOM 2482 C C . GLU B 1 102 ? 171.612 91.611 120.351 1.00 78.73 102 GLU A C 1
ATOM 2483 O O . GLU B 1 102 ? 170.527 91.684 120.935 1.00 83.90 102 GLU A O 1
ATOM 2489 N N . PRO B 1 103 ? 171.712 91.555 119.004 1.00 69.06 103 PRO A N 1
ATOM 2490 C CA . PRO B 1 103 ? 170.487 91.525 118.193 1.00 69.24 103 PRO A CA 1
ATOM 2491 C C . PRO B 1 103 ? 169.523 90.399 118.550 1.00 74.60 103 PRO A C 1
ATOM 2492 O O . PRO B 1 103 ? 168.288 90.615 118.532 1.00 68.83 103 PRO A O 1
ATOM 2496 N N . ALA B 1 104 ? 170.068 89.230 118.889 1.00 66.46 104 ALA A N 1
ATOM 2497 C CA . ALA B 1 104 ? 169.216 88.065 119.128 1.00 66.61 104 ALA A CA 1
ATOM 2498 C C . ALA B 1 104 ? 168.454 88.267 120.411 1.00 62.33 104 ALA A C 1
ATOM 2499 O O . ALA B 1 104 ? 167.252 88.080 120.456 1.00 54.09 104 ALA A O 1
ATOM 2501 N N . LEU B 1 105 ? 169.158 88.669 121.460 1.00 70.68 105 LEU A N 1
ATOM 2502 C CA . LEU B 1 105 ? 168.503 88.889 122.738 1.00 57.28 105 LEU A CA 1
ATOM 2503 C C . LEU B 1 105 ? 167.592 90.107 122.717 1.00 70.06 105 LEU A C 1
ATOM 2504 O O . LEU B 1 105 ? 166.565 90.152 123.419 1.00 77.75 105 LEU A O 1
ATOM 2509 N N . SER B 1 106 ? 167.971 91.096 121.917 1.00 71.37 106 SER A N 1
ATOM 2510 C CA . SER B 1 106 ? 167.122 92.256 121.734 1.00 66.02 106 SER A CA 1
ATOM 2511 C C . SER B 1 106 ? 165.837 91.831 121.042 1.00 63.48 106 SER A C 1
ATOM 2512 O O . SER B 1 106 ? 164.759 92.297 121.387 1.00 73.81 106 SER A O 1
ATOM 2515 N N . MET B 1 107 ? 165.948 90.918 120.086 1.00 63.69 107 MET A N 1
ATOM 2516 C CA . MET B 1 107 ? 164.764 90.335 119.469 1.00 58.91 107 MET A CA 1
ATOM 2517 C C . MET B 1 107 ? 163.903 89.596 120.464 1.00 66.62 107 MET A C 1
ATOM 2518 O O . MET B 1 107 ? 162.681 89.744 120.432 1.00 84.34 107 MET A O 1
ATOM 2523 N N . LEU B 1 108 ? 164.524 88.818 121.356 1.00 68.67 108 LEU A N 1
ATOM 2524 C CA . LEU B 1 108 ? 163.778 88.120 122.411 1.00 65.64 108 LEU A CA 1
ATOM 2525 C C . LEU B 1 108 ? 163.004 89.122 123.227 1.00 69.56 108 LEU A C 1
ATOM 2526 O O . LEU B 1 108 ? 161.795 88.989 123.416 1.00 71.21 108 LEU A O 1
ATOM 2531 N N . GLN B 1 109 ? 163.695 90.152 123.685 1.00 64.53 109 GLN A N 1
ATOM 2532 C CA . GLN B 1 109 ? 163.021 91.139 124.494 1.00 62.65 109 GLN A CA 1
ATOM 2533 C C . GLN B 1 109 ? 161.850 91.833 123.785 1.00 62.09 109 GLN A C 1
ATOM 2534 O O . GLN B 1 109 ? 160.849 92.143 124.413 1.00 67.73 109 GLN A O 1
ATOM 2540 N N . LYS B 1 110 ? 161.958 92.094 122.491 1.00 70.06 110 LYS A N 1
ATOM 2541 C CA . LYS B 1 110 ? 160.874 92.823 121.872 1.00 74.30 110 LYS A CA 1
ATOM 2542 C C . LYS B 1 110 ? 159.658 91.901 121.723 1.00 68.90 110 LYS A C 1
ATOM 2543 O O . LYS B 1 110 ? 158.519 92.332 121.924 1.00 77.05 110 LYS A O 1
ATOM 2549 N N . ALA B 1 111 ? 159.896 90.622 121.453 1.00 62.72 111 ALA A N 1
ATOM 2550 C CA . ALA B 1 111 ? 158.795 89.666 121.303 1.00 68.16 111 ALA A CA 1
ATOM 2551 C C . ALA B 1 111 ? 158.114 89.408 122.635 1.00 79.30 111 ALA A C 1
ATOM 2552 O O . ALA B 1 111 ? 156.907 89.225 122.683 1.00 85.65 111 ALA A O 1
ATOM 2554 N N . MET B 1 112 ? 158.893 89.390 123.713 1.00 72.38 112 MET A N 1
ATOM 2555 C CA . MET B 1 112 ? 158.321 89.188 125.018 1.00 72.55 112 MET A CA 1
ATOM 2556 C C . MET B 1 112 ? 157.332 90.319 125.304 1.00 84.49 112 MET A C 1
ATOM 2557 O O . MET B 1 112 ? 156.195 90.068 125.722 1.00 88.77 112 MET A O 1
ATOM 2562 N N . GLU B 1 113 ? 157.768 91.554 125.048 1.00 75.12 113 GLU A N 1
ATOM 2563 C CA . GLU B 1 113 ? 156.966 92.740 125.321 1.00 58.11 113 GLU A CA 1
ATOM 2564 C C . GLU B 1 113 ? 155.668 92.748 124.523 1.00 72.81 113 GLU A C 1
ATOM 2565 O O . GLU B 1 113 ? 154.594 93.020 125.057 1.00 74.78 113 GLU A O 1
ATOM 2571 N N . ILE B 1 114 ? 155.766 92.430 123.243 1.00 76.86 114 ILE A N 1
ATOM 2572 C CA . ILE B 1 114 ? 154.592 92.339 122.388 1.00 67.82 114 ILE A CA 1
ATOM 2573 C C . ILE B 1 114 ? 153.591 91.327 122.952 1.00 70.57 114 ILE A C 1
ATOM 2574 O O . ILE B 1 114 ? 152.425 91.657 123.156 1.00 73.74 114 ILE A O 1
ATOM 2579 N N . ILE B 1 115 ? 154.056 90.113 123.232 1.00 72.39 115 ILE A N 1
ATOM 2580 C CA . ILE B 1 115 ? 153.212 89.052 123.786 1.00 69.59 115 ILE A CA 1
ATOM 2581 C C . ILE B 1 115 ? 152.685 89.378 125.196 1.00 71.60 115 ILE A C 1
ATOM 2582 O O . ILE B 1 115 ? 151.532 89.097 125.523 1.00 71.41 115 ILE A O 1
ATOM 2587 N N . GLN B 1 116 ? 153.522 89.950 126.051 1.00 70.29 116 GLN A N 1
ATOM 2588 C CA . GLN B 1 116 ? 153.028 90.260 127.378 1.00 65.38 116 GLN A CA 1
ATOM 2589 C C . GLN B 1 116 ? 151.930 91.309 127.281 1.00 73.41 116 GLN A C 1
ATOM 2590 O O . GLN B 1 116 ? 150.960 91.257 128.029 1.00 82.29 116 GLN A O 1
ATOM 2596 N N . GLN B 1 117 ? 152.087 92.258 126.361 1.00 75.61 117 GLN A N 1
ATOM 2597 C CA . GLN B 1 117 ? 151.089 93.307 126.165 1.00 74.09 117 GLN A CA 1
ATOM 2598 C C . GLN B 1 117 ? 149.801 92.678 125.666 1.00 80.31 117 GLN A C 1
ATOM 2599 O O . GLN B 1 117 ? 148.707 93.073 126.063 1.00 93.89 117 GLN A O 1
ATOM 2605 N N . ALA B 1 118 ? 149.947 91.699 124.787 1.00 78.25 118 ALA A N 1
ATOM 2606 C CA . ALA B 1 118 ? 148.814 90.978 124.250 1.00 78.05 118 ALA A CA 1
ATOM 2607 C C . ALA B 1 118 ? 148.021 90.270 125.337 1.00 74.59 118 ALA A C 1
ATOM 2608 O O . ALA B 1 118 ? 146.805 90.431 125.410 1.00 93.57 118 ALA A O 1
ATOM 2610 N N . PHE B 1 119 ? 148.716 89.514 126.191 1.00 81.99 119 PHE A N 1
ATOM 2611 C CA . PHE B 1 119 ? 148.069 88.721 127.244 1.00 90.64 119 PHE A CA 1
ATOM 2612 C C . PHE B 1 119 ? 147.370 89.629 128.252 1.00 93.26 119 PHE A C 1
ATOM 2613 O O . PHE B 1 119 ? 146.293 89.302 128.753 1.00 80.75 119 PHE A O 1
ATOM 2621 N N . ILE B 1 120 ? 147.997 90.769 128.537 1.00 78.49 120 ILE A N 1
ATOM 2622 C CA . ILE B 1 120 ? 147.443 91.734 129.468 1.00 76.95 120 ILE A CA 1
ATOM 2623 C C . ILE B 1 120 ? 146.160 92.349 128.936 1.00 90.60 120 ILE A C 1
ATOM 2624 O O . ILE B 1 120 ? 145.212 92.552 129.692 1.00 100.48 120 ILE A O 1
ATOM 2629 N N . ASN B 1 121 ? 146.120 92.660 127.647 1.00 93.64 121 ASN A N 1
ATOM 2630 C CA . ASN B 1 121 ? 144.889 93.192 127.077 1.00 96.89 121 ASN A CA 1
ATOM 2631 C C . ASN B 1 121 ? 143.738 92.177 127.139 1.00 97.89 121 ASN A C 1
ATOM 2632 O O . ASN B 1 121 ? 142.561 92.562 127.257 1.00 102.19 121 ASN A O 1
ATOM 2637 N N . VAL B 1 122 ? 144.081 90.889 127.140 1.00 81.30 122 VAL A N 1
ATOM 2638 C CA . VAL B 1 122 ? 143.067 89.853 127.314 1.00 84.76 122 VAL A CA 1
ATOM 2639 C C . VAL B 1 122 ? 142.573 89.891 128.747 1.00 102.08 122 VAL A C 1
ATOM 2640 O O . VAL B 1 122 ? 141.385 89.721 129.018 1.00 114.48 122 VAL A O 1
ATOM 2644 N N . ALA B 1 123 ? 143.500 90.137 129.664 1.00 109.50 123 ALA A N 1
ATOM 2645 C CA . ALA B 1 123 ? 143.177 90.185 131.074 1.00 104.52 123 ALA A CA 1
ATOM 2646 C C . ALA B 1 123 ? 142.309 91.387 131.394 1.00 93.73 123 ALA A C 1
ATOM 2647 O O . ALA B 1 123 ? 141.301 91.234 132.080 1.00 99.64 123 ALA A O 1
ATOM 2649 N N . LYS B 1 124 ? 142.691 92.563 130.887 1.00 91.61 124 LYS A N 1
ATOM 2650 C CA . LYS B 1 124 ? 141.943 93.810 131.113 1.00 102.75 124 LYS A CA 1
ATOM 2651 C C . LYS B 1 124 ? 140.516 93.656 130.638 1.00 109.79 124 LYS A C 1
ATOM 2652 O O . LYS B 1 124 ? 139.580 94.088 131.307 1.00 113.85 124 LYS A O 1
ATOM 2658 N N . LYS B 1 125 ? 140.366 93.044 129.467 1.00 107.78 125 LYS A N 1
ATOM 2659 C CA . LYS B 1 125 ? 139.064 92.870 128.855 1.00 111.47 125 LYS A CA 1
ATOM 2660 C C . LYS B 1 125 ? 138.128 91.936 129.648 1.00 115.84 125 LYS A C 1
ATOM 2661 O O . LYS B 1 125 ? 136.949 92.258 129.843 1.00 129.34 125 LYS A O 1
ATOM 2667 N N . HIS B 1 126 ? 138.652 90.817 130.141 1.00 97.51 126 HIS A N 1
ATOM 2668 C CA . HIS B 1 126 ? 137.814 89.832 130.827 1.00 93.00 126 HIS A CA 1
ATOM 2669 C C . HIS B 1 126 ? 137.673 90.108 132.322 1.00 103.32 126 HIS A C 1
ATOM 2670 O O . HIS B 1 126 ? 136.683 89.708 132.945 1.00 107.72 126 HIS A O 1
ATOM 2677 N N . PHE B 1 127 ? 138.662 90.784 132.898 1.00 107.12 127 PHE A N 1
ATOM 2678 C CA . PHE B 1 127 ? 138.738 90.928 134.346 1.00 101.24 127 PHE A CA 1
ATOM 2679 C C . PHE B 1 127 ? 138.805 92.376 134.830 1.00 106.14 127 PHE A C 1
ATOM 2680 O O . PHE B 1 127 ? 139.117 92.626 135.987 1.00 121.35 127 PHE A O 1
ATOM 2688 N N . GLY B 1 128 ? 138.491 93.322 133.952 1.00 104.97 128 GLY A N 1
ATOM 2689 C CA . GLY B 1 128 ? 138.543 94.731 134.293 1.00 102.69 128 GLY A CA 1
ATOM 2690 C C . GLY B 1 128 ? 137.736 95.105 135.520 1.00 103.70 128 GLY A C 1
ATOM 2691 O O . GLY B 1 128 ? 138.120 96.003 136.260 1.00 115.20 128 GLY A O 1
ATOM 2692 N N . GLU B 1 129 ? 136.613 94.421 135.720 1.00 112.81 129 GLU A N 1
ATOM 2693 C CA . GLU B 1 129 ? 135.632 94.766 136.757 1.00 113.99 129 GLU A CA 1
ATOM 2694 C C . GLU B 1 129 ? 135.999 94.252 138.143 1.00 111.02 129 GLU A C 1
ATOM 2695 O O . GLU B 1 129 ? 135.577 94.796 139.159 1.00 119.02 129 GLU A O 1
ATOM 2701 N N . PHE B 1 130 ? 136.780 93.185 138.171 1.00 114.38 130 PHE A N 1
ATOM 2702 C CA . PHE B 1 130 ? 137.153 92.518 139.408 1.00 108.16 130 PHE A CA 1
ATOM 2703 C C . PHE B 1 130 ? 138.594 92.858 139.673 1.00 99.54 130 PHE A C 1
ATOM 2704 O O . PHE B 1 130 ? 139.484 92.199 139.144 1.00 99.59 130 PHE A O 1
ATOM 2712 N N . PHE B 1 131 ? 138.841 93.916 140.433 1.00 107.59 131 PHE A N 1
ATOM 2713 C CA . PHE B 1 131 ? 140.209 94.398 140.521 1.00 98.94 131 PHE A CA 1
ATOM 2714 C C . PHE B 1 131 ? 141.176 93.332 141.045 1.00 102.49 131 PHE A C 1
ATOM 2715 O O . PHE B 1 131 ? 142.218 93.099 140.438 1.00 98.25 131 PHE A O 1
ATOM 2723 N N . ASN B 1 132 ? 140.801 92.640 142.115 1.00 107.23 132 ASN A N 1
ATOM 2724 C CA . ASN B 1 132 ? 141.672 91.635 142.720 1.00 99.34 132 ASN A CA 1
ATOM 2725 C C . ASN B 1 132 ? 142.082 90.518 141.770 1.00 102.83 132 ASN A C 1
ATOM 2726 O O . ASN B 1 132 ? 143.267 90.160 141.681 1.00 91.95 132 ASN A O 1
ATOM 2731 N N . LEU B 1 133 ? 141.105 89.972 141.056 1.00 112.38 133 LEU A N 1
ATOM 2732 C CA . LEU B 1 133 ? 141.367 88.913 140.093 1.00 108.53 133 LEU A CA 1
ATOM 2733 C C . LEU B 1 133 ? 142.260 89.413 138.956 1.00 103.45 133 LEU A C 1
ATOM 2734 O O . LEU B 1 133 ? 143.250 88.769 138.628 1.00 103.49 133 LEU A O 1
ATOM 2739 N N . ASN B 1 134 ? 141.904 90.539 138.344 1.00 97.84 134 ASN A N 1
ATOM 2740 C CA . ASN B 1 134 ? 142.730 91.130 137.290 1.00 92.83 134 ASN A CA 1
ATOM 2741 C C . ASN B 1 134 ? 144.179 91.307 137.759 1.00 95.26 134 ASN A C 1
ATOM 2742 O O . ASN B 1 134 ? 145.124 90.910 137.069 1.00 93.87 134 ASN A O 1
ATOM 2747 N N . GLN B 1 135 ? 144.336 91.873 138.953 1.00 96.63 135 GLN A N 1
ATOM 2748 C CA . GLN B 1 135 ? 145.645 92.078 139.562 1.00 88.96 135 GLN A CA 1
ATOM 2749 C C . GLN B 1 135 ? 146.432 90.760 139.672 1.00 85.73 135 GLN A C 1
ATOM 2750 O O . GLN B 1 135 ? 147.554 90.655 139.146 1.00 100.63 135 GLN A O 1
ATOM 2756 N N . THR B 1 136 ? 145.849 89.750 140.327 1.00 88.55 136 THR A N 1
ATOM 2757 C CA . THR B 1 136 ? 146.567 88.482 140.509 1.00 82.68 136 THR A CA 1
ATOM 2758 C C . THR B 1 136 ? 146.847 87.768 139.201 1.00 86.66 136 THR A C 1
ATOM 2759 O O . THR B 1 136 ? 147.885 87.103 139.077 1.00 95.20 136 THR A O 1
ATOM 2763 N N . VAL B 1 137 ? 145.940 87.903 138.231 1.00 75.57 137 VAL A N 1
ATOM 2764 C CA . VAL B 1 137 ? 146.152 87.296 136.913 1.00 75.01 137 VAL A CA 1
ATOM 2765 C C . VAL B 1 137 ? 147.340 87.955 136.214 1.00 77.53 137 VAL A C 1
ATOM 2766 O O . VAL B 1 137 ? 148.199 87.259 135.683 1.00 76.43 137 VAL A O 1
ATOM 2770 N N . GLN B 1 138 ? 147.403 89.288 136.244 1.00 77.22 138 GLN A N 1
ATOM 2771 C CA . GLN B 1 138 ? 148.520 90.000 135.632 1.00 77.61 138 GLN A CA 1
ATOM 2772 C C . GLN B 1 138 ? 149.855 89.667 136.310 1.00 87.58 138 GLN A C 1
ATOM 2773 O O . GLN B 1 138 ? 150.886 89.499 135.624 1.00 91.96 138 GLN A O 1
ATOM 2779 N N . SER B 1 139 ? 149.855 89.550 137.638 1.00 88.90 139 SER A N 1
ATOM 2780 C CA . SER B 1 139 ? 151.090 89.133 138.317 1.00 89.54 139 SER A CA 1
ATOM 2781 C C . SER B 1 139 ? 151.466 87.689 137.884 1.00 78.32 139 SER A C 1
ATOM 2782 O O . SER B 1 139 ? 152.635 87.411 137.584 1.00 89.27 139 SER A O 1
ATOM 2785 N N . THR B 1 140 ? 150.486 86.792 137.782 1.00 76.03 140 THR A N 1
ATOM 2786 C CA . THR B 1 140 ? 150.766 85.464 137.220 1.00 78.92 140 THR A CA 1
ATOM 2787 C C . THR B 1 140 ? 151.420 85.530 135.826 1.00 82.69 140 THR A C 1
ATOM 2788 O O . THR B 1 140 ? 152.442 84.866 135.561 1.00 91.04 140 THR A O 1
ATOM 2792 N N . ILE B 1 141 ? 150.821 86.329 134.946 1.00 71.83 141 ILE A N 1
ATOM 2793 C CA . ILE B 1 141 ? 151.341 86.535 133.604 1.00 77.42 141 ILE A CA 1
ATOM 2794 C C . ILE B 1 141 ? 152.820 86.941 133.662 1.00 79.98 141 ILE A C 1
ATOM 2795 O O . ILE B 1 141 ? 153.653 86.314 132.978 1.00 79.35 141 ILE A O 1
ATOM 2800 N N . GLU B 1 142 ? 153.155 87.935 134.499 1.00 71.85 142 GLU A N 1
ATOM 2801 C CA . GLU B 1 142 ? 154.564 88.353 134.630 1.00 76.26 142 GLU A CA 1
ATOM 2802 C C . GLU B 1 142 ? 155.477 87.221 135.081 1.00 79.03 142 GLU A C 1
ATOM 2803 O O . GLU B 1 142 ? 156.525 86.968 134.460 1.00 74.95 142 GLU A O 1
ATOM 2809 N N . ASP B 1 143 ? 155.096 86.557 136.173 1.00 69.44 143 ASP A N 1
ATOM 2810 C CA . ASP B 1 143 ? 155.906 85.452 136.697 1.00 83.84 143 ASP A CA 1
ATOM 2811 C C . ASP B 1 143 ? 156.245 84.393 135.618 1.00 86.82 143 ASP A C 1
ATOM 2812 O O . ASP B 1 143 ? 157.435 84.029 135.405 1.00 94.64 143 ASP A O 1
ATOM 2817 N N . ILE B 1 144 ? 155.209 83.925 134.926 1.00 77.94 144 ILE A N 1
ATOM 2818 C CA . ILE B 1 144 ? 155.406 82.941 133.872 1.00 76.41 144 ILE A CA 1
ATOM 2819 C C . ILE B 1 144 ? 156.270 83.470 132.708 1.00 76.38 144 ILE A C 1
ATOM 2820 O O . ILE B 1 144 ? 157.125 82.746 132.168 1.00 87.71 144 ILE A O 1
ATOM 2825 N N . LYS B 1 145 ? 156.072 84.736 132.352 1.00 65.41 145 LYS A N 1
ATOM 2826 C CA . LYS B 1 145 ? 156.937 85.410 131.382 1.00 60.08 145 LYS A CA 1
ATOM 2827 C C . LYS B 1 145 ? 158.416 85.345 131.773 1.00 77.85 145 LYS A C 1
ATOM 2828 O O . LYS B 1 145 ? 159.241 85.040 130.918 1.00 80.34 145 LYS A O 1
ATOM 2834 N N . VAL B 1 146 ? 158.769 85.663 133.026 1.00 56.12 146 VAL A N 1
ATOM 2835 C CA . VAL B 1 146 ? 160.190 85.618 133.378 1.00 76.17 146 VAL A CA 1
ATOM 2836 C C . VAL B 1 146 ? 160.743 84.195 133.344 1.00 67.67 146 VAL A C 1
ATOM 2837 O O . VAL B 1 146 ? 161.884 83.972 132.887 1.00 76.04 146 VAL A O 1
ATOM 2841 N N . LYS B 1 147 ? 159.930 83.226 133.749 1.00 66.45 147 LYS A N 1
ATOM 2842 C CA . LYS B 1 147 ? 160.395 81.845 133.634 1.00 66.86 147 LYS A CA 1
ATOM 2843 C C . LYS B 1 147 ? 160.722 81.485 132.183 1.00 72.38 147 LYS A C 1
ATOM 2844 O O . LYS B 1 147 ? 161.837 81.006 131.876 1.00 77.89 147 LYS A O 1
ATOM 2850 N N . HIS B 1 148 ? 159.770 81.728 131.281 1.00 67.00 148 HIS A N 1
ATOM 2851 C CA . HIS B 1 148 ? 160.007 81.310 129.901 1.00 69.21 148 HIS A CA 1
ATOM 2852 C C . HIS B 1 148 ? 161.060 82.180 129.187 1.00 69.13 148 HIS A C 1
ATOM 2853 O O . HIS B 1 148 ? 161.768 81.701 128.305 1.00 62.01 148 HIS A O 1
ATOM 2860 N N . THR B 1 149 ? 161.209 83.430 129.606 1.00 73.96 149 THR A N 1
ATOM 2861 C CA . THR B 1 149 ? 162.277 84.252 129.062 1.00 69.50 149 THR A CA 1
ATOM 2862 C C . THR B 1 149 ? 163.621 83.626 129.390 1.00 68.62 149 THR A C 1
ATOM 2863 O O . THR B 1 149 ? 164.521 83.578 128.537 1.00 66.96 149 THR A O 1
ATOM 2867 N N . ALA B 1 150 ? 163.744 83.141 130.625 1.00 68.22 150 ALA A N 1
ATOM 2868 C CA . ALA B 1 150 ? 164.951 82.433 131.048 1.00 56.44 150 ALA A CA 1
ATOM 2869 C C . ALA B 1 150 ? 165.198 81.204 130.174 1.00 67.91 150 ALA A C 1
ATOM 2870 O O . ALA B 1 150 ? 166.314 80.981 129.683 1.00 78.08 150 ALA A O 1
ATOM 2872 N N . LYS B 1 151 ? 164.158 80.400 129.977 1.00 62.05 151 LYS A N 1
ATOM 2873 C CA . LYS B 1 151 ? 164.303 79.235 129.101 1.00 58.97 151 LYS A CA 1
ATOM 2874 C C . LYS B 1 151 ? 164.780 79.611 127.700 1.00 65.84 151 LYS A C 1
ATOM 2875 O O . LYS B 1 151 ? 165.725 79.005 127.176 1.00 84.77 151 LYS A O 1
ATOM 2881 N N . ALA B 1 152 ? 164.142 80.617 127.104 1.00 61.93 152 ALA A N 1
ATOM 2882 C CA . ALA B 1 152 ? 164.490 81.049 125.742 1.00 61.12 152 ALA A CA 1
ATOM 2883 C C . ALA B 1 152 ? 165.915 81.541 125.630 1.00 62.52 152 ALA A C 1
ATOM 2884 O O . ALA B 1 152 ? 166.636 81.160 124.704 1.00 68.88 152 ALA A O 1
ATOM 2886 N N . GLU B 1 153 ? 166.324 82.380 126.579 1.00 60.30 153 GLU A N 1
ATOM 2887 C CA . GLU B 1 153 ? 167.684 82.915 126.568 1.00 69.76 153 GLU A CA 1
ATOM 2888 C C . GLU B 1 153 ? 168.685 81.770 126.713 1.00 71.61 153 GLU A C 1
ATOM 2889 O O . GLU B 1 153 ? 169.691 81.725 126.006 1.00 72.53 153 GLU A O 1
ATOM 2895 N N . ASN B 1 154 ? 168.406 80.824 127.605 1.00 66.54 154 ASN A N 1
ATOM 2896 C CA . ASN B 1 154 ? 169.312 79.684 127.734 1.00 57.55 154 ASN A CA 1
ATOM 2897 C C . ASN B 1 154 ? 169.404 78.860 126.443 1.00 61.44 154 ASN A C 1
ATOM 2898 O O . ASN B 1 154 ? 170.505 78.519 126.028 1.00 72.52 154 ASN A O 1
ATOM 2903 N N . MET B 1 155 ? 168.275 78.584 125.783 1.00 59.55 155 MET A N 1
ATOM 2904 C CA . MET B 1 155 ? 168.318 77.883 124.491 1.00 58.49 155 MET A CA 1
ATOM 2905 C C . MET B 1 155 ? 169.093 78.621 123.413 1.00 63.90 155 MET A C 1
ATOM 2906 O O . MET B 1 155 ? 169.814 78.013 122.622 1.00 85.43 155 MET A O 1
ATOM 2911 N N . ILE B 1 156 ? 168.946 79.932 123.377 1.00 62.94 156 ILE A N 1
ATOM 2912 C CA . ILE B 1 156 ? 169.636 80.740 122.385 1.00 56.99 156 ILE A CA 1
ATOM 2913 C C . ILE B 1 156 ? 171.132 80.746 122.623 1.00 64.97 156 ILE A C 1
ATOM 2914 O O . ILE B 1 156 ? 171.921 80.562 121.681 1.00 71.28 156 ILE A O 1
ATOM 2919 N N . GLN B 1 157 ? 171.532 80.979 123.876 1.00 69.97 157 GLN A N 1
ATOM 2920 C CA . GLN B 1 157 ? 172.953 80.938 124.224 1.00 66.18 157 GLN A CA 1
ATOM 2921 C C . GLN B 1 157 ? 173.503 79.549 123.889 1.00 72.46 157 GLN A C 1
ATOM 2922 O O . GLN B 1 157 ? 174.583 79.428 123.321 1.00 74.24 157 GLN A O 1
ATOM 2928 N N . LEU B 1 158 ? 172.733 78.506 124.194 1.00 69.82 158 LEU A N 1
ATOM 2929 C CA . LEU B 1 158 ? 173.144 77.147 123.863 1.00 64.21 158 LEU A CA 1
ATOM 2930 C C . LEU B 1 158 ? 173.377 77.007 122.367 1.00 66.91 158 LEU A C 1
ATOM 2931 O O . LEU B 1 158 ? 174.356 76.397 121.938 1.00 71.75 158 LEU A O 1
ATOM 2936 N N . GLN B 1 159 ? 172.483 77.580 121.574 1.00 65.32 159 GLN A N 1
ATOM 2937 C CA . GLN B 1 159 ? 172.636 77.537 120.131 1.00 53.96 159 GLN A CA 1
ATOM 2938 C C . GLN B 1 159 ? 173.918 78.210 119.697 1.00 61.58 159 GLN A C 1
ATOM 2939 O O . GLN B 1 159 ? 174.617 77.682 118.843 1.00 74.44 159 GLN A O 1
ATOM 2945 N N . PHE B 1 160 ? 174.249 79.373 120.258 1.00 67.62 160 PHE A N 1
ATOM 2946 C CA . PHE B 1 160 ? 175.459 80.038 119.760 1.00 68.40 160 PHE A CA 1
ATOM 2947 C C . PHE B 1 160 ? 176.698 79.280 120.168 1.00 66.92 160 PHE A C 1
ATOM 2948 O O . PHE B 1 160 ? 177.674 79.205 119.425 1.00 80.84 160 PHE A O 1
ATOM 2956 N N . ARG B 1 161 ? 176.646 78.741 121.377 1.00 66.21 161 ARG A N 1
ATOM 2957 C CA . ARG B 1 161 ? 177.729 77.950 121.916 1.00 67.04 161 ARG A CA 1
ATOM 2958 C C . ARG B 1 161 ? 177.991 76.821 120.933 1.00 72.32 161 ARG A C 1
ATOM 2959 O O . ARG B 1 161 ? 179.094 76.666 120.432 1.00 72.71 161 ARG A O 1
ATOM 2967 N N . MET B 1 162 ? 176.940 76.067 120.638 1.00 80.46 162 MET A N 1
ATOM 2968 C CA . MET B 1 162 ? 176.974 74.954 119.698 1.00 70.51 162 MET A CA 1
ATOM 2969 C C . MET B 1 162 ? 177.553 75.415 118.352 1.00 70.10 162 MET A C 1
ATOM 2970 O O . MET B 1 162 ? 178.491 74.831 117.837 1.00 93.26 162 MET A O 1
ATOM 2975 N N . GLU B 1 163 ? 177.062 76.535 117.857 1.00 65.86 163 GLU A N 1
ATOM 2976 C CA . GLU B 1 163 ? 177.478 77.093 116.582 1.00 68.72 163 GLU A CA 1
ATOM 2977 C C . GLU B 1 163 ? 178.982 77.392 116.522 1.00 75.94 163 GLU A C 1
ATOM 2978 O O . GLU B 1 163 ? 179.580 77.330 115.444 1.00 91.33 163 GLU A O 1
ATOM 2984 N N . GLN B 1 164 ? 179.570 77.807 117.644 1.00 82.80 164 GLN A N 1
ATOM 2985 C CA . GLN B 1 164 ? 181.030 78.048 117.737 1.00 78.57 164 GLN A CA 1
ATOM 2986 C C . GLN B 1 164 ? 181.865 76.777 117.936 1.00 77.20 164 GLN A C 1
ATOM 2987 O O . GLN B 1 164 ? 182.774 76.510 117.168 1.00 97.82 164 GLN A O 1
ATOM 2993 N N . MET B 1 165 ? 181.562 76.008 118.983 1.00 95.95 165 MET A N 1
ATOM 2994 C CA . MET B 1 165 ? 182.366 74.834 119.346 1.00 109.82 165 MET A CA 1
ATOM 2995 C C . MET B 1 165 ? 182.355 73.865 118.195 1.00 94.67 165 MET A C 1
ATOM 2996 O O . MET B 1 165 ? 183.382 73.535 117.590 1.00 117.64 165 MET A O 1
ATOM 3001 N N . VAL B 1 166 ? 181.147 73.495 117.833 1.00 86.46 166 VAL A N 1
ATOM 3002 C CA . VAL B 1 166 ? 180.906 72.466 116.830 1.00 120.85 166 VAL A CA 1
ATOM 3003 C C . VAL B 1 166 ? 181.467 72.868 115.426 1.00 131.31 166 VAL A C 1
ATOM 3004 O O . VAL B 1 166 ? 181.351 72.128 114.442 1.00 115.62 166 VAL A O 1
ATOM 3008 N N . PHE B 1 167 ? 182.109 74.036 115.357 1.00 138.70 167 PHE A N 1
ATOM 3009 C CA . PHE B 1 167 ? 182.647 74.561 114.100 1.00 144.16 167 PHE A CA 1
ATOM 3010 C C . PHE B 1 167 ? 183.689 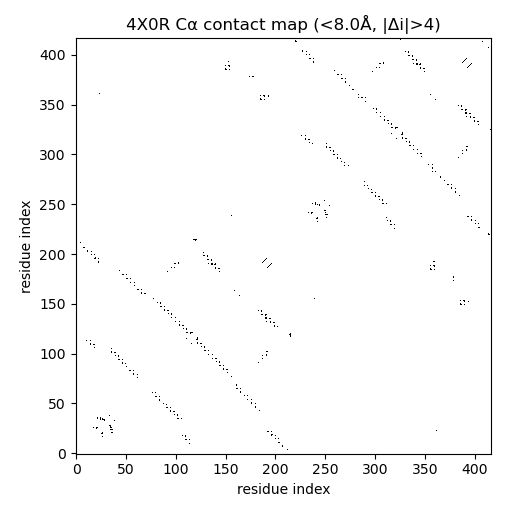73.710 113.354 1.00 158.33 167 PHE A C 1
ATOM 3011 O O . PHE B 1 167 ? 183.488 73.422 112.174 1.00 164.90 167 PHE A O 1
ATOM 3019 N N . LYS B 1 168 ? 184.765 73.327 114.034 1.00 152.49 168 LYS A N 1
ATOM 3020 C CA . LYS B 1 168 ? 185.812 72.519 113.420 1.00 150.68 168 LYS A CA 1
ATOM 3021 C C . LYS B 1 168 ? 185.227 71.532 112.415 1.00 142.27 168 LYS A C 1
ATOM 3022 O O . LYS B 1 168 ? 185.571 71.559 111.233 1.00 140.50 168 LYS A O 1
ATOM 3028 N N . THR B 1 184 ? 192.988 77.683 96.412 1.00 175.14 185 THR A N 1
ATOM 3029 C CA . THR B 1 184 ? 192.416 77.152 95.180 1.00 172.60 185 THR A CA 1
ATOM 3030 C C . THR B 1 184 ? 190.909 77.409 95.046 1.00 192.93 185 THR A C 1
ATOM 3031 O O . THR B 1 184 ? 190.139 76.487 94.768 1.00 199.68 185 THR A O 1
ATOM 3035 N N . GLU B 1 185 ? 190.511 78.672 95.223 1.00 200.42 186 GLU A N 1
ATOM 3036 C CA . GLU B 1 185 ? 189.107 79.112 95.150 1.00 202.45 186 GLU A CA 1
ATOM 3037 C C . GLU B 1 185 ? 188.263 78.451 96.240 1.00 193.54 186 GLU A C 1
ATOM 3038 O O . GLU B 1 185 ? 187.036 78.365 96.139 1.00 186.00 186 GLU A O 1
ATOM 3044 N N . ILE B 1 186 ? 188.950 77.993 97.280 1.00 194.62 187 ILE A N 1
ATOM 3045 C CA . ILE B 1 186 ? 188.336 77.400 98.460 1.00 199.59 187 ILE A CA 1
ATOM 3046 C C . ILE B 1 186 ? 187.309 78.343 99.098 1.00 202.67 187 ILE A C 1
ATOM 3047 O O . ILE B 1 186 ? 186.289 77.895 99.637 1.00 204.78 187 ILE A O 1
ATOM 3052 N N . GLY B 1 187 ? 187.563 79.646 98.988 1.00 196.27 188 GLY A N 1
ATOM 3053 C CA . GLY B 1 187 ? 186.756 80.662 99.639 1.00 183.30 188 GLY A CA 1
ATOM 3054 C C . GLY B 1 187 ? 185.256 80.494 99.490 1.00 175.83 188 GLY A C 1
ATOM 3055 O O . GLY B 1 187 ? 184.519 80.721 100.457 1.00 175.52 188 GLY A O 1
ATOM 3056 N N . ILE B 1 188 ? 184.810 80.071 98.307 1.00 170.10 189 ILE A N 1
ATOM 3057 C CA . ILE B 1 188 ? 183.386 79.849 98.058 1.00 171.04 189 ILE A CA 1
ATOM 3058 C C . ILE B 1 188 ? 182.755 78.983 99.143 1.00 171.44 189 ILE A C 1
ATOM 3059 O O . ILE B 1 188 ? 181.732 79.373 99.723 1.00 172.68 189 ILE A O 1
ATOM 3064 N N . HIS B 1 189 ? 183.377 77.837 99.433 1.00 168.26 190 HIS A N 1
ATOM 3065 C CA . HIS B 1 189 ? 182.885 76.943 100.482 1.00 160.65 190 HIS A CA 1
ATOM 3066 C C . HIS B 1 189 ? 182.605 77.729 101.757 1.00 145.99 190 HIS A C 1
ATOM 3067 O O . HIS B 1 189 ? 181.503 77.648 102.308 1.00 141.50 190 HIS A O 1
ATOM 3074 N N . LEU B 1 190 ? 183.569 78.542 102.181 1.00 134.08 191 LEU A N 1
ATOM 3075 C CA . LEU B 1 190 ? 183.388 79.334 103.391 1.00 124.08 191 LEU A CA 1
ATOM 3076 C C . LEU B 1 190 ? 182.174 80.245 103.315 1.00 130.47 191 LEU A C 1
ATOM 3077 O O . LEU B 1 190 ? 181.355 80.263 104.242 1.00 141.50 191 LEU A O 1
ATOM 3082 N N . ASN B 1 191 ? 182.047 80.983 102.214 1.00 118.12 192 ASN A N 1
ATOM 3083 C CA . ASN B 1 191 ? 180.866 81.803 102.018 1.00 110.58 192 ASN A CA 1
ATOM 3084 C C . ASN B 1 191 ? 179.635 80.933 102.171 1.00 106.17 192 ASN A C 1
ATOM 3085 O O . ASN B 1 191 ? 178.749 81.232 102.990 1.00 115.10 192 ASN A O 1
ATOM 3090 N N . ALA B 1 192 ? 179.625 79.821 101.438 1.00 102.25 193 ALA A N 1
ATOM 3091 C CA . ALA B 1 192 ? 178.502 78.898 101.477 1.00 108.23 193 ALA A CA 1
ATOM 3092 C C . ALA B 1 192 ? 178.209 78.530 102.925 1.00 102.63 193 ALA A C 1
ATOM 3093 O O . ALA B 1 192 ? 177.053 78.559 103.345 1.00 101.43 193 ALA A O 1
ATOM 3095 N N . TYR B 1 193 ? 179.262 78.244 103.692 1.00 104.10 194 TYR A N 1
ATOM 3096 C CA . TYR B 1 193 ? 179.100 77.873 105.093 1.00 98.41 194 TYR A CA 1
ATOM 3097 C C . TYR B 1 193 ? 178.306 78.952 105.829 1.00 110.29 194 TYR A C 1
ATOM 3098 O O . TYR B 1 193 ? 177.203 78.696 106.360 1.00 113.09 194 TYR A O 1
ATOM 3107 N N . PHE B 1 194 ? 178.828 80.174 105.797 1.00 103.63 195 PHE A N 1
ATOM 3108 C CA . PHE B 1 194 ? 178.160 81.250 106.495 1.00 96.39 195 PHE A CA 1
ATOM 3109 C C . PHE B 1 194 ? 176.761 81.417 105.971 1.00 99.36 195 PHE A C 1
ATOM 3110 O O . PHE B 1 194 ? 175.825 81.606 106.760 1.00 118.47 195 PHE A O 1
ATOM 3118 N N . LEU B 1 195 ? 176.609 81.260 104.656 1.00 86.70 196 LEU A N 1
ATOM 3119 C CA . LEU B 1 195 ? 175.309 81.419 104.057 1.00 91.85 196 LEU A CA 1
ATOM 3120 C C . LEU B 1 195 ? 174.384 80.436 104.772 1.00 93.96 196 LEU A C 1
ATOM 3121 O O . LEU B 1 195 ? 173.376 80.858 105.357 1.00 104.06 196 LEU A O 1
ATOM 3126 N N . GLU B 1 196 ? 174.745 79.150 104.791 1.00 83.63 197 GLU A N 1
ATOM 3127 C CA . GLU B 1 196 ? 173.828 78.176 105.367 1.00 96.55 197 GLU A CA 1
ATOM 3128 C C . GLU B 1 196 ? 173.572 78.550 106.801 1.00 104.65 197 GLU A C 1
ATOM 3129 O O . GLU B 1 196 ? 172.419 78.594 107.249 1.00 110.72 197 GLU A O 1
ATOM 3135 N N . THR B 1 197 ? 174.651 78.908 107.485 1.00 103.49 198 THR A N 1
ATOM 3136 C CA . THR B 1 197 ? 174.550 79.258 108.881 1.00 89.23 198 THR A CA 1
ATOM 3137 C C . THR B 1 197 ? 173.580 80.404 109.104 1.00 88.29 198 THR A C 1
ATOM 3138 O O . THR B 1 197 ? 172.677 80.271 109.939 1.00 93.23 198 THR A O 1
ATOM 3142 N N . SER B 1 198 ? 173.686 81.479 108.317 1.00 73.63 199 SER A N 1
ATOM 3143 C CA . SER B 1 198 ? 172.763 82.585 108.540 1.00 77.63 199 SER A CA 1
ATOM 3144 C C . SER B 1 198 ? 171.340 82.060 108.325 1.00 82.74 199 SER A C 1
ATOM 3145 O O . SER B 1 198 ? 170.473 82.208 109.197 1.00 94.78 199 SER A O 1
ATOM 3148 N N . LYS B 1 199 ? 171.134 81.349 107.222 1.00 76.70 200 LYS A N 1
ATOM 3149 C CA . LYS B 1 199 ? 169.810 80.838 106.916 1.00 83.88 200 LYS A CA 1
ATOM 3150 C C . LYS B 1 199 ? 169.282 79.905 108.010 1.00 78.75 200 LYS A C 1
ATOM 3151 O O . LYS B 1 199 ? 168.077 79.864 108.241 1.00 78.64 200 LYS A O 1
ATOM 3157 N N . ARG B 1 200 ? 170.175 79.184 108.694 1.00 66.77 201 ARG A N 1
ATOM 3158 C CA . ARG B 1 200 ? 169.754 78.299 109.786 1.00 65.73 201 ARG A CA 1
ATOM 3159 C C . ARG B 1 200 ? 169.313 79.186 110.957 1.00 82.28 201 ARG A C 1
ATOM 3160 O O . ARG B 1 200 ? 168.177 79.080 111.454 1.00 90.26 201 ARG A O 1
ATOM 3168 N N . LEU B 1 201 ? 170.205 80.089 111.356 1.00 75.41 202 LEU A N 1
ATOM 3169 C CA . LEU B 1 201 ? 169.937 80.966 112.475 1.00 62.15 202 LEU A CA 1
ATOM 3170 C C . LEU B 1 201 ? 168.672 81.790 112.226 1.00 75.90 202 LEU A C 1
ATOM 3171 O O . LEU B 1 201 ? 167.839 81.944 113.140 1.00 81.42 202 LEU A O 1
ATOM 3176 N N . ALA B 1 202 ? 168.495 82.236 110.980 1.00 63.12 203 ALA A N 1
ATOM 3177 C CA . ALA B 1 202 ? 167.310 82.988 110.593 1.00 68.30 203 ALA A CA 1
ATOM 3178 C C . ALA B 1 202 ? 165.994 82.345 111.059 1.00 74.74 203 ALA A C 1
ATOM 3179 O O . ALA B 1 202 ? 165.049 83.053 111.417 1.00 69.53 203 ALA A O 1
ATOM 3181 N N . ASN B 1 203 ? 165.921 81.017 111.072 1.00 63.91 204 ASN A N 1
ATOM 3182 C CA . ASN B 1 203 ? 164.701 80.398 111.577 1.00 75.74 204 ASN A CA 1
ATOM 3183 C C . ASN B 1 203 ? 164.896 79.879 112.995 1.00 76.25 204 ASN A C 1
ATOM 3184 O O . ASN B 1 203 ? 163.975 79.926 113.816 1.00 82.24 204 ASN A O 1
ATOM 3189 N N . GLN B 1 204 ? 166.100 79.410 113.302 1.00 64.64 205 GLN A N 1
ATOM 3190 C CA . GLN B 1 204 ? 166.286 78.666 114.552 1.00 55.24 205 GLN A CA 1
ATOM 3191 C C . GLN B 1 204 ? 166.081 79.535 115.779 1.00 68.47 205 GLN A C 1
ATOM 3192 O O . GLN B 1 204 ? 165.462 79.101 116.747 1.00 77.03 205 GLN A O 1
ATOM 3198 N N . ILE B 1 205 ? 166.585 80.764 115.749 1.00 68.36 206 ILE A N 1
ATOM 3199 C CA . ILE B 1 205 ? 166.402 81.633 116.908 1.00 68.77 206 ILE A CA 1
ATOM 3200 C C . ILE B 1 205 ? 164.921 82.052 117.061 1.00 71.83 206 ILE A C 1
ATOM 3201 O O . ILE B 1 205 ? 164.355 81.945 118.148 1.00 76.90 206 ILE A O 1
ATOM 3206 N N . PRO B 1 206 ? 164.278 82.521 115.973 1.00 71.80 207 PRO A N 1
ATOM 3207 C CA . PRO B 1 206 ? 162.831 82.726 116.120 1.00 68.11 207 PRO A CA 1
ATOM 3208 C C . PRO B 1 206 ? 162.002 81.506 116.543 1.00 67.89 207 PRO A C 1
ATOM 3209 O O . PRO B 1 206 ? 161.041 81.718 117.264 1.00 71.75 207 PRO A O 1
ATOM 3213 N N . PHE B 1 207 ? 162.328 80.288 116.127 1.00 66.89 208 PHE A N 1
ATOM 3214 C CA . PHE B 1 207 ? 161.564 79.135 116.600 1.00 64.57 208 PHE A CA 1
ATOM 3215 C C . PHE B 1 207 ? 161.635 79.082 118.125 1.00 70.37 208 PHE A C 1
ATOM 3216 O O . PHE B 1 207 ? 160.612 78.975 118.805 1.00 72.86 208 PHE A O 1
ATOM 3224 N N . ILE B 1 208 ? 162.855 79.154 118.653 1.00 68.41 209 ILE A N 1
ATOM 3225 C CA . ILE B 1 208 ? 163.078 79.096 120.094 1.00 66.89 209 ILE A CA 1
ATOM 3226 C C . ILE B 1 208 ? 162.220 80.135 120.806 1.00 71.89 209 ILE A C 1
ATOM 3227 O O . ILE B 1 208 ? 161.575 79.838 121.819 1.00 77.66 209 ILE A O 1
ATOM 3232 N N . ILE B 1 209 ? 162.184 81.335 120.242 1.00 61.28 210 ILE A N 1
ATOM 3233 C CA . ILE B 1 209 ? 161.382 82.406 120.799 1.00 61.50 210 ILE A CA 1
ATOM 3234 C C . ILE B 1 209 ? 159.864 82.136 120.731 1.00 62.33 210 ILE A C 1
ATOM 3235 O O . ILE B 1 209 ? 159.155 82.344 121.729 1.00 65.99 210 ILE A O 1
ATOM 3240 N N . GLN B 1 210 ? 159.351 81.662 119.594 1.00 53.44 211 GLN A N 1
ATOM 3241 C CA . GLN B 1 210 ? 157.921 81.285 119.542 1.00 54.17 211 GLN A CA 1
ATOM 3242 C C . GLN B 1 210 ? 157.639 80.138 120.490 1.00 61.15 211 GLN A C 1
ATOM 3243 O O . GLN B 1 210 ? 156.624 80.153 121.178 1.00 64.48 211 GLN A O 1
ATOM 3249 N N . TYR B 1 211 ? 158.505 79.126 120.497 1.00 56.86 212 TYR A N 1
ATOM 3250 C CA . TYR B 1 211 ? 158.224 77.955 121.306 1.00 54.28 212 TYR A CA 1
ATOM 3251 C C . TYR B 1 211 ? 158.042 78.336 122.769 1.00 63.62 212 TYR A C 1
ATOM 3252 O O . TYR B 1 211 ? 157.017 78.018 123.386 1.00 65.99 212 TYR A O 1
ATOM 3261 N N . PHE B 1 212 ? 159.008 79.065 123.309 1.00 64.18 213 PHE A N 1
ATOM 3262 C CA . PHE B 1 212 ? 158.969 79.363 124.726 1.00 66.73 213 PHE A CA 1
ATOM 3263 C C . PHE B 1 212 ? 158.070 80.541 125.064 1.00 73.96 213 PHE A C 1
ATOM 3264 O O . PHE B 1 212 ? 157.330 80.474 126.039 1.00 93.88 213 PHE A O 1
ATOM 3272 N N . MET B 1 213 ? 158.094 81.601 124.261 1.00 62.57 214 MET A N 1
ATOM 3273 C CA . MET B 1 213 ? 157.410 82.817 124.681 1.00 64.95 214 MET A CA 1
ATOM 3274 C C . MET B 1 213 ? 155.979 82.816 124.212 1.00 72.95 214 MET A C 1
ATOM 3275 O O . MET B 1 213 ? 155.161 83.614 124.688 1.00 75.80 214 MET A O 1
ATOM 3280 N N . LEU B 1 214 ? 155.664 81.916 123.291 1.00 75.11 215 LEU A N 1
ATOM 3281 C CA . LEU B 1 214 ? 154.293 81.823 122.816 1.00 78.88 215 LEU A CA 1
ATOM 3282 C C . LEU B 1 214 ? 153.652 80.507 123.252 1.00 73.57 215 LEU A C 1
ATOM 3283 O O . LEU B 1 214 ? 152.807 80.511 124.145 1.00 70.80 215 LEU A O 1
ATOM 3288 N N . ARG B 1 215 ? 154.075 79.386 122.674 1.00 63.99 216 ARG A N 1
ATOM 3289 C CA . ARG B 1 215 ? 153.469 78.100 123.016 1.00 64.14 216 ARG A CA 1
ATOM 3290 C C . ARG B 1 215 ? 153.639 77.699 124.490 1.00 68.01 216 ARG A C 1
ATOM 3291 O O . ARG B 1 215 ? 152.642 77.541 125.206 1.00 70.73 216 ARG A O 1
ATOM 3299 N N . GLU B 1 216 ? 154.881 77.539 124.957 1.00 59.94 217 GLU A N 1
ATOM 3300 C CA . GLU B 1 216 ? 155.074 77.086 126.338 1.00 63.45 217 GLU A CA 1
ATOM 3301 C C . GLU B 1 216 ? 154.520 78.077 127.386 1.00 68.23 217 GLU A C 1
ATOM 3302 O O . GLU B 1 216 ? 153.961 77.670 128.402 1.00 82.67 217 GLU A O 1
ATOM 3308 N N . ASN B 1 217 ? 154.650 79.366 127.100 1.00 78.11 218 ASN A N 1
ATOM 3309 C CA . ASN B 1 217 ? 154.118 80.464 127.912 1.00 72.90 218 ASN A CA 1
ATOM 3310 C C . ASN B 1 217 ? 152.591 80.417 128.017 1.00 80.03 218 ASN A C 1
ATOM 3311 O O . ASN B 1 217 ? 152.037 80.423 129.114 1.00 89.16 218 ASN A O 1
ATOM 3316 N N . GLY B 1 218 ? 151.917 80.383 126.869 1.00 77.86 219 GLY A N 1
ATOM 3317 C CA . GLY B 1 218 ? 150.470 80.248 126.831 1.00 85.17 219 GLY A CA 1
ATOM 3318 C C . GLY B 1 218 ? 149.998 79.025 127.600 1.00 86.74 219 GLY A C 1
ATOM 3319 O O . GLY B 1 218 ? 149.041 79.088 128.374 1.00 98.83 219 GLY A O 1
ATOM 3320 N N . ASP B 1 219 ? 150.670 77.902 127.387 1.00 74.86 220 ASP A N 1
ATOM 3321 C CA . ASP B 1 219 ? 150.305 76.678 128.088 1.00 74.81 220 ASP A CA 1
ATOM 3322 C C . ASP B 1 219 ? 150.449 76.771 129.608 1.00 78.54 220 ASP A C 1
ATOM 3323 O O . ASP B 1 219 ? 149.497 76.480 130.351 1.00 91.82 220 ASP A O 1
ATOM 3328 N N . SER B 1 220 ? 151.621 77.205 130.064 1.00 84.32 221 SER A N 1
ATOM 3329 C CA . SER B 1 220 ? 151.861 77.400 131.492 1.00 77.35 221 SER A CA 1
ATOM 3330 C C . SER B 1 220 ? 150.857 78.359 132.089 1.00 85.85 221 SER A C 1
ATOM 3331 O O . SER B 1 220 ? 150.379 78.146 133.205 1.00 90.07 221 SER A O 1
ATOM 3334 N N . LEU B 1 221 ? 150.546 79.417 131.347 1.00 81.00 222 LEU A N 1
ATOM 3335 C CA . LEU B 1 221 ? 149.593 80.401 131.820 1.00 73.06 222 LEU A CA 1
ATOM 3336 C C . LEU B 1 221 ? 148.232 79.778 132.024 1.00 70.97 222 LEU A C 1
ATOM 3337 O O . LEU B 1 221 ? 147.654 79.943 133.095 1.00 83.31 222 LEU A O 1
ATOM 3342 N N . GLN B 1 222 ? 147.720 79.057 131.026 1.00 84.57 223 GLN A N 1
ATOM 3343 C CA . GLN B 1 222 ? 146.399 78.419 131.164 1.00 83.11 223 GLN A CA 1
ATOM 3344 C C . GLN B 1 222 ? 146.370 77.469 132.363 1.00 77.32 223 GLN A C 1
ATOM 3345 O O . GLN B 1 222 ? 145.412 77.484 133.150 1.00 81.13 223 GLN A O 1
ATOM 3351 N N . LYS B 1 223 ? 147.427 76.668 132.519 1.00 68.74 224 LYS A N 1
ATOM 3352 C CA . LYS B 1 223 ? 147.508 75.784 133.683 1.00 76.58 224 LYS A CA 1
ATOM 3353 C C . LYS B 1 223 ? 147.499 76.538 135.015 1.00 91.36 224 LYS A C 1
ATOM 3354 O O . LYS B 1 223 ? 146.818 76.128 135.952 1.00 99.63 224 LYS A O 1
ATOM 3360 N N . ALA B 1 224 ? 148.270 77.618 135.103 1.00 90.59 225 ALA A N 1
ATOM 3361 C CA . ALA B 1 224 ? 148.368 78.386 136.341 1.00 84.25 225 ALA A CA 1
ATOM 3362 C C . ALA B 1 224 ? 147.023 79.024 136.643 1.00 92.39 225 ALA A C 1
ATOM 3363 O O . ALA B 1 224 ? 146.594 79.110 137.812 1.00 106.60 225 ALA A O 1
ATOM 3365 N N . MET B 1 225 ? 146.366 79.481 135.584 1.00 78.41 226 MET A N 1
ATOM 3366 C CA . MET B 1 225 ? 145.053 80.072 135.730 1.00 88.25 226 MET A CA 1
ATOM 3367 C C . MET B 1 225 ? 144.123 79.074 136.361 1.00 98.42 226 MET A C 1
ATOM 3368 O O . MET B 1 225 ? 143.360 79.428 137.252 1.00 104.82 226 MET A O 1
ATOM 3373 N N . MET B 1 226 ? 144.173 77.828 135.901 1.00 109.66 227 MET A N 1
ATOM 3374 C CA . MET B 1 226 ? 143.364 76.796 136.547 1.00 108.12 227 MET A CA 1
ATOM 3375 C C . MET B 1 226 ? 143.780 76.532 137.998 1.00 112.47 227 MET A C 1
ATOM 3376 O O . MET B 1 226 ? 142.934 76.376 138.874 1.00 117.27 227 MET A O 1
ATOM 3381 N N . GLN B 1 227 ? 145.082 76.519 138.255 1.00 115.17 228 GLN A N 1
ATOM 3382 C CA . GLN B 1 227 ? 145.597 76.157 139.571 1.00 120.00 228 GLN A CA 1
ATOM 3383 C C . GLN B 1 227 ? 145.324 77.251 140.602 1.00 132.37 228 GLN A C 1
ATOM 3384 O O . GLN B 1 227 ? 145.552 77.054 141.794 1.00 147.91 228 GLN A O 1
ATOM 3390 N N . ILE B 1 228 ? 144.836 78.402 140.146 1.00 134.01 229 ILE A N 1
ATOM 3391 C CA . ILE B 1 228 ? 144.490 79.500 141.053 1.00 140.58 229 ILE A CA 1
ATOM 3392 C C . ILE B 1 228 ? 143.406 79.094 142.056 1.00 157.15 229 ILE A C 1
ATOM 3393 O O . ILE B 1 228 ? 143.408 79.508 143.223 1.00 172.03 229 ILE A O 1
ATOM 3398 N N . LEU B 1 229 ? 142.488 78.265 141.587 1.00 146.61 230 LEU A N 1
ATOM 3399 C CA . LEU B 1 229 ? 141.325 77.853 142.359 1.00 143.42 230 LEU A CA 1
ATOM 3400 C C . LEU B 1 229 ? 141.627 76.926 143.527 1.00 149.52 230 LEU A C 1
ATOM 3401 O O . LEU B 1 229 ? 140.720 76.584 144.280 1.00 157.56 230 LEU A O 1
ATOM 3406 N N . GLN B 1 230 ? 142.882 76.511 143.673 1.00 154.62 231 GLN A N 1
ATOM 3407 C CA . GLN B 1 230 ? 143.239 75.487 144.652 1.00 166.47 231 GLN A CA 1
ATOM 3408 C C . GLN B 1 230 ? 142.762 75.855 146.056 1.00 172.88 231 GLN A C 1
ATOM 3409 O O . GLN B 1 230 ? 141.941 75.145 146.643 1.00 172.33 231 GLN A O 1
ATOM 3415 N N . GLU B 1 231 ? 143.247 76.970 146.584 1.00 177.03 232 GLU A N 1
ATOM 3416 C CA . GLU B 1 231 ? 142.837 77.404 147.917 1.00 183.16 232 GLU A CA 1
ATOM 3417 C C . GLU B 1 231 ? 141.549 78.231 147.851 1.00 165.73 232 GLU A C 1
ATOM 3418 O O . GLU B 1 231 ? 141.491 79.279 147.206 1.00 163.27 232 GLU A O 1
ATOM 3424 N N . LYS B 1 232 ? 140.519 77.728 148.520 1.00 150.63 233 LYS A N 1
ATOM 3425 C CA . LYS B 1 232 ? 139.146 78.169 148.318 1.00 139.65 233 LYS A CA 1
ATOM 3426 C C . LYS B 1 232 ? 138.746 79.395 149.142 1.00 136.53 233 LYS A C 1
ATOM 3427 O O . LYS B 1 232 ? 137.712 80.017 148.890 1.00 135.94 233 LYS A O 1
ATOM 3433 N N . ASN B 1 233 ? 139.529 79.711 150.164 1.00 136.68 234 ASN A N 1
ATOM 3434 C CA . ASN B 1 233 ? 139.232 80.860 151.015 1.00 141.87 234 ASN A CA 1
ATOM 3435 C C . ASN B 1 233 ? 139.497 82.207 150.334 1.00 136.93 234 ASN A C 1
ATOM 3436 O O . ASN B 1 233 ? 139.386 83.262 150.951 1.00 137.87 234 ASN A O 1
ATOM 3441 N N . ARG B 1 234 ? 139.821 82.168 149.049 1.00 132.83 235 ARG A N 1
ATOM 3442 C CA . ARG B 1 234 ? 140.185 83.369 148.317 1.00 129.17 235 ARG A CA 1
ATOM 3443 C C . ARG B 1 234 ? 139.126 83.815 147.296 1.00 126.83 235 ARG A C 1
ATOM 3444 O O . ARG B 1 234 ? 139.167 84.944 146.811 1.00 124.02 235 ARG A O 1
ATOM 3452 N N . TYR B 1 235 ? 138.193 82.921 146.973 1.00 123.96 236 TYR A N 1
ATOM 3453 C CA . TYR B 1 235 ? 137.148 83.158 145.967 1.00 117.95 236 TYR A CA 1
ATOM 3454 C C . TYR B 1 235 ? 136.322 84.437 146.167 1.00 117.17 236 TYR A C 1
ATOM 3455 O O . TYR B 1 235 ? 136.056 85.171 145.206 1.00 120.71 236 TYR A O 1
ATOM 3464 N N . SER B 1 236 ? 135.865 84.675 147.394 1.00 118.40 237 SER A N 1
ATOM 3465 C CA . SER B 1 236 ? 135.083 85.872 147.643 1.00 124.86 237 SER A CA 1
ATOM 3466 C C . SER B 1 236 ? 135.958 87.077 147.331 1.00 124.25 237 SER A C 1
ATOM 3467 O O . SER B 1 236 ? 135.515 88.034 146.697 1.00 126.32 237 SER A O 1
ATOM 3470 N N . TRP B 1 237 ? 137.217 87.018 147.743 1.00 124.95 238 TRP A N 1
ATOM 3471 C CA . TRP B 1 237 ? 138.091 88.163 147.556 1.00 105.51 238 TRP A CA 1
ATOM 3472 C C . TRP B 1 237 ? 138.420 88.413 146.078 1.00 115.08 238 TRP A C 1
ATOM 3473 O O . TRP B 1 237 ? 138.793 89.527 145.723 1.00 112.19 238 TRP A O 1
ATOM 3484 N N . LEU B 1 238 ? 138.241 87.423 145.201 1.00 111.44 239 LEU A N 1
ATOM 3485 C CA . LEU B 1 238 ? 138.611 87.613 143.796 1.00 103.59 239 LEU A CA 1
ATOM 3486 C C . LEU B 1 238 ? 137.560 88.350 142.975 1.00 116.17 239 LEU A C 1
ATOM 3487 O O . LEU B 1 238 ? 137.898 89.319 142.284 1.00 96.56 239 LEU A O 1
#

GO terms:
  GO:0035455 response to interferon-alpha (P, IDA)
  GO:0009615 response to virus (P, IDA)
  GO:0005643 nuclear pore (C, IDA)
  GO:0005525 GTP binding (F, IMP)
  GO:0051607 defense response to virus (P, IMP)
  GO:0051726 regulation of cell cycle (P, IMP)
  GO:0046822 regulation of nucleocytoplasmic transport (P, IMP)
  GO:0005634 nucleus (C, TAS)
  GO:0005737 cytoplasm (C, TAS)
  GO:0003924 GTPase activity (F, TAS)
  GO:0006952 defense response (P, TAS)
  GO:0005829 cytosol (C, TAS)
  GO:0005515 protein binding (F, IPI)

Foldseek 3Di:
DVVPLCCLVVLLVVLLVQLVCLLVQNHDDDPPDDHLVVVLVVLLVVLLVVLVVLLVVVLVVLVVVLVVVVVVVLVVVLVSVLVSLVVSLVSLLVSLVVSLVSLLVVSLVSLCVSPVVQVVSSVVLNVVLVVLSVVLSVVLSVVSVVVSVCVSVVVDVDDHSVVVSVVVVVVSVVVSVCCSVVSVVSSSVRSRVVSSVSSSVVSVVVSVDDVCSVSD/DVVVLCVCVVLLVVLLVQLVCLLVQNHDDDPPDDTLVVQLVVLLVVLLVVLVVLLVVVLVVCVVPVPLVSLVVSLVSSLVSLLVSLVVSLVSSLVVSLVSLCVSCVVQVVVSVVLNVLLVVLSVVLSVVLSVVVVVVSVCSRPVDDVVCVVVVSVVSVVVSVCCSVVSVVSSSVRSRVVSSVVSSVVSVCVPVDPVCSVND

Sequence (417 aa):
EADKMFFLIEKIKMFNQDIEKLVEGEEVVRENETRLYNKIREDFKNWVGILATNTQKVKNIIHEEVEKYEKQAAKTFEIIVHQYIQQLVEPALSMLQKAMEIIQQAFINVAKKHFGEFFNLNQTVQSTIEDIKVKHTAKAENMIQLQFRMEQMVFKSVSSFTEIGIHLNAYFLETSKRLANQIPFIIQYFMLRENGDSLQKAMMQILQEKNRYSWLEADKMFFLIEKIKMFNQDIEKLVEGEEVVRENETRLYNKIREDFKNWVGILATNTQKVKNIIHEETFEIIVHQYIQQLVEPALSMLQKAMEIIQQAFINVAKKHFGEFFNLNQTVQSTIEDIKVKHTAKAENMIQLQFRMEQMVFKTEIGIHLNAYFLETSKRLANQIPFIIQYFMLRENGDSLQKAMMQILQEKNRYSWL

Solvent-accessible surface area: 23610 Å² total; per-residue (Å²): 168,100,90,144,86,98,104,14,77,90,54,4,120,86,0,12,93,32,0,43,71,10,6,54,6,83,24,119,56,148,166,108,77,73,95,3,35,66,89,7,121,111,14,22,140,98,3,66,35,59,4,60,75,31,9,97,129,14,58,77,78,2,101,101,25,13,66,97,62,70,143,130,86,118,182,52,30,49,99,23,0,93,104,5,0,86,115,0,17,122,31,0,27,65,7,2,91,109,0,17,92,28,2,39,96,19,3,25,78,18,0,102,152,16,1,33,139,68,159,50,5,22,110,34,0,49,66,34,5,73,67,16,26,72,124,11,18,54,93,0,70,100,14,0,64,24,1,4,108,1,2,22,67,23,46,148,168,149,102,43,63,86,79,47,13,100,110,13,67,44,38,0,97,75,0,20,79,7,0,19,50,0,0,6,18,0,0,38,7,12,0,6,43,36,6,0,60,36,1,36,153,30,0,98,111,40,19,101,99,104,128,117,18,87,106,46,182,69,83,154,73,88,156,28,44,82,80,1,104,90,0,11,107,30,0,46,80,14,6,82,4,114,22,114,53,144,169,110,79,75,83,5,51,66,85,8,134,122,15,19,156,100,3,65,36,56,3,59,75,20,14,78,118,17,78,70,100,37,144,145,178,123,149,82,101,58,8,86,106,7,2,87,118,0,35,132,26,0,41,62,5,5,100,110,0,29,77,26,2,32,100,18,2,26,80,13,0,108,138,26,0,48,160,85,149,37,7,18,80,19,0,47,63,26,4,68,83,12,22,77,127,6,31,52,94,0,69,97,13,0,53,20,1,7,100,1,3,45,85,16,44,120,163,148,101,26,113,130,70,48,45,67,15,86,58,3,12,85,13,0,18,35,0,0,6,29,0,1,43,5,10,1,6,36,37,6,0,60,40,0,38,154,28,0,69,102,30,19,110,114,126,136,92,16,91,119,21

Radius of gyration: 26.67 Å; Cα contacts (8 Å, |Δi|>4): 304; chains: 2; bounding box: 83×51×61 Å

Nearest PDB structures (foldseek):
  4x0r-assembly1_B  TM=1.005E+00  e=2.232E-26  Homo sapiens
  4x0r-assembly1_A  TM=9.727E-01  e=5.572E-22  Homo sapiens
  4whj-assembly1_A  TM=9.452E-01  e=7.099E-22  Homo sapiens
  3ljb-assembly1_A  TM=9.328E-01  e=5.781E-14  H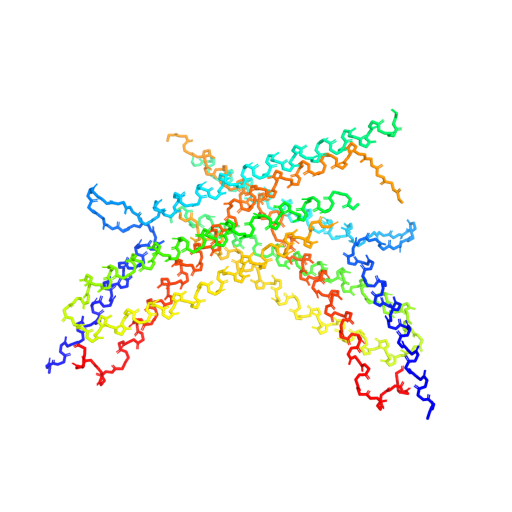omo sapiens
  5gtm-assembly1_A  TM=9.530E-01  e=9.600E-13  Homo sapiens